Protein AF-0000000074475741 (afdb_homodimer)

Sequence (688 aa):
MTAPIIAFFNNKGGVGKTSLVYHLAWMYFDLGLKVIAADLDPQANLTAAFLNEDRLEEVWEGSNTHSYNTIFQCVRPLLSGIGDIATPNSEKIEDGLSLLIGDLQLSGFEDELSSQWSDCLDRKERAFRVISAFWRVLSQAASSASADVVLVDLGPNLGAINRAALIASDYIVVPLSPDIFSLQGLKNLGPTVRRWREEWQERILKNPVSNLALPTGKMQPVGYVILQHGVRFDRPVKAFQKWIERIPDIYNTQVIQEPNEIILTPSSDPNRLALLKHYQSLMPMAQESHKPIFHLKPADGAIGSHIDAVKLVYWDFKDLAQKIADRTELLLPDSQPTLEPELKMTAPIIAFFNNKGGVGKTSLVYHLAWMYFDLGLKVIAADLDPQANLTAAFLNEDRLEEVWEGSNTHSYNTIFQCVRPLLSGIGDIATPNSEKIEDGLSLLIGDLQLSGFEDELSSQWSDCLDRKERAFRVISAFWRVLSQAASSASADVVLVDLGPNLGAINRAALIASDYIVVPLSPDIFSLQGLKNLGPTVRRWREEWQERILKNPVSNLALPTGKMQPVGYVILQHGVRFDRPVKAFQKWIERIPDIYNTQVIQEPNEIILTPSSDPNRLALLKHYQSLMPMAQESHKPIFHLKPADGAIGSHIDAVKLVYWDFKDLAQKIADRTELLLPDSQPTLEPELK

InterPro domains:
  IPR025669 AAA domain [PF13614] (5-203)
  IPR027417 P-loop containing nucleoside triphosphate hydrolase [G3DSA:3.40.50.300] (5-290)
  IPR027417 P-loop containing nucleoside triphosphate hydrolase [SSF52540] (4-201)
  IPR050678 DNA Partitioning ATPase [PTHR13696] (3-295)

Foldseek 3Di:
DQAAEEEEAWLDPPLCLLVLLLQLLVLLVVLPFQEEEEELALVQVNLLLQDPPVVVCCCAVNPVVLPHQALCNQCVCLVVVNDAGDAGDWDDSDLRYTYRGHHNCSVVLQVVLVVLLVCLVVQDQSSQRSLQSLLVNQRNVCVVSVGNHYYYGYHNNLGRSVLSVLLSHQEYEYRAELDPVRLVRLLVPQVSLVVSLVSVCVSVVSHPDPPDDGRNSNHHYQAYEYEYAPPPPPPDPVSSLVSQQCVLQSCCCRHVVNHDPDRDHLVRRLRYLAYHYHPPVQVVLSSVVSHRSLPDAVVSVQDDPSPVVSVVVSVRSNSSSVSSCVRRVRDRPPPPVPPDPPND/DQAAEEEEAWLDPPLCLLVLLLQLLVLLVVLPFQEEEEELALVQVNLLLQDPPVVVCCCAVNPVVLPHQALCNQCVCLVVVNDAGDAGDWDDSDLRYTYRGHHNCSVVLQVVLVVLLVCLVVQDQSSQRSLQSLLVNQRNVCVVSVGNHYYYGYHNNLGRSVLSVLLSHQEYEYRAELDPVRLVRLLVVAVSLVVSLVSVCVSVVSHPDPPDDGRNSNHHYQAYEYEYAPPPPPPDPVSSLVSQQCVLQSCCCRHVVNHDPDRDHLVRRLRYLAYHYHPPVQVVLSSVVSHRSLPDAVVSVQDDPSPVVSVVVSVRSNSSSVSSCVRRVRDRPPRPVPDDPPND

pLDDT: mean 87.54, std 13.93, range [33.41, 98.81]

Solvent-accessible surface area (backbone atoms only — not comparable to full-atom values): 35905 Å² total; per-residue (Å²): 129,82,46,50,28,38,29,31,49,39,47,39,70,91,30,45,40,48,59,49,48,57,41,47,44,51,48,44,32,74,56,69,37,26,28,33,38,32,24,70,15,36,71,20,62,50,35,57,44,70,44,54,68,71,57,47,43,48,48,73,65,31,94,58,34,85,76,35,46,26,51,35,55,20,45,42,32,49,77,72,66,78,48,61,70,42,84,63,43,63,45,75,76,47,100,41,31,30,32,36,30,28,31,60,68,37,40,71,49,29,63,57,38,45,58,26,57,62,35,23,77,71,39,36,59,69,20,52,55,56,48,34,39,58,29,50,42,53,50,50,40,32,59,76,63,62,23,55,33,34,40,36,29,53,53,35,54,77,45,41,57,49,49,31,48,41,35,40,13,46,28,28,37,30,42,24,33,53,39,70,63,36,52,52,25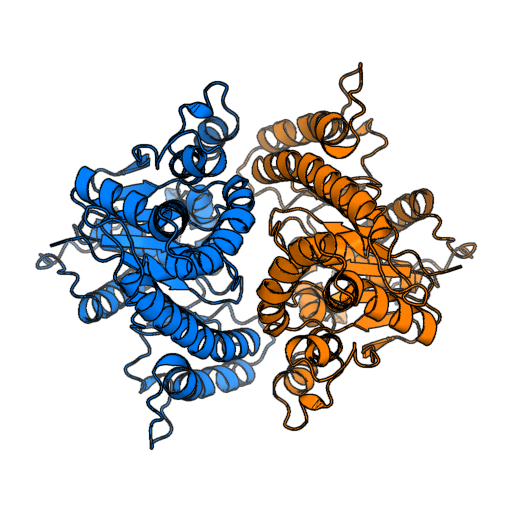,45,60,51,44,20,56,47,52,51,48,51,34,54,53,45,59,60,35,60,76,37,57,70,53,86,88,57,86,69,65,82,28,62,47,38,73,66,31,32,31,38,37,38,65,61,68,54,88,78,62,54,74,62,62,39,46,59,36,39,47,46,45,41,55,48,45,27,41,37,56,69,62,48,68,63,92,60,89,45,43,53,87,68,29,85,46,49,56,42,80,41,74,44,54,65,84,44,49,62,40,16,58,74,66,48,37,48,52,61,68,62,38,58,92,61,66,39,50,72,76,40,46,59,51,27,52,51,47,39,54,54,50,50,51,33,51,49,52,51,26,73,66,59,78,45,80,72,58,79,68,62,84,66,75,69,81,70,88,120,131,82,45,47,28,37,31,31,50,40,47,39,69,90,31,46,42,50,59,48,48,53,41,48,46,51,47,44,33,74,57,69,37,26,28,34,36,33,22,70,16,36,72,20,61,49,35,58,46,71,43,52,67,71,58,48,43,48,48,73,66,32,94,58,34,85,73,34,47,26,54,35,55,21,47,42,32,49,76,71,67,78,47,60,69,43,84,63,44,64,43,78,76,47,99,42,33,28,33,37,30,27,29,61,67,38,41,72,48,29,63,56,40,47,56,26,57,63,36,24,75,71,39,37,58,68,20,51,54,57,48,36,40,57,30,53,42,53,50,50,40,32,60,76,63,63,24,54,32,34,40,36,29,52,53,32,56,76,45,40,55,50,49,31,49,43,34,39,13,47,29,30,38,31,43,24,35,52,37,68,62,35,52,53,24,44,60,51,44,20,56,49,52,51,47,51,36,54,54,46,56,59,36,60,74,37,58,70,53,87,89,57,86,69,66,82,28,62,48,39,74,68,30,32,32,38,35,38,67,62,68,56,86,78,62,55,76,61,61,37,46,58,37,41,48,45,44,40,54,47,46,28,41,38,57,68,62,48,70,62,92,59,89,43,44,53,89,69,30,84,45,48,56,43,79,42,75,44,54,67,83,44,48,60,41,16,57,73,66,47,37,49,53,60,68,63,38,56,92,61,66,40,51,74,76,41,48,60,52,28,53,52,48,39,53,53,49,50,50,34,50,50,53,51,25,72,66,60,79,44,82,73,58,81,68,62,84,66,76,69,80,71,84,120

Nearest PDB structures (foldseek):
  3pg5-assembly6_D  TM=7.521E-01  e=8.143E-16  Corynebacterium diphtheriae
  3pg5-assembly5_C  TM=7.470E-01  e=2.319E-15  Corynebacterium diphtheriae
  3pg5-assembly5_A  TM=7.439E-01  e=4.827E-14  Corynebacterium diphtheriae
  3pg5-assembly6_B  TM=7.272E-01  e=9.046E-14  Corynebacterium diphtheriae
  5k5z-assembly1_D  TM=6.281E-01  e=2.203E-10  Sulfolobus sp. NOB8H2

Organism: NCBI:txid1188229

Structure (mmCIF, N/CA/C/O backbone):
data_AF-0000000074475741-model_v1
#
loop_
_entity.id
_entity.type
_entity.pdbx_description
1 polymer 'Cobyrinic acid a,c-diamide synthase'
#
loop_
_atom_site.group_PDB
_atom_site.id
_atom_site.type_symbol
_atom_site.label_atom_id
_atom_site.label_alt_id
_atom_site.label_comp_id
_atom_site.label_asym_id
_atom_site.label_entity_id
_atom_site.label_seq_id
_atom_site.pdbx_PDB_ins_code
_atom_site.Cartn_x
_atom_site.Cartn_y
_atom_site.Cartn_z
_atom_site.occupancy
_atom_site.B_iso_or_equiv
_atom_site.auth_seq_id
_atom_site.auth_comp_id
_atom_site.auth_asym_id
_atom_site.auth_atom_id
_atom_site.pdbx_PDB_model_num
ATOM 1 N N . MET A 1 1 ? 7.16 -28.453 -19.266 1 52 1 MET A N 1
ATOM 2 C CA . MET A 1 1 ? 7.219 -27 -19.391 1 52 1 MET A CA 1
ATOM 3 C C . MET A 1 1 ? 6.938 -26.328 -18.047 1 52 1 MET A C 1
ATOM 5 O O . MET A 1 1 ? 6.188 -26.859 -17.234 1 52 1 MET A O 1
ATOM 9 N N . THR A 1 2 ? 7.855 -25.391 -17.609 1 81.69 2 THR A N 1
ATOM 10 C CA . THR A 1 2 ? 7.719 -24.719 -16.328 1 81.69 2 THR A CA 1
ATOM 11 C C . THR A 1 2 ? 6.441 -23.891 -16.281 1 81.69 2 THR A C 1
ATOM 13 O O . THR A 1 2 ? 6.039 -23.297 -17.281 1 81.69 2 THR A O 1
ATOM 16 N N . ALA A 1 3 ? 5.531 -24.109 -15.359 1 94.44 3 ALA A N 1
ATOM 17 C CA . ALA A 1 3 ? 4.281 -23.375 -15.195 1 94.44 3 ALA A CA 1
ATOM 18 C C . ALA A 1 3 ? 4.5 -21.875 -15.352 1 94.44 3 ALA A C 1
ATOM 20 O O . ALA A 1 3 ? 5.402 -21.312 -14.734 1 94.44 3 ALA A O 1
ATOM 21 N N . PRO A 1 4 ? 3.758 -21.297 -16.375 1 97.44 4 PRO A N 1
ATOM 22 C CA . PRO A 1 4 ? 3.902 -19.844 -16.484 1 97.44 4 PRO A CA 1
ATOM 23 C C . PRO A 1 4 ? 3.568 -19.141 -15.172 1 97.44 4 PRO A C 1
ATOM 25 O O . PRO A 1 4 ? 2.643 -19.531 -14.461 1 97.44 4 PRO A O 1
ATOM 28 N N . ILE A 1 5 ? 4.336 -18.141 -14.859 1 98.31 5 ILE A N 1
ATOM 29 C CA . ILE A 1 5 ? 4.105 -17.281 -13.711 1 98.31 5 ILE A CA 1
ATOM 30 C C . ILE A 1 5 ? 3.51 -15.953 -14.172 1 98.31 5 ILE A C 1
ATOM 32 O O . ILE A 1 5 ? 4.156 -15.195 -14.898 1 98.31 5 ILE A O 1
ATOM 36 N N . ILE A 1 6 ? 2.258 -15.641 -13.773 1 98.69 6 ILE A N 1
ATOM 37 C CA . ILE A 1 6 ? 1.528 -14.453 -14.203 1 98.69 6 ILE A CA 1
ATOM 38 C C . ILE A 1 6 ? 1.319 -13.516 -13.016 1 98.69 6 ILE A C 1
ATOM 40 O O . ILE A 1 6 ? 0.687 -13.891 -12.023 1 98.69 6 ILE A O 1
ATOM 44 N N . ALA A 1 7 ? 1.849 -12.328 -13.148 1 98.62 7 ALA A N 1
ATOM 45 C CA . ALA A 1 7 ? 1.689 -11.328 -12.094 1 98.62 7 ALA A CA 1
ATOM 46 C C . ALA A 1 7 ? 0.607 -10.312 -12.461 1 98.62 7 ALA A C 1
ATOM 48 O O . ALA A 1 7 ? 0.448 -9.961 -13.633 1 98.62 7 ALA A O 1
ATOM 49 N N . PHE A 1 8 ? -0.152 -9.922 -11.508 1 98.06 8 PHE A N 1
ATOM 50 C CA . PHE A 1 8 ? -1.123 -8.844 -11.625 1 98.06 8 PHE A CA 1
ATOM 51 C C . PHE A 1 8 ? -0.636 -7.594 -10.891 1 98.06 8 PHE A C 1
ATOM 53 O O . PHE A 1 8 ? -0.498 -7.602 -9.664 1 98.06 8 PHE A O 1
ATOM 60 N N . PHE A 1 9 ? -0.389 -6.547 -11.75 1 96.25 9 PHE A N 1
ATOM 61 C CA . PHE A 1 9 ? 0.338 -5.469 -11.086 1 96.25 9 PHE A CA 1
ATOM 62 C C . PHE A 1 9 ? -0.105 -4.109 -11.617 1 96.25 9 PHE A C 1
ATOM 64 O O . PHE A 1 9 ? -0.348 -3.957 -12.82 1 96.25 9 PHE A O 1
ATOM 71 N N . ASN A 1 10 ? -0.232 -3.283 -10.766 1 92.81 10 ASN A N 1
ATOM 72 C CA . ASN A 1 10 ? -0.367 -1.839 -10.914 1 92.81 10 ASN A CA 1
ATOM 73 C C . ASN A 1 10 ? 0.118 -1.099 -9.672 1 92.81 10 ASN A C 1
ATOM 75 O O . ASN A 1 10 ? -0.078 -1.567 -8.547 1 92.81 10 ASN A O 1
ATOM 79 N N . ASN A 1 11 ? 0.745 -0.005 -9.859 1 91 11 ASN A N 1
ATOM 80 C CA . ASN A 1 11 ? 1.303 0.68 -8.695 1 91 11 ASN A CA 1
ATOM 81 C C . ASN A 1 11 ? 0.245 1.512 -7.973 1 91 11 ASN A C 1
ATOM 83 O O . ASN A 1 11 ? 0.57 2.301 -7.086 1 91 11 ASN A O 1
ATOM 87 N N . LYS A 1 12 ? -0.896 1.361 -8.398 1 89.62 12 LYS A N 1
ATOM 88 C CA . LYS A 1 12 ? -2.014 1.929 -7.648 1 89.62 12 LYS A CA 1
ATOM 89 C C . LYS A 1 12 ? -2.734 0.855 -6.84 1 89.62 12 LYS A C 1
ATOM 91 O O . LYS A 1 12 ? -2.951 -0.256 -7.328 1 89.62 12 LYS A O 1
ATOM 96 N N . GLY A 1 13 ? -3.061 1.223 -5.594 1 86.12 13 GLY A N 1
ATOM 97 C CA . GLY A 1 13 ? -3.842 0.331 -4.75 1 86.12 13 GLY A CA 1
ATOM 98 C C . GLY A 1 13 ?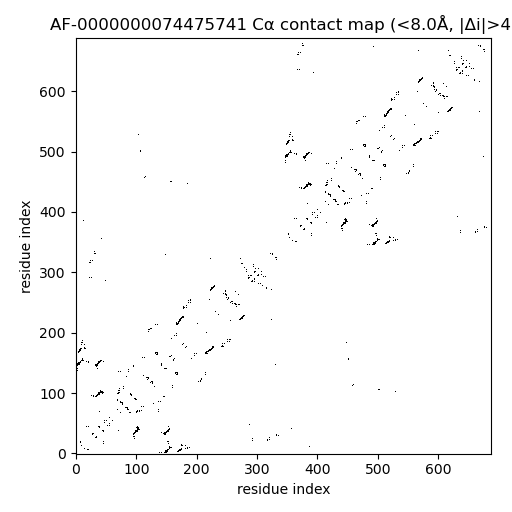 -5.328 0.384 -5.039 1 86.12 13 GLY A C 1
ATOM 99 O O . GLY A 1 13 ? -5.82 1.356 -5.617 1 86.12 13 GLY A O 1
ATOM 100 N N . GLY A 1 14 ? -6.012 -0.668 -4.766 1 84.62 14 GLY A N 1
ATOM 101 C CA . GLY A 1 14 ? -7.465 -0.66 -4.84 1 84.62 14 GLY A CA 1
ATOM 102 C C . GLY A 1 14 ? -7.988 -0.851 -6.254 1 84.62 14 GLY A C 1
ATOM 103 O O . GLY A 1 14 ? -9.164 -0.605 -6.52 1 84.62 14 GLY A O 1
ATOM 104 N N . VAL A 1 15 ? -7.141 -1.332 -7.137 1 87.81 15 VAL A N 1
ATOM 105 C CA . VAL A 1 15 ? -7.555 -1.437 -8.531 1 87.81 15 VAL A CA 1
ATOM 106 C C . VAL A 1 15 ? -8.062 -2.85 -8.82 1 87.81 15 VAL A C 1
ATOM 108 O O . VAL A 1 15 ? -8.383 -3.184 -9.961 1 87.81 15 VAL A O 1
ATOM 111 N N . GLY A 1 16 ? -7.98 -3.754 -7.82 1 90 16 GLY A N 1
ATOM 112 C CA . GLY A 1 16 ? -8.594 -5.066 -7.977 1 90 16 GLY A CA 1
ATOM 113 C C . GLY A 1 16 ? -7.578 -6.172 -8.188 1 90 16 GLY A C 1
ATOM 114 O O . GLY A 1 16 ? -7.93 -7.27 -8.633 1 90 16 GLY A O 1
ATOM 115 N N . LYS A 1 17 ? -6.344 -5.949 -7.938 1 94.75 17 LYS A N 1
ATOM 116 C CA . LYS A 1 17 ? -5.289 -6.941 -8.133 1 94.75 17 LYS A CA 1
ATOM 117 C C . LYS A 1 17 ? -5.602 -8.227 -7.379 1 94.75 17 LYS A C 1
ATOM 119 O O . LYS A 1 17 ? -5.645 -9.305 -7.973 1 94.75 17 LYS A O 1
ATOM 124 N N . THR A 1 18 ? -5.848 -8.078 -6.098 1 95.31 18 THR A N 1
ATOM 125 C CA . THR A 1 18 ? -6.082 -9.227 -5.23 1 95.31 18 THR A CA 1
ATOM 126 C C . THR A 1 18 ? -7.344 -9.969 -5.648 1 95.31 18 THR A C 1
ATOM 128 O O . THR A 1 18 ? -7.336 -11.195 -5.762 1 95.31 18 THR A O 1
ATOM 131 N N . SER A 1 19 ? -8.383 -9.211 -5.934 1 92.94 19 SER A N 1
ATOM 132 C CA . SER A 1 19 ? -9.648 -9.82 -6.336 1 92.94 19 SER A CA 1
ATOM 133 C C . SER A 1 19 ? -9.5 -10.594 -7.641 1 92.94 19 SER A C 1
ATOM 135 O O . SER A 1 19 ? -10.047 -11.688 -7.781 1 92.94 19 SER A O 1
ATOM 137 N N . LEU A 1 20 ? -8.773 -10.016 -8.531 1 95.44 20 LEU A N 1
ATOM 138 C CA . LEU A 1 20 ? -8.555 -10.68 -9.82 1 95.44 20 LEU A CA 1
ATOM 139 C C . LEU A 1 20 ? -7.793 -11.984 -9.633 1 95.44 20 LEU A C 1
ATOM 141 O O . LEU A 1 20 ? -8.188 -13.023 -10.164 1 95.44 20 LEU A O 1
ATOM 145 N N . VAL A 1 21 ? -6.73 -11.953 -8.891 1 98.19 21 VAL A N 1
ATOM 146 C CA . VAL A 1 21 ? -5.918 -13.141 -8.672 1 98.19 21 VAL A CA 1
ATOM 147 C C . VAL A 1 21 ? -6.754 -14.219 -7.984 1 98.19 21 VAL A C 1
ATOM 149 O O . VAL A 1 21 ? -6.734 -15.383 -8.391 1 98.19 21 VAL A O 1
ATOM 152 N N . TYR A 1 22 ? -7.52 -13.828 -6.973 1 97.88 22 TYR A N 1
ATOM 153 C CA . TYR A 1 22 ? -8.352 -14.766 -6.227 1 97.88 22 TYR A CA 1
ATOM 154 C C . TYR A 1 22 ? -9.359 -15.453 -7.145 1 97.88 22 TYR A C 1
ATOM 156 O O . TYR A 1 22 ? -9.453 -16.688 -7.16 1 97.88 22 TYR A O 1
ATOM 164 N N . HIS A 1 23 ? -10.094 -14.695 -7.941 1 96.94 23 HIS A N 1
ATOM 165 C CA . HIS A 1 23 ? -11.164 -15.227 -8.781 1 96.94 23 HIS A CA 1
ATOM 166 C C . HIS A 1 23 ? -10.602 -16.016 -9.961 1 96.94 23 HIS A C 1
ATOM 168 O O . HIS A 1 23 ? -11.148 -17.047 -10.344 1 96.94 23 HIS A O 1
ATOM 174 N N . LEU A 1 24 ? -9.492 -15.539 -10.492 1 98.31 24 LEU A N 1
ATOM 175 C CA . LEU A 1 24 ? -8.891 -16.25 -11.609 1 98.31 24 LEU A CA 1
ATOM 176 C C . LEU A 1 24 ? -8.289 -17.578 -11.156 1 98.31 24 LEU A C 1
ATOM 178 O O . LEU A 1 24 ? -8.297 -18.562 -11.906 1 98.31 24 LEU A O 1
ATOM 182 N N . ALA A 1 25 ? -7.715 -17.594 -9.945 1 98.69 25 ALA A N 1
ATOM 183 C CA . ALA A 1 25 ? -7.219 -18.859 -9.406 1 98.69 25 ALA A CA 1
ATOM 184 C C . ALA A 1 25 ? -8.328 -19.906 -9.359 1 98.69 25 ALA A C 1
ATOM 186 O O . ALA A 1 25 ? -8.156 -21.031 -9.836 1 98.69 25 ALA A O 1
ATOM 187 N N . TRP A 1 26 ? -9.445 -19.516 -8.859 1 98.19 26 TRP A N 1
ATOM 188 C CA . TRP A 1 26 ? -10.594 -20.406 -8.781 1 98.19 26 TRP A CA 1
ATOM 189 C C . TRP A 1 26 ? -11.102 -20.766 -10.172 1 98.19 26 TRP A C 1
ATOM 191 O O . TRP A 1 26 ? -11.484 -21.922 -10.422 1 98.19 26 TRP A O 1
ATOM 201 N N . MET A 1 27 ? -11.141 -19.781 -11.047 1 98.06 27 MET A N 1
ATOM 202 C CA . MET A 1 27 ? -11.648 -20.031 -12.391 1 98.06 27 MET A CA 1
ATOM 203 C C . MET A 1 27 ? -10.766 -21.047 -13.125 1 98.06 27 MET A C 1
ATOM 205 O O . MET A 1 27 ? -11.281 -21.984 -13.719 1 98.06 27 MET A O 1
ATOM 209 N N . TYR A 1 28 ? -9.469 -20.859 -13.102 1 98.31 28 TYR A N 1
ATOM 210 C CA . TYR A 1 28 ? -8.562 -21.797 -13.742 1 98.31 28 TYR A CA 1
ATOM 211 C C . TYR A 1 28 ? -8.68 -23.188 -13.109 1 98.31 28 TYR A C 1
ATOM 213 O O . TYR A 1 28 ? -8.609 -24.203 -13.797 1 98.31 28 TYR A O 1
ATOM 221 N N . PHE A 1 29 ? -8.867 -23.219 -11.789 1 98.06 29 PHE A N 1
ATOM 222 C CA . PHE A 1 29 ? -9.117 -24.484 -11.102 1 98.06 29 PHE A CA 1
ATOM 223 C C . PHE A 1 29 ? -10.375 -25.141 -11.641 1 98.06 29 PHE A C 1
ATOM 225 O O . PHE A 1 29 ? -10.375 -26.344 -11.945 1 98.06 29 PHE A O 1
ATOM 232 N N . ASP A 1 30 ? -11.461 -24.359 -11.789 1 97.06 30 ASP A N 1
ATOM 233 C CA . ASP A 1 30 ? -12.727 -24.859 -12.305 1 97.06 30 ASP A CA 1
ATOM 234 C C . ASP A 1 30 ? -12.578 -25.375 -13.734 1 97.06 30 ASP A C 1
ATOM 236 O O . ASP A 1 30 ? -13.297 -26.297 -14.148 1 97.06 30 ASP A O 1
ATOM 240 N N . LEU A 1 31 ? -11.68 -24.797 -14.422 1 96.75 31 LEU A N 1
ATOM 241 C CA . LEU A 1 31 ? -11.453 -25.188 -15.805 1 96.75 31 LEU A CA 1
ATOM 242 C C . LEU A 1 31 ? -10.555 -26.422 -15.883 1 96.75 31 LEU A C 1
ATOM 244 O O . LEU A 1 31 ? -10.18 -26.844 -16.984 1 96.75 31 LEU A O 1
ATOM 248 N N . GLY A 1 32 ? -10.055 -26.906 -14.734 1 96.44 32 GLY A N 1
ATOM 249 C CA . GLY A 1 32 ? -9.375 -28.188 -14.68 1 96.44 32 GLY A CA 1
ATOM 250 C C . GLY A 1 32 ? -7.871 -28.078 -14.562 1 96.44 32 GLY A C 1
ATOM 251 O O . GLY A 1 32 ? -7.148 -29.047 -14.75 1 96.44 32 GLY A O 1
ATOM 252 N N . LEU A 1 33 ? -7.43 -26.922 -14.25 1 97.81 33 LEU A N 1
ATOM 253 C CA . LEU A 1 33 ? -5.988 -26.719 -14.133 1 97.81 33 LEU A CA 1
ATOM 254 C C . LEU A 1 33 ? -5.535 -26.859 -12.688 1 97.81 33 LEU A C 1
ATOM 256 O O . LEU A 1 33 ? -6.328 -26.672 -11.758 1 97.81 33 LEU A O 1
ATOM 260 N N . LYS A 1 34 ? -4.316 -27.266 -12.523 1 98 34 LYS A N 1
ATOM 261 C CA . LYS A 1 34 ? -3.646 -27.156 -11.234 1 98 34 LYS A CA 1
ATOM 262 C C . LYS A 1 34 ? -3.021 -25.766 -11.055 1 98 34 LYS A C 1
ATOM 264 O O . LYS A 1 34 ? -2.197 -25.344 -11.867 1 98 34 LYS A O 1
ATOM 269 N N . VAL A 1 35 ? -3.473 -25.109 -9.992 1 98.5 35 VAL A N 1
ATOM 270 C CA . VAL A 1 35 ? -3.17 -23.688 -9.867 1 98.5 35 VAL A CA 1
ATOM 271 C C . VAL A 1 35 ? -2.469 -23.422 -8.539 1 98.5 35 VAL A C 1
ATOM 273 O O . VAL A 1 35 ? -2.848 -23.984 -7.504 1 98.5 35 VAL A O 1
ATOM 276 N N . ILE A 1 36 ? -1.441 -22.578 -8.562 1 98.5 36 ILE A N 1
ATOM 277 C CA . ILE A 1 36 ? -0.872 -21.984 -7.355 1 98.5 36 ILE A CA 1
ATOM 278 C C . ILE A 1 36 ? -1.14 -20.484 -7.336 1 98.5 36 ILE A C 1
ATOM 280 O O . ILE A 1 36 ? -0.828 -19.781 -8.305 1 98.5 36 ILE A O 1
ATOM 284 N N . ALA A 1 37 ? -1.83 -20.016 -6.363 1 98.75 37 ALA A N 1
ATOM 285 C CA . ALA A 1 37 ? -1.902 -18.594 -6.062 1 98.75 37 ALA A CA 1
ATOM 286 C C . ALA A 1 37 ? -0.836 -18.188 -5.047 1 98.75 37 ALA A C 1
ATOM 288 O O . ALA A 1 37 ? -0.688 -18.828 -4.008 1 98.75 37 ALA A O 1
ATOM 289 N N . ALA A 1 38 ? -0.077 -17.172 -5.352 1 98.75 38 ALA A N 1
ATOM 290 C CA . ALA A 1 38 ? 1.02 -16.766 -4.48 1 98.75 38 ALA A CA 1
ATOM 291 C C . ALA A 1 38 ? 0.818 -15.336 -3.984 1 98.75 38 ALA A C 1
ATOM 293 O O . ALA A 1 38 ? 0.653 -14.414 -4.785 1 98.75 38 ALA A O 1
ATOM 294 N N . ASP A 1 39 ? 0.815 -15.172 -2.703 1 98.25 39 ASP A N 1
ATOM 295 C CA . ASP A 1 39 ? 0.655 -13.867 -2.064 1 98.25 39 ASP A CA 1
ATOM 296 C C . ASP A 1 39 ? 2.01 -13.242 -1.759 1 98.25 39 ASP A C 1
ATOM 298 O O . ASP A 1 39 ? 2.598 -13.492 -0.706 1 98.25 39 ASP A O 1
ATOM 302 N N . LEU A 1 40 ? 2.461 -12.359 -2.678 1 98 40 LEU A N 1
ATOM 303 C CA . LEU A 1 40 ? 3.756 -11.711 -2.5 1 98 40 LEU A CA 1
ATOM 304 C C . LEU A 1 40 ? 3.582 -10.266 -2.055 1 98 40 LEU A C 1
ATOM 306 O O . LEU A 1 40 ? 4.539 -9.484 -2.078 1 98 40 LEU A O 1
ATOM 310 N N . ASP A 1 41 ? 2.361 -9.898 -1.704 1 96.31 41 ASP A N 1
ATOM 311 C CA . ASP A 1 41 ? 2.092 -8.617 -1.057 1 96.31 41 ASP A CA 1
ATOM 312 C C . ASP A 1 41 ? 2.234 -8.734 0.46 1 96.31 41 ASP A C 1
ATOM 314 O O . ASP A 1 41 ? 1.48 -9.461 1.108 1 96.31 41 ASP A O 1
ATOM 318 N N . PRO A 1 42 ? 3.117 -7.883 1.005 1 93.81 42 PRO A N 1
ATOM 319 C CA . PRO A 1 42 ? 3.283 -7.949 2.459 1 93.81 42 PRO A CA 1
ATOM 320 C C . PRO A 1 42 ? 1.972 -7.738 3.213 1 93.81 42 PRO A C 1
ATOM 322 O O . PRO A 1 42 ? 1.826 -8.203 4.348 1 93.81 42 PRO A O 1
ATOM 325 N N . GLN A 1 43 ? 0.966 -7.125 2.596 1 92.5 43 GLN A N 1
ATOM 326 C CA . GLN A 1 43 ? -0.325 -6.926 3.246 1 92.5 43 GLN A CA 1
ATOM 327 C C . GLN A 1 43 ? -1.107 -8.234 3.332 1 92.5 43 GLN A C 1
ATOM 329 O O . GLN A 1 43 ? -2.041 -8.352 4.129 1 92.5 43 GLN A O 1
ATOM 334 N N . ALA A 1 44 ? -0.799 -9.234 2.533 1 94 44 ALA A N 1
ATOM 335 C CA . ALA A 1 44 ? -1.312 -10.602 2.578 1 94 44 ALA A CA 1
ATOM 336 C C . ALA A 1 44 ? -2.828 -10.625 2.408 1 94 44 ALA A C 1
ATOM 338 O O . ALA A 1 44 ? -3.52 -11.422 3.045 1 94 44 ALA A O 1
ATOM 339 N N . ASN A 1 45 ? -3.354 -9.75 1.549 1 92.81 45 ASN A N 1
ATOM 340 C CA . ASN A 1 45 ? -4.797 -9.711 1.337 1 92.81 45 ASN A CA 1
ATOM 341 C C . ASN A 1 45 ? -5.293 -10.953 0.605 1 92.81 45 ASN A C 1
ATOM 343 O O . ASN A 1 45 ? -6.406 -11.422 0.85 1 92.81 45 ASN A O 1
ATOM 347 N N . LEU A 1 46 ? -4.484 -11.438 -0.291 1 96.69 46 LEU A N 1
ATOM 348 C CA . LEU A 1 46 ? -4.867 -12.664 -0.991 1 96.69 46 LEU A CA 1
ATOM 349 C C . LEU A 1 46 ? -4.996 -13.828 -0.016 1 96.69 46 LEU A C 1
ATOM 351 O O . LEU A 1 46 ? -5.953 -14.602 -0.095 1 96.69 46 LEU A O 1
ATOM 355 N N . THR A 1 47 ? -4.035 -13.945 0.874 1 95.75 47 THR A N 1
ATOM 356 C CA . THR A 1 47 ? -4.055 -14.984 1.897 1 95.75 47 THR A CA 1
ATOM 357 C C . THR A 1 47 ? -5.332 -14.906 2.727 1 95.75 47 THR A C 1
ATOM 359 O O . THR A 1 47 ? -5.996 -15.914 2.953 1 95.75 47 THR A O 1
ATOM 362 N N . ALA A 1 48 ? -5.699 -13.711 3.094 1 91.38 48 ALA A N 1
ATOM 363 C CA . ALA A 1 48 ? -6.895 -13.5 3.908 1 91.38 48 ALA A CA 1
ATOM 364 C C . ALA A 1 48 ? -8.156 -13.836 3.123 1 91.38 48 ALA A C 1
ATOM 366 O O . ALA A 1 48 ? -9.203 -14.133 3.711 1 91.38 48 ALA A O 1
ATOM 367 N N . ALA A 1 49 ? -8.102 -13.703 1.845 1 93.44 49 ALA A N 1
ATOM 368 C CA . ALA A 1 49 ? -9.25 -14.062 1.005 1 93.44 49 ALA A CA 1
ATOM 369 C C . ALA A 1 49 ? -9.453 -15.57 0.972 1 93.44 49 ALA A C 1
ATOM 371 O O . ALA A 1 49 ? -10.594 -16.047 0.929 1 93.44 49 ALA A O 1
ATOM 372 N N . PHE A 1 50 ? -8.375 -16.344 1.057 1 96 50 PHE A N 1
ATOM 373 C CA . PHE A 1 50 ? -8.453 -17.781 0.908 1 96 50 PHE A CA 1
ATOM 374 C C . PHE A 1 50 ? -8.688 -18.453 2.256 1 96 50 PHE A C 1
ATOM 376 O O . PHE A 1 50 ? -9.328 -19.516 2.326 1 96 50 PHE A O 1
ATOM 383 N N . LEU A 1 51 ? -8.086 -17.875 3.303 1 92.5 51 LEU A N 1
ATOM 384 C CA . LEU A 1 51 ? -8.047 -18.578 4.578 1 92.5 51 LEU A CA 1
ATOM 385 C C . LEU A 1 51 ? -9 -17.938 5.578 1 92.5 51 LEU A C 1
ATOM 387 O O . LEU A 1 51 ? -9.125 -16.703 5.633 1 92.5 51 LEU A O 1
ATOM 391 N N . ASN A 1 52 ? -9.57 -18.781 6.383 1 88.12 52 ASN A N 1
ATOM 392 C CA . ASN A 1 52 ? -10.43 -18.25 7.434 1 88.12 52 ASN A CA 1
ATOM 393 C C . ASN A 1 52 ? -9.609 -17.75 8.625 1 88.12 52 ASN A C 1
ATOM 395 O O . ASN A 1 52 ? -8.406 -17.984 8.695 1 88.12 52 ASN A O 1
ATOM 399 N N . GLU A 1 53 ? -10.234 -17.172 9.484 1 83.31 53 GLU A N 1
ATOM 400 C CA . GLU A 1 53 ? -9.586 -16.484 10.602 1 83.31 53 GLU A CA 1
ATOM 401 C C . GLU A 1 53 ? -8.836 -17.484 11.492 1 83.31 53 GLU A C 1
ATOM 403 O O . GLU A 1 53 ? -7.738 -17.188 11.969 1 83.31 53 GLU A O 1
ATOM 408 N N . ASP A 1 54 ? -9.461 -18.562 11.758 1 85 54 ASP A N 1
ATOM 409 C CA . ASP A 1 54 ? -8.836 -19.562 12.617 1 85 54 ASP A CA 1
ATOM 410 C C . ASP A 1 54 ? -7.516 -20.062 12.016 1 85 54 ASP A C 1
ATOM 412 O O . ASP A 1 54 ? -6.52 -20.203 12.727 1 85 54 ASP A O 1
ATOM 416 N N . ARG A 1 55 ? -7.586 -20.297 10.703 1 88.44 55 ARG A N 1
ATOM 417 C CA . ARG A 1 55 ? -6.375 -20.766 10.031 1 88.44 55 ARG A CA 1
ATOM 418 C C . ARG A 1 55 ? -5.312 -19.672 10 1 88.44 55 ARG A C 1
ATOM 420 O O . ARG A 1 55 ? -4.125 -19.953 10.18 1 88.44 55 ARG A O 1
ATOM 427 N N . LEU A 1 56 ? -5.719 -18.5 9.781 1 87.81 56 LEU A N 1
ATOM 428 C CA . LEU A 1 56 ? -4.797 -17.375 9.789 1 87.81 56 LEU A CA 1
ATOM 429 C C . LEU A 1 56 ? -4.117 -17.234 11.148 1 87.81 56 LEU A C 1
ATOM 431 O O . LEU A 1 56 ? -2.914 -16.969 11.219 1 87.81 56 LEU A O 1
ATOM 435 N N . GLU A 1 57 ? -4.883 -17.359 12.164 1 84.31 57 GLU A N 1
ATOM 436 C CA . GLU A 1 57 ? -4.332 -17.281 13.516 1 84.31 57 GLU A CA 1
ATOM 437 C C . GLU A 1 57 ? -3.291 -18.375 13.742 1 84.31 57 GLU A C 1
ATOM 439 O O . GLU A 1 57 ? -2.252 -18.125 14.359 1 84.31 57 GLU A O 1
ATOM 444 N N . GLU A 1 58 ? -3.588 -19.5 13.266 1 86.31 58 GLU A N 1
ATOM 445 C CA . GLU A 1 58 ? -2.666 -20.625 13.391 1 86.31 58 GLU A CA 1
ATOM 446 C C . GLU A 1 58 ? -1.358 -20.359 12.656 1 86.31 58 GLU A C 1
ATOM 448 O O . GLU A 1 58 ? -0.277 -20.656 13.172 1 86.31 58 GLU A O 1
ATOM 453 N N . VAL A 1 59 ? -1.488 -19.812 11.516 1 86.12 59 VAL A N 1
ATOM 454 C CA . VAL A 1 59 ? -0.339 -19.625 10.633 1 86.12 59 VAL A CA 1
ATOM 455 C C . VAL A 1 59 ? 0.516 -18.469 11.141 1 86.12 59 VAL A C 1
ATOM 457 O O . VAL A 1 59 ? 1.747 -18.547 11.133 1 86.12 59 VAL A O 1
ATOM 460 N N . TRP A 1 60 ? -0.114 -17.469 11.625 1 82.44 60 TRP A N 1
ATOM 461 C CA . TRP A 1 60 ? 0.615 -16.234 11.906 1 82.44 60 TRP A CA 1
ATOM 462 C C . TRP A 1 60 ? 0.896 -16.094 13.398 1 82.44 60 TRP A C 1
ATOM 464 O O . TRP A 1 60 ? 1.802 -15.359 13.797 1 82.44 60 TRP A O 1
ATOM 474 N N . GLU A 1 61 ? 0.128 -16.625 14.328 1 74 61 GLU A N 1
ATOM 475 C CA . GLU A 1 61 ? 0.27 -16.422 15.766 1 74 61 GLU A CA 1
ATOM 476 C C . GLU A 1 61 ? 0.591 -17.734 16.469 1 74 61 GLU A C 1
ATOM 478 O O . GLU A 1 61 ? 0.956 -17.734 17.656 1 74 61 GLU A O 1
ATOM 483 N N . GLY A 1 62 ? 0.396 -18.75 15.828 1 66.12 62 GLY A N 1
ATOM 484 C CA . GLY A 1 62 ? 0.537 -20.031 16.5 1 66.12 62 GLY A CA 1
ATOM 485 C C . GLY A 1 62 ? 1.956 -20.312 16.953 1 66.12 62 GLY A C 1
ATOM 486 O O . GLY A 1 62 ? 2.893 -19.625 16.547 1 66.12 62 GLY A O 1
ATOM 487 N N . SER A 1 63 ? 2.068 -21.094 18.109 1 57.59 63 SER A N 1
ATOM 488 C CA . SER A 1 63 ? 3.303 -21.469 18.797 1 57.59 63 SER A CA 1
ATOM 489 C C . SER A 1 63 ? 4.324 -22.047 17.828 1 57.59 63 SER A C 1
ATOM 491 O O . SER A 1 63 ? 5.527 -22 18.078 1 57.59 63 SER A O 1
ATOM 493 N N . ASN A 1 64 ? 3.908 -22.656 16.797 1 56.41 64 ASN A N 1
ATOM 494 C CA . ASN A 1 64 ? 4.801 -23.297 15.836 1 56.41 64 ASN A CA 1
ATOM 495 C C . ASN A 1 64 ? 4.941 -22.453 14.562 1 56.41 64 ASN A C 1
ATOM 497 O O . ASN A 1 64 ? 4.91 -22.984 13.453 1 56.41 64 ASN A O 1
ATOM 501 N N . THR A 1 65 ? 4.988 -21.172 14.758 1 54.25 65 THR A N 1
ATOM 502 C CA . THR A 1 65 ? 4.988 -20.25 13.625 1 54.25 65 THR A CA 1
ATOM 503 C C . THR A 1 65 ? 6.141 -20.547 12.68 1 54.25 65 THR A C 1
ATOM 505 O O . THR A 1 65 ? 6.027 -20.344 11.469 1 54.25 65 THR A O 1
ATOM 508 N N . HIS A 1 66 ? 7.219 -21.062 13.25 1 56.44 66 HIS A N 1
ATOM 509 C CA . HIS A 1 66 ? 8.367 -21.359 12.398 1 56.44 66 HIS A CA 1
ATOM 510 C C . HIS A 1 66 ? 8.094 -22.547 11.492 1 56.44 66 HIS A C 1
ATOM 512 O O . HIS A 1 66 ? 8.805 -22.766 10.508 1 56.44 66 HIS A O 1
ATOM 518 N N . SER A 1 67 ? 7.094 -23.234 11.938 1 55.12 67 SER A N 1
ATOM 519 C CA . SER A 1 67 ? 6.742 -24.391 11.109 1 55.12 67 SER A CA 1
ATOM 520 C C . SER A 1 67 ? 5.844 -23.984 9.953 1 55.12 67 SER A C 1
ATOM 522 O O . SER A 1 67 ? 5.527 -24.797 9.086 1 55.12 67 SER A O 1
ATOM 524 N N . TYR A 1 68 ? 5.543 -22.641 9.977 1 61.81 68 TYR A N 1
ATOM 525 C CA . TYR A 1 68 ? 4.543 -22.359 8.953 1 61.81 68 TYR A CA 1
ATOM 526 C C . TYR A 1 68 ? 5.207 -21.891 7.66 1 61.81 68 TYR A C 1
ATOM 528 O O . TYR A 1 68 ? 6.34 -21.406 7.68 1 61.81 68 TYR A O 1
ATOM 536 N N . ASN A 1 69 ? 4.59 -22.219 6.488 1 79.81 69 ASN A N 1
ATOM 537 C CA . ASN A 1 69 ? 4.883 -22.312 5.062 1 79.81 69 ASN A CA 1
ATOM 538 C C . ASN A 1 69 ? 4.562 -21 4.352 1 79.81 69 ASN A C 1
ATOM 540 O O . ASN A 1 69 ? 4.02 -21 3.244 1 79.81 69 ASN A O 1
ATOM 544 N N . THR A 1 70 ? 4.91 -19.766 5.125 1 92.44 70 THR A N 1
ATOM 545 C CA . THR A 1 70 ? 4.648 -18.531 4.402 1 92.44 70 THR A CA 1
ATOM 546 C C . THR A 1 70 ? 5.793 -18.203 3.441 1 92.44 70 THR A C 1
ATOM 548 O O . THR A 1 70 ? 6.863 -18.812 3.52 1 92.44 70 THR A O 1
ATOM 551 N N . ILE A 1 71 ? 5.543 -17.297 2.582 1 95.38 71 ILE A N 1
ATOM 552 C CA . ILE A 1 71 ? 6.562 -16.859 1.643 1 95.38 71 ILE A CA 1
ATOM 553 C C . ILE A 1 71 ? 7.758 -16.281 2.408 1 95.38 71 ILE A C 1
ATOM 555 O O . ILE A 1 71 ? 8.906 -16.484 2.01 1 95.38 71 ILE A O 1
ATOM 559 N N . PHE A 1 72 ? 7.5 -15.633 3.51 1 93.44 72 PHE A N 1
ATOM 560 C CA . PHE A 1 72 ? 8.586 -15.047 4.293 1 93.44 72 PHE A CA 1
ATOM 561 C C . PHE A 1 72 ? 9.461 -16.141 4.898 1 93.44 72 PHE A C 1
ATOM 563 O O . PHE A 1 72 ? 10.688 -16.031 4.895 1 93.44 72 PHE A O 1
ATOM 570 N N . GLN A 1 73 ? 8.836 -17.141 5.406 1 92.06 73 GLN A N 1
ATOM 571 C CA . GLN A 1 73 ? 9.602 -18.234 6.004 1 92.06 73 GLN A CA 1
ATOM 572 C C . GLN A 1 73 ? 10.492 -18.906 4.965 1 92.06 73 GLN A C 1
ATOM 574 O O . GLN A 1 73 ? 11.57 -19.406 5.293 1 92.06 73 GLN A O 1
ATOM 579 N N . CYS A 1 74 ? 10.062 -18.891 3.717 1 95.19 74 CYS A N 1
ATOM 580 C CA . CYS A 1 74 ? 10.859 -19.469 2.641 1 95.19 74 CYS A CA 1
ATOM 581 C C . CYS A 1 74 ? 12.117 -18.656 2.385 1 95.19 74 CYS A C 1
ATOM 583 O O . CYS A 1 74 ? 13.172 -19.219 2.062 1 95.19 74 CYS A O 1
ATOM 585 N N . VAL A 1 75 ? 11.992 -17.328 2.594 1 95.69 75 VAL A N 1
ATOM 586 C CA . VAL A 1 75 ? 13.133 -16.484 2.229 1 95.69 75 VAL A CA 1
ATOM 587 C C . VAL A 1 75 ? 13.898 -16.078 3.484 1 95.69 75 VAL A C 1
ATOM 589 O O . VAL A 1 75 ? 14.977 -15.484 3.396 1 95.69 75 VAL A O 1
ATOM 592 N N . ARG A 1 76 ? 13.445 -16.375 4.633 1 93.12 76 ARG A N 1
ATOM 593 C CA . ARG A 1 76 ? 14.008 -15.953 5.914 1 93.12 76 ARG A CA 1
ATOM 594 C C . ARG A 1 76 ? 15.453 -16.406 6.055 1 93.12 76 ARG A C 1
ATOM 596 O O . ARG A 1 76 ? 16.297 -15.641 6.543 1 93.12 76 ARG A O 1
ATOM 603 N N . PRO A 1 77 ? 15.828 -17.594 5.617 1 93.75 77 PRO A N 1
ATOM 604 C CA . PRO A 1 77 ? 17.219 -18.016 5.758 1 93.75 77 PRO A CA 1
ATOM 605 C C . PRO A 1 77 ? 18.188 -17.109 5.016 1 93.75 77 PRO A C 1
ATOM 607 O O . PRO A 1 77 ? 19.328 -16.922 5.457 1 93.75 77 PRO A O 1
ATOM 610 N N . LEU A 1 78 ? 17.766 -16.547 3.928 1 93.88 78 LEU A N 1
ATOM 611 C CA . LEU A 1 78 ? 18.609 -15.602 3.186 1 93.88 78 LEU A CA 1
ATOM 612 C C . LEU A 1 78 ? 18.828 -14.328 3.99 1 93.88 78 LEU A C 1
ATOM 614 O O . LEU A 1 78 ? 19.938 -13.766 3.973 1 93.88 78 LEU A O 1
ATOM 618 N N . LEU A 1 79 ? 17.812 -13.883 4.66 1 89.19 79 LEU A N 1
ATOM 619 C CA . LEU A 1 79 ? 17.875 -12.656 5.453 1 89.19 79 LEU A CA 1
ATOM 620 C C . LEU A 1 79 ? 18.828 -12.828 6.633 1 89.19 79 LEU A C 1
ATOM 622 O O . LEU A 1 79 ? 19.578 -11.914 6.969 1 89.19 79 LEU A O 1
ATOM 626 N N . SER A 1 80 ? 18.844 -14.055 7.211 1 87.56 80 SER A N 1
ATOM 627 C CA . SER A 1 80 ? 19.672 -14.328 8.383 1 87.56 80 SER A CA 1
ATOM 628 C C . SER A 1 80 ? 21.078 -14.719 7.984 1 87.56 80 SER A C 1
ATOM 630 O O . SER A 1 80 ? 21.969 -14.812 8.836 1 87.56 80 SER A O 1
ATOM 632 N N . GLY A 1 81 ? 21.281 -14.953 6.723 1 85.88 81 GLY A N 1
ATOM 633 C CA . GLY A 1 81 ? 22.594 -15.359 6.238 1 85.88 81 GLY A CA 1
ATOM 634 C C . GLY A 1 81 ? 22.953 -16.781 6.629 1 85.88 81 GLY A C 1
ATOM 635 O O . GLY A 1 81 ? 24.141 -17.141 6.676 1 85.88 81 GLY A O 1
ATOM 636 N N . ILE A 1 82 ? 22 -17.625 6.961 1 86 82 ILE A N 1
ATOM 637 C CA . ILE A 1 82 ? 22.281 -18.953 7.504 1 86 82 ILE A CA 1
ATOM 638 C C . ILE A 1 82 ? 22.031 -20.016 6.434 1 86 82 ILE A C 1
ATOM 640 O O . ILE A 1 82 ? 22.203 -21.203 6.688 1 86 82 ILE A O 1
ATOM 644 N N . GLY A 1 83 ? 21.594 -19.547 5.262 1 89.88 83 GLY A N 1
ATOM 645 C CA . GLY A 1 83 ? 21.312 -20.531 4.219 1 89.88 83 GLY A CA 1
ATOM 646 C C . GLY A 1 83 ? 20.625 -19.922 3.01 1 89.88 83 GLY A C 1
ATOM 647 O O . GLY A 1 83 ? 20.688 -18.719 2.783 1 89.88 83 GLY A O 1
ATOM 648 N N . ASP A 1 84 ? 20.156 -20.859 2.223 1 93.88 84 ASP A N 1
ATOM 649 C CA . ASP A 1 84 ? 19.406 -20.484 1.032 1 93.88 84 ASP A CA 1
ATOM 650 C C . ASP A 1 84 ? 17.891 -20.562 1.299 1 93.88 84 ASP A C 1
ATOM 652 O O . ASP A 1 84 ? 17.469 -20.547 2.453 1 93.88 84 ASP A O 1
ATOM 656 N N . ILE A 1 85 ? 17.078 -20.531 0.251 1 94.69 85 ILE A N 1
ATOM 657 C CA . ILE A 1 85 ? 15.633 -20.531 0.457 1 94.69 85 ILE A CA 1
ATOM 658 C C . ILE A 1 85 ? 15.195 -21.844 1.093 1 94.69 85 ILE A C 1
ATOM 660 O O . ILE A 1 85 ? 15.781 -22.906 0.819 1 94.69 85 ILE A O 1
ATOM 664 N N . ALA A 1 86 ? 14.219 -21.812 1.972 1 93.75 86 ALA A N 1
ATOM 665 C CA . ALA A 1 86 ? 13.586 -23.016 2.518 1 93.75 86 ALA A CA 1
ATOM 666 C C . ALA A 1 86 ? 12.609 -23.609 1.52 1 93.75 86 ALA A C 1
ATOM 668 O O . ALA A 1 86 ? 12.062 -22.906 0.668 1 93.75 86 ALA A O 1
ATOM 669 N N . THR A 1 87 ? 12.422 -24.891 1.608 1 92.19 87 THR A N 1
ATOM 670 C CA . THR A 1 87 ? 11.477 -25.562 0.73 1 92.19 87 THR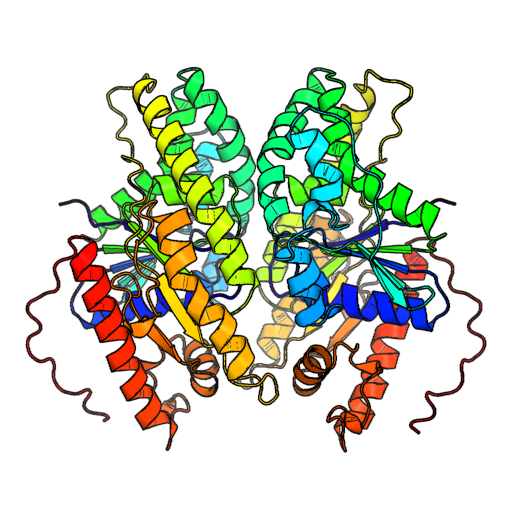 A CA 1
ATOM 671 C C . THR A 1 87 ? 10.062 -25.031 0.944 1 92.19 87 THR A C 1
ATOM 673 O O . THR A 1 87 ? 9.562 -25.016 2.07 1 92.19 87 THR A O 1
ATOM 676 N N . PRO A 1 88 ? 9.492 -24.594 -0.149 1 92.88 88 PRO A N 1
ATOM 677 C CA . PRO A 1 88 ? 8.133 -24.062 0.012 1 92.88 88 PRO A CA 1
ATOM 678 C C . PRO A 1 88 ? 7.102 -25.156 0.261 1 92.88 88 PRO A C 1
ATOM 680 O O . PRO A 1 88 ? 7.207 -26.25 -0.299 1 92.88 88 PRO A O 1
ATOM 683 N N . ASN A 1 89 ? 6.227 -24.891 1.176 1 87.56 89 ASN A N 1
ATOM 684 C CA . ASN A 1 89 ? 5.055 -25.734 1.423 1 87.56 89 ASN A CA 1
ATOM 685 C C . ASN A 1 89 ? 3.76 -24.953 1.208 1 87.56 89 ASN A C 1
ATOM 687 O O . ASN A 1 89 ? 3.377 -24.141 2.047 1 87.56 89 ASN A O 1
ATOM 691 N N . SER A 1 90 ? 3.064 -25.297 0.127 1 91.81 90 SER A N 1
ATOM 692 C CA . SER A 1 90 ? 1.856 -24.562 -0.228 1 91.81 90 SER A CA 1
ATOM 693 C C . SER A 1 90 ? 0.658 -25.047 0.584 1 91.81 90 SER A C 1
ATOM 695 O O . SER A 1 90 ? 0.557 -26.219 0.913 1 91.81 90 SER A O 1
ATOM 697 N N . GLU A 1 91 ? -0.175 -24.125 0.948 1 94.56 91 GLU A N 1
ATOM 698 C CA . GLU A 1 91 ? -1.449 -24.438 1.592 1 94.56 91 GLU A CA 1
ATOM 699 C C . GLU A 1 91 ? -2.449 -25.016 0.591 1 94.56 91 GLU A C 1
ATOM 701 O O . GLU A 1 91 ? -2.764 -24.375 -0.415 1 94.56 91 GLU A O 1
ATOM 706 N N . LYS A 1 92 ? -2.877 -26.203 0.893 1 95.12 92 LYS A N 1
ATOM 707 C CA . LYS A 1 92 ? -3.863 -26.828 0.009 1 95.12 92 LYS A CA 1
ATOM 708 C C . LYS A 1 92 ? -5.254 -26.234 0.251 1 95.12 92 LYS A C 1
ATOM 710 O O . LYS A 1 92 ? -5.793 -26.344 1.355 1 95.12 92 LYS A O 1
ATOM 715 N N . ILE A 1 93 ? -5.812 -25.578 -0.739 1 96.31 93 ILE A N 1
ATOM 716 C CA . ILE A 1 93 ? -7.168 -25.047 -0.673 1 96.31 93 ILE A CA 1
ATOM 717 C C . ILE A 1 93 ? -8.156 -26.094 -1.19 1 96.31 93 ILE A C 1
ATOM 719 O O . ILE A 1 93 ? -9.156 -26.391 -0.53 1 96.31 93 ILE A O 1
ATOM 723 N N . GLU A 1 94 ? -7.902 -26.609 -2.326 1 96.69 94 GLU A N 1
ATOM 724 C CA . GLU A 1 94 ? -8.539 -27.75 -2.98 1 96.69 94 GLU A CA 1
ATOM 725 C C . GLU A 1 94 ? -7.508 -28.641 -3.662 1 96.69 94 GLU A C 1
ATOM 727 O O . GLU A 1 94 ? -6.34 -28.266 -3.795 1 96.69 94 GLU A O 1
ATOM 732 N N . ASP A 1 95 ? -7.961 -29.859 -3.986 1 96.38 95 ASP A N 1
ATOM 733 C CA . ASP A 1 95 ? -7.09 -30.719 -4.785 1 96.38 95 ASP A CA 1
ATOM 734 C C . ASP A 1 95 ? -6.848 -30.109 -6.168 1 96.38 95 ASP A C 1
ATOM 736 O O . ASP A 1 95 ? -7.652 -30.297 -7.082 1 96.38 95 ASP A O 1
ATOM 740 N N . GLY A 1 96 ? -5.824 -29.438 -6.32 1 97 96 GLY A N 1
ATOM 741 C CA . GLY A 1 96 ? -5.504 -28.781 -7.574 1 97 96 GLY A CA 1
ATOM 742 C C . GLY A 1 96 ? -5.375 -27.266 -7.438 1 97 96 GLY A C 1
ATOM 743 O O . GLY A 1 96 ? -4.988 -26.578 -8.383 1 97 96 GLY A O 1
ATOM 744 N N . LEU A 1 97 ? -5.703 -26.75 -6.281 1 98.06 97 LEU A N 1
ATOM 745 C CA . LEU A 1 97 ? -5.566 -25.328 -5.973 1 98.06 97 LEU A CA 1
ATOM 746 C C . LEU A 1 97 ? -4.793 -25.125 -4.672 1 98.06 97 LEU A C 1
ATOM 748 O O . LEU A 1 97 ? -5.223 -25.594 -3.613 1 98.06 97 LEU A O 1
ATOM 752 N N . SER A 1 98 ? -3.666 -24.453 -4.809 1 97.75 98 SER A N 1
ATOM 753 C CA . SER A 1 98 ? -2.814 -24.234 -3.645 1 97.75 98 SER A CA 1
ATOM 754 C C . SER A 1 98 ? -2.482 -22.75 -3.477 1 97.75 98 SER A C 1
ATOM 756 O O . SER A 1 98 ? -2.549 -21.984 -4.438 1 97.75 98 SER A O 1
ATOM 758 N N . LEU A 1 99 ? -2.211 -22.391 -2.234 1 97.88 99 LEU A N 1
ATOM 759 C CA . LEU A 1 99 ? -1.87 -21.016 -1.884 1 97.88 99 LEU A CA 1
ATOM 760 C C . LEU A 1 99 ? -0.493 -20.953 -1.233 1 97.88 99 LEU A C 1
ATOM 762 O O . LEU A 1 99 ? -0.2 -21.719 -0.308 1 97.88 99 LEU A O 1
ATOM 766 N N . LEU A 1 100 ? 0.385 -20.188 -1.812 1 97.75 100 LEU A N 1
ATOM 767 C CA . LEU A 1 100 ? 1.559 -19.766 -1.059 1 97.75 100 LEU A CA 1
ATOM 768 C C . LEU A 1 100 ? 1.226 -18.578 -0.153 1 97.75 100 LEU A C 1
ATOM 770 O O . LEU A 1 100 ? 0.978 -17.469 -0.635 1 97.75 100 LEU A O 1
ATOM 774 N N . ILE A 1 101 ? 1.283 -18.812 1.063 1 96.75 101 ILE A N 1
ATOM 775 C CA . ILE A 1 101 ? 0.736 -17.922 2.078 1 96.75 101 ILE A CA 1
ATOM 776 C C . ILE A 1 101 ? 1.617 -16.688 2.205 1 96.75 101 ILE A C 1
ATOM 778 O O . ILE A 1 101 ? 2.846 -16.797 2.258 1 96.75 101 ILE A O 1
ATOM 782 N N . GLY A 1 102 ? 0.935 -15.523 2.184 1 95.25 102 GLY A N 1
ATOM 783 C CA . GLY A 1 102 ? 1.626 -14.266 2.406 1 95.25 102 GLY A CA 1
ATOM 784 C C . GLY A 1 102 ? 1.982 -14.023 3.861 1 95.25 102 GLY A C 1
ATOM 785 O O . GLY A 1 102 ? 1.606 -14.812 4.734 1 95.25 102 GLY A O 1
ATOM 786 N N . ASP A 1 103 ? 2.734 -12.961 4.02 1 92.31 103 ASP A N 1
ATOM 787 C CA . ASP A 1 103 ? 3.248 -12.648 5.352 1 92.31 103 ASP A CA 1
ATOM 788 C C . ASP A 1 103 ? 3.617 -11.172 5.465 1 92.31 103 ASP A C 1
ATOM 790 O O . ASP A 1 103 ? 4.398 -10.656 4.66 1 92.31 103 ASP A O 1
ATOM 794 N N . LEU A 1 104 ? 3.08 -10.57 6.5 1 88.81 104 LEU A N 1
ATOM 795 C CA . LEU A 1 104 ? 3.393 -9.164 6.73 1 88.81 104 LEU A CA 1
ATOM 796 C C . LEU A 1 104 ? 4.891 -8.969 6.941 1 88.81 104 LEU A C 1
ATOM 798 O O . LEU A 1 104 ? 5.434 -7.91 6.613 1 88.81 104 LEU A O 1
ATOM 802 N N . GLN A 1 105 ? 5.559 -9.945 7.441 1 89.12 105 GLN A N 1
ATOM 803 C CA . GLN A 1 105 ? 6.988 -9.867 7.73 1 89.12 105 GLN A CA 1
ATOM 804 C C . GLN A 1 105 ? 7.805 -9.789 6.445 1 89.12 105 GLN A C 1
ATOM 806 O O . GLN A 1 105 ? 8.992 -9.461 6.477 1 89.12 105 GLN A O 1
ATOM 811 N N . LEU A 1 106 ? 7.156 -10.047 5.352 1 92.81 106 LEU A N 1
ATOM 812 C CA . LEU A 1 106 ? 7.844 -9.961 4.066 1 92.81 106 LEU A CA 1
ATOM 813 C C . LEU A 1 106 ? 8.375 -8.555 3.828 1 92.81 106 LEU A C 1
ATOM 815 O O . LEU A 1 106 ? 9.352 -8.375 3.092 1 92.81 106 LEU A O 1
ATOM 819 N N . SER A 1 107 ? 7.797 -7.566 4.465 1 89 107 SER A N 1
ATOM 820 C CA . SER A 1 107 ? 8.25 -6.184 4.344 1 89 107 SER A CA 1
ATOM 821 C C . SER A 1 107 ? 9.695 -6.031 4.809 1 89 107 SER A C 1
ATOM 823 O O . SER A 1 107 ? 10.43 -5.176 4.309 1 89 107 SER A O 1
ATOM 825 N N . GLY A 1 108 ? 10.117 -6.84 5.758 1 85.5 108 GLY A N 1
ATOM 826 C CA . GLY A 1 108 ? 11.477 -6.809 6.277 1 85.5 108 GLY A CA 1
ATOM 827 C C . GLY A 1 108 ? 12.508 -7.289 5.277 1 85.5 108 GLY A C 1
ATOM 828 O O . GLY A 1 108 ? 13.711 -7.059 5.457 1 85.5 108 GLY A O 1
ATOM 829 N N . PHE A 1 109 ? 12.023 -7.934 4.207 1 91.06 109 PHE A N 1
ATOM 830 C CA . PHE A 1 109 ? 12.914 -8.469 3.184 1 91.06 109 PHE A CA 1
ATOM 831 C C . PHE A 1 109 ? 13.258 -7.398 2.148 1 91.06 109 PHE A C 1
ATOM 833 O O . PHE A 1 109 ? 14.172 -7.574 1.343 1 91.06 109 PHE A O 1
ATOM 840 N N . GLU A 1 110 ? 12.562 -6.27 2.188 1 89.69 110 GLU A N 1
ATOM 841 C CA . GLU A 1 110 ? 12.664 -5.234 1.165 1 89.69 110 GLU A CA 1
ATOM 842 C C . GLU A 1 110 ? 14.062 -4.617 1.144 1 89.69 110 GLU A C 1
ATOM 844 O O . GLU A 1 110 ? 14.641 -4.418 0.074 1 89.69 110 GLU A O 1
ATOM 849 N N . ASP A 1 111 ? 14.578 -4.34 2.316 1 84.5 111 ASP A N 1
ATOM 850 C CA . ASP A 1 111 ? 15.891 -3.711 2.396 1 84.5 111 ASP A CA 1
ATOM 851 C C . ASP A 1 111 ? 16.969 -4.621 1.813 1 84.5 111 ASP A C 1
ATOM 853 O O . ASP A 1 111 ? 17.875 -4.148 1.129 1 84.5 111 ASP A O 1
ATOM 857 N N . GLU A 1 112 ? 16.844 -5.871 2.129 1 89.88 112 GLU A N 1
ATOM 858 C CA . GLU A 1 112 ? 17.797 -6.836 1.606 1 89.88 112 GLU A CA 1
ATOM 859 C C . GLU A 1 112 ? 17.734 -6.922 0.085 1 89.88 112 GLU A C 1
ATOM 861 O O . GLU A 1 112 ? 18.75 -6.898 -0.593 1 89.88 112 GLU A O 1
ATOM 866 N N . LEU A 1 113 ? 16.578 -6.98 -0.454 1 93.88 113 LEU A N 1
ATOM 867 C CA . LEU A 1 113 ? 16.375 -7.023 -1.898 1 93.88 113 LEU A CA 1
ATOM 868 C C . LEU A 1 113 ? 16.953 -5.777 -2.562 1 93.88 113 LEU A C 1
ATOM 870 O O . LEU A 1 113 ? 17.578 -5.867 -3.623 1 93.88 113 LEU A O 1
ATOM 874 N N . SER A 1 114 ? 16.766 -4.695 -1.954 1 89.56 114 SER A N 1
ATOM 875 C CA . SER A 1 114 ? 17.25 -3.434 -2.506 1 89.56 114 SER A CA 1
ATOM 876 C C . SER A 1 114 ? 18.781 -3.395 -2.547 1 89.56 114 SER A C 1
ATOM 878 O O . SER A 1 114 ? 19.359 -3.07 -3.58 1 89.56 114 SER A O 1
ATOM 880 N N . SER A 1 115 ? 19.422 -3.76 -1.447 1 87.75 115 SER A N 1
ATOM 881 C CA . SER A 1 115 ? 20.875 -3.705 -1.352 1 87.75 115 SER A CA 1
ATOM 882 C C . SER A 1 115 ? 21.531 -4.711 -2.291 1 87.75 115 SER A C 1
ATOM 884 O O . SER A 1 115 ? 22.531 -4.41 -2.928 1 87.75 115 SER A O 1
ATOM 886 N N . GLN A 1 116 ? 20.938 -5.879 -2.436 1 93.31 116 GLN A N 1
ATOM 887 C CA . GLN A 1 116 ? 21.531 -6.945 -3.23 1 93.31 116 GLN A CA 1
ATOM 888 C C . GLN A 1 116 ? 21.375 -6.672 -4.723 1 93.31 116 GLN A C 1
ATOM 890 O O . GLN A 1 116 ? 22.094 -7.25 -5.543 1 93.31 116 GLN A O 1
ATOM 895 N N . TRP A 1 117 ? 20.438 -5.809 -5.035 1 93.06 117 TRP A N 1
ATOM 896 C CA . TRP A 1 117 ? 20.266 -5.43 -6.434 1 93.06 117 TRP A CA 1
ATOM 897 C C . TRP A 1 117 ? 21.531 -4.77 -6.977 1 93.06 117 TRP A C 1
ATOM 899 O O . TRP A 1 117 ? 22.016 -5.121 -8.055 1 93.06 117 TRP A O 1
ATOM 909 N N . SER A 1 118 ? 22.078 -3.865 -6.227 1 88.88 118 SER A N 1
ATOM 910 C CA . SER A 1 118 ? 23.312 -3.193 -6.617 1 88.88 118 SER A CA 1
ATOM 911 C C . SER A 1 118 ? 24.5 -4.152 -6.578 1 88.88 118 SER A C 1
ATOM 913 O O . SER A 1 118 ? 25.391 -4.066 -7.414 1 88.88 118 SER A O 1
ATOM 915 N N . ASP A 1 119 ? 24.453 -5.07 -5.688 1 92.75 119 ASP A N 1
ATOM 916 C CA . ASP A 1 119 ? 25.562 -5.992 -5.477 1 92.75 119 ASP A CA 1
ATOM 917 C C . ASP A 1 119 ? 25.672 -6.992 -6.629 1 92.75 119 ASP A C 1
ATOM 919 O O . ASP A 1 119 ? 26.719 -7.629 -6.812 1 92.75 119 ASP A O 1
ATOM 923 N N . CYS A 1 120 ? 24.609 -7.156 -7.34 1 94.38 120 CYS A N 1
ATOM 924 C CA . CYS A 1 120 ? 24.672 -7.996 -8.531 1 94.38 120 CYS A CA 1
ATOM 925 C C . CYS A 1 120 ? 25.703 -7.465 -9.516 1 94.38 120 CYS A C 1
ATOM 927 O O . CYS A 1 120 ? 26.391 -8.242 -10.195 1 94.38 120 CYS A O 1
ATOM 929 N N . LEU A 1 121 ? 25.875 -6.207 -9.594 1 93.12 121 LEU A N 1
ATOM 930 C CA . LEU A 1 121 ? 26.844 -5.598 -10.508 1 93.12 121 LEU A CA 1
ATOM 931 C C . LEU A 1 121 ? 28.266 -5.934 -10.094 1 93.12 121 LEU A C 1
ATOM 933 O O . LEU A 1 121 ? 29.188 -5.938 -10.922 1 93.12 121 LEU A O 1
ATOM 937 N N . ASP A 1 122 ? 28.422 -6.266 -8.828 1 93.5 122 ASP A N 1
ATOM 938 C CA . ASP A 1 122 ? 29.734 -6.625 -8.297 1 93.5 122 ASP A CA 1
ATOM 939 C C . ASP A 1 122 ? 29.953 -8.133 -8.359 1 93.5 122 ASP A C 1
ATOM 941 O O . ASP A 1 122 ? 30.875 -8.664 -7.738 1 93.5 122 ASP A O 1
ATOM 945 N N . ARG A 1 123 ? 29.047 -8.844 -8.922 1 94.25 123 ARG A N 1
ATOM 946 C CA . ARG A 1 123 ? 29.156 -10.281 -9.188 1 94.25 123 ARG A CA 1
ATOM 947 C C . ARG A 1 123 ? 29.172 -11.078 -7.891 1 94.25 123 ARG A C 1
ATOM 949 O O . ARG A 1 123 ? 29.938 -12.039 -7.758 1 94.25 123 ARG A O 1
ATOM 956 N N . LYS A 1 124 ? 28.438 -10.617 -6.965 1 94 124 LYS A N 1
ATOM 957 C CA . LYS A 1 124 ? 28.328 -11.352 -5.707 1 94 124 LYS A CA 1
ATOM 958 C C . LYS A 1 124 ? 27.281 -12.461 -5.805 1 94 124 LYS A C 1
ATOM 960 O O . LYS A 1 124 ? 26.125 -12.195 -6.098 1 94 124 LYS A O 1
ATOM 965 N N . GLU A 1 125 ? 27.672 -13.617 -5.516 1 94.44 125 GLU A N 1
ATOM 966 C CA . GLU A 1 125 ? 26.766 -14.773 -5.609 1 94.44 125 GLU A CA 1
ATOM 967 C C . GLU A 1 125 ? 25.531 -14.578 -4.75 1 94.44 125 GLU A C 1
ATOM 969 O O . GLU A 1 125 ? 24.406 -14.844 -5.195 1 94.44 125 GLU A O 1
ATOM 974 N N . ARG A 1 126 ? 25.688 -14.133 -3.535 1 94.31 126 ARG A N 1
ATOM 975 C CA . ARG A 1 126 ? 24.594 -13.938 -2.598 1 94.31 126 ARG A CA 1
ATOM 976 C C . ARG A 1 126 ? 23.531 -13.008 -3.178 1 94.31 126 ARG A C 1
ATOM 978 O O . ARG A 1 126 ? 22.344 -13.203 -2.959 1 94.31 126 ARG A O 1
ATOM 985 N N . ALA A 1 127 ? 23.969 -12.047 -3.908 1 95.81 127 ALA A N 1
ATOM 986 C CA . ALA A 1 127 ? 23.062 -11.062 -4.492 1 95.81 127 ALA A CA 1
ATOM 987 C C . ALA A 1 127 ? 22.078 -11.727 -5.461 1 95.81 127 ALA A C 1
ATOM 989 O O . ALA A 1 127 ? 20.875 -11.484 -5.395 1 95.81 127 ALA A O 1
ATOM 990 N N . PHE A 1 128 ? 22.594 -12.633 -6.242 1 96.88 128 PHE A N 1
ATOM 991 C CA . PHE A 1 128 ? 21.75 -13.32 -7.223 1 96.88 128 PHE A CA 1
ATOM 992 C C . PHE A 1 128 ? 20.797 -14.289 -6.535 1 96.88 128 PHE A C 1
ATOM 994 O O . PHE A 1 128 ? 19.672 -14.477 -6.98 1 96.88 128 PHE A O 1
ATOM 1001 N N . ARG A 1 129 ? 21.266 -14.891 -5.445 1 96.5 129 ARG A N 1
ATOM 1002 C CA . ARG A 1 129 ? 20.406 -15.797 -4.684 1 96.5 129 ARG A CA 1
ATOM 1003 C C . ARG A 1 129 ? 19.25 -15.055 -4.039 1 96.5 129 ARG A C 1
ATOM 1005 O O . ARG A 1 129 ? 18.125 -15.555 -4.012 1 96.5 129 ARG A O 1
ATOM 1012 N N . VAL A 1 130 ? 19.484 -13.852 -3.619 1 97.12 130 VAL A N 1
ATOM 1013 C CA . VAL A 1 130 ? 18.453 -13.047 -2.971 1 97.12 130 VAL A CA 1
ATOM 1014 C C . VAL A 1 130 ? 17.469 -12.531 -4.016 1 97.12 130 VAL A C 1
ATOM 1016 O O . VAL A 1 130 ? 16.25 -12.68 -3.857 1 97.12 130 VAL A O 1
ATOM 1019 N N . ILE A 1 131 ? 17.953 -12.062 -5.102 1 97.31 131 ILE A N 1
ATOM 1020 C CA . ILE A 1 131 ? 17.094 -11.43 -6.105 1 97.31 131 ILE A CA 1
ATOM 1021 C C . ILE A 1 131 ? 16.219 -12.484 -6.777 1 97.31 131 ILE A C 1
ATOM 1023 O O . ILE A 1 131 ? 15.078 -12.219 -7.133 1 97.31 131 ILE A O 1
ATOM 1027 N N . SER A 1 132 ? 16.75 -13.75 -6.91 1 97.69 132 SER A N 1
ATOM 1028 C CA . SER A 1 132 ? 16.016 -14.805 -7.602 1 97.69 132 SER A CA 1
ATOM 1029 C C . SER A 1 132 ? 15.195 -15.633 -6.621 1 97.69 132 SER A C 1
ATOM 1031 O O . SER A 1 132 ? 14.57 -16.625 -7.008 1 97.69 132 SER A O 1
ATOM 1033 N N . ALA A 1 133 ? 15.148 -15.273 -5.379 1 97.56 133 ALA A N 1
ATOM 1034 C CA . ALA A 1 133 ? 14.547 -16.094 -4.328 1 97.56 133 ALA A CA 1
ATOM 1035 C C . ALA A 1 133 ? 13.07 -16.359 -4.609 1 97.56 133 ALA A C 1
ATOM 1037 O O . ALA A 1 133 ? 12.609 -17.5 -4.523 1 97.56 133 ALA A O 1
ATOM 1038 N N . PHE A 1 134 ? 12.305 -15.297 -4.961 1 98.31 134 PHE A N 1
ATOM 1039 C CA . PHE A 1 134 ? 10.883 -15.477 -5.23 1 98.31 134 PHE A CA 1
ATOM 1040 C C . PHE A 1 134 ? 10.672 -16.453 -6.387 1 98.31 134 PHE A C 1
ATOM 1042 O O . PHE A 1 134 ? 9.805 -17.328 -6.312 1 98.31 134 PHE A O 1
ATOM 1049 N N . TRP A 1 135 ? 11.469 -16.312 -7.418 1 98.38 135 TRP A N 1
ATOM 1050 C CA . TRP A 1 135 ? 11.344 -17.188 -8.57 1 98.38 135 TRP A CA 1
ATOM 1051 C C . TRP A 1 135 ? 11.609 -18.641 -8.18 1 98.38 135 TRP A C 1
ATOM 1053 O O . TRP A 1 135 ? 10.883 -19.547 -8.594 1 98.38 135 TRP A O 1
ATOM 1063 N N . ARG A 1 136 ? 12.625 -18.812 -7.441 1 97.44 136 ARG A N 1
ATOM 1064 C CA . ARG A 1 136 ? 12.984 -20.172 -7.027 1 97.44 136 ARG A CA 1
ATOM 1065 C C . ARG A 1 136 ? 11.914 -20.766 -6.133 1 97.44 136 ARG A C 1
ATOM 1067 O O . ARG A 1 136 ? 11.578 -21.953 -6.266 1 97.44 136 ARG A O 1
ATOM 1074 N N . VAL A 1 137 ? 11.344 -20 -5.234 1 97.19 137 VAL A N 1
ATOM 1075 C CA . VAL A 1 137 ? 10.266 -20.469 -4.375 1 97.19 137 VAL A CA 1
ATOM 1076 C C . VAL A 1 137 ? 9.055 -20.828 -5.227 1 97.19 137 VAL A C 1
ATOM 1078 O O . VAL A 1 137 ? 8.484 -21.922 -5.066 1 97.19 137 VAL A O 1
ATOM 1081 N N . LEU A 1 138 ? 8.672 -19.953 -6.145 1 98.06 138 LEU A N 1
ATOM 1082 C CA . LEU A 1 138 ? 7.516 -20.188 -7.004 1 98.06 138 LEU A CA 1
ATOM 1083 C C . LEU A 1 138 ? 7.727 -21.406 -7.898 1 98.06 138 LEU A C 1
ATOM 1085 O O . LEU A 1 138 ? 6.816 -22.219 -8.07 1 98.06 138 LEU A O 1
ATOM 1089 N N . SER A 1 139 ? 8.898 -21.531 -8.422 1 97.38 139 SER A N 1
ATOM 1090 C CA . SER A 1 139 ? 9.219 -22.625 -9.32 1 97.38 139 SER A CA 1
ATOM 1091 C C . SER A 1 139 ? 9.203 -23.969 -8.578 1 97.38 139 SER A C 1
ATOM 1093 O O . SER A 1 139 ? 8.656 -24.953 -9.086 1 97.38 139 SER A O 1
ATOM 1095 N N . GLN A 1 140 ? 9.812 -23.969 -7.426 1 96.44 140 GLN A N 1
ATOM 1096 C CA . GLN A 1 140 ? 9.82 -25.203 -6.625 1 96.44 140 GLN A CA 1
ATOM 1097 C C . GLN A 1 140 ? 8.406 -25.609 -6.223 1 96.44 140 GLN A C 1
ATOM 1099 O O . GLN A 1 140 ? 8.047 -26.781 -6.285 1 96.44 140 GLN A O 1
ATOM 1104 N N . ALA A 1 141 ? 7.645 -24.625 -5.812 1 96.38 141 ALA A N 1
ATOM 1105 C CA . ALA A 1 141 ? 6.258 -24.906 -5.449 1 96.38 141 ALA A CA 1
ATOM 1106 C C . ALA A 1 141 ? 5.48 -25.453 -6.645 1 96.38 141 ALA A C 1
ATOM 1108 O O . ALA A 1 141 ? 4.711 -26.406 -6.512 1 96.38 141 ALA A O 1
ATOM 1109 N N . ALA A 1 142 ? 5.672 -24.812 -7.758 1 97.12 142 ALA A N 1
ATOM 1110 C CA . ALA A 1 142 ? 4.984 -25.234 -8.977 1 97.12 142 ALA A CA 1
ATOM 1111 C C . ALA A 1 142 ? 5.359 -26.656 -9.359 1 97.12 142 ALA A C 1
ATOM 1113 O O . ALA A 1 142 ? 4.492 -27.469 -9.719 1 97.12 142 ALA A O 1
ATOM 1114 N N . SER A 1 143 ? 6.617 -26.938 -9.281 1 96.25 143 SER A N 1
ATOM 1115 C CA . SER A 1 143 ? 7.094 -28.281 -9.602 1 96.25 143 SER A CA 1
ATOM 1116 C C . SER A 1 143 ? 6.527 -29.312 -8.641 1 96.25 143 SER A C 1
ATOM 1118 O O . SER A 1 143 ? 6.031 -30.359 -9.062 1 96.25 143 SER A O 1
ATOM 1120 N N . SER A 1 144 ? 6.574 -29 -7.383 1 94.62 144 SER A N 1
ATOM 1121 C CA . SER A 1 144 ? 6.098 -29.922 -6.352 1 94.62 144 SER A CA 1
ATOM 1122 C C . SER A 1 144 ? 4.609 -30.219 -6.52 1 94.62 144 SER A C 1
ATOM 1124 O O . SER A 1 144 ? 4.164 -31.344 -6.277 1 94.62 144 SER A O 1
ATOM 1126 N N . ALA A 1 145 ? 3.855 -29.266 -6.988 1 94.94 145 ALA A N 1
ATOM 1127 C CA . ALA A 1 145 ? 2.41 -29.406 -7.125 1 94.94 145 ALA A CA 1
ATOM 1128 C C . ALA A 1 145 ? 2.031 -29.797 -8.555 1 94.94 145 ALA A C 1
ATOM 1130 O O . ALA A 1 145 ? 0.849 -29.953 -8.867 1 94.94 145 ALA A O 1
ATOM 1131 N N . SER A 1 146 ? 3.02 -29.906 -9.43 1 95.88 146 SER A N 1
ATOM 1132 C CA . SER A 1 146 ? 2.752 -30.094 -10.852 1 95.88 146 SER A CA 1
ATOM 1133 C C . SER A 1 146 ? 1.742 -29.062 -11.359 1 95.88 146 SER A C 1
ATOM 1135 O O . SER A 1 146 ? 0.764 -29.438 -12.016 1 95.88 146 SER A O 1
ATOM 1137 N N . ALA A 1 147 ? 1.99 -27.844 -10.961 1 97.31 147 ALA A N 1
ATOM 1138 C CA . ALA A 1 147 ? 1.052 -26.781 -11.297 1 97.31 147 ALA A CA 1
ATOM 1139 C C . ALA A 1 147 ? 1.111 -26.453 -12.789 1 97.31 147 ALA A C 1
ATOM 1141 O O . ALA A 1 147 ? 2.178 -26.516 -13.406 1 97.31 147 ALA A O 1
ATOM 1142 N N . ASP A 1 148 ? -0.051 -26.078 -13.32 1 97.62 148 ASP A N 1
ATOM 1143 C CA . ASP A 1 148 ? -0.14 -25.625 -14.711 1 97.62 148 ASP A CA 1
ATOM 1144 C C . ASP A 1 148 ? 0.131 -24.125 -14.812 1 97.62 148 ASP A C 1
ATOM 1146 O O . ASP A 1 148 ? 0.571 -23.641 -15.852 1 97.62 148 ASP A O 1
ATOM 1150 N N . VAL A 1 149 ? -0.138 -23.422 -13.727 1 98.38 149 VAL A N 1
ATOM 1151 C CA . VAL A 1 149 ? 0.007 -21.969 -13.742 1 98.38 149 VAL A CA 1
ATOM 1152 C C . VAL A 1 149 ? 0.208 -21.453 -12.32 1 98.38 149 VAL A C 1
ATOM 1154 O O . VAL A 1 149 ? -0.304 -22.047 -11.367 1 98.38 149 VAL A O 1
ATOM 1157 N N . VAL A 1 150 ? 0.995 -20.422 -12.164 1 98.56 150 VAL A N 1
ATOM 1158 C CA . VAL A 1 150 ? 1.175 -19.688 -10.914 1 98.56 150 VAL A CA 1
ATOM 1159 C C . VAL A 1 150 ? 0.671 -18.25 -11.078 1 98.56 150 VAL A C 1
ATOM 1161 O O . VAL A 1 150 ? 1.091 -17.531 -11.992 1 98.56 150 VAL A O 1
ATOM 1164 N N . LEU A 1 151 ? -0.3 -17.844 -10.273 1 98.81 151 LEU A N 1
ATOM 1165 C CA . LEU A 1 151 ? -0.796 -16.469 -10.242 1 98.81 151 LEU A CA 1
ATOM 1166 C C . LEU A 1 151 ? -0.236 -15.719 -9.039 1 98.81 151 LEU A C 1
ATOM 1168 O O . LEU A 1 151 ? -0.326 -16.203 -7.906 1 98.81 151 LEU A O 1
ATOM 1172 N N . VAL A 1 152 ? 0.303 -14.547 -9.281 1 98.81 152 VAL A N 1
ATOM 1173 C CA . VAL A 1 152 ? 1.025 -13.836 -8.234 1 98.81 152 VAL A CA 1
ATOM 1174 C C . VAL A 1 152 ? 0.317 -12.516 -7.918 1 98.81 152 VAL A C 1
ATOM 1176 O O . VAL A 1 152 ? 0.051 -11.719 -8.82 1 98.81 152 VAL A O 1
ATOM 1179 N N . ASP A 1 153 ? 0 -12.297 -6.641 1 98.44 153 ASP A N 1
ATOM 1180 C CA . ASP A 1 153 ? -0.569 -11.047 -6.141 1 98.44 153 ASP A CA 1
ATOM 1181 C C . ASP A 1 153 ? 0.519 -10.133 -5.582 1 98.44 153 ASP A C 1
ATOM 1183 O O . ASP A 1 153 ? 1.299 -10.547 -4.723 1 98.44 153 ASP A O 1
ATOM 1187 N N . LEU A 1 154 ? 0.542 -8.922 -6.047 1 97.62 154 LEU A N 1
ATOM 1188 C CA . LEU A 1 154 ? 1.58 -7.973 -5.664 1 97.62 154 LEU A CA 1
ATOM 1189 C C . LEU A 1 154 ? 0.971 -6.73 -5.023 1 97.62 154 LEU A C 1
ATOM 1191 O O . LEU A 1 154 ? -0.203 -6.426 -5.242 1 97.62 154 LEU A O 1
ATOM 1195 N N . GLY A 1 155 ? 1.779 -6.031 -4.242 1 94.06 155 GLY A N 1
ATOM 1196 C CA . GLY A 1 155 ? 1.358 -4.762 -3.674 1 94.06 155 GLY A CA 1
ATOM 1197 C C . GLY A 1 155 ? 1.47 -3.604 -4.648 1 94.06 155 GLY A C 1
ATOM 1198 O O . GLY A 1 155 ? 1.987 -3.768 -5.758 1 94.06 155 GLY A O 1
ATOM 1199 N N . PRO A 1 156 ? 1.024 -2.457 -4.273 1 90.62 156 PRO A N 1
ATOM 1200 C CA . PRO A 1 156 ? 0.939 -1.314 -5.188 1 90.62 156 PRO A CA 1
ATOM 1201 C C . PRO A 1 156 ? 2.227 -0.493 -5.227 1 90.62 156 PRO A C 1
ATOM 1203 O O . PRO A 1 156 ? 2.23 0.628 -5.742 1 90.62 156 PRO A O 1
ATOM 1206 N N . ASN A 1 157 ? 3.287 -0.946 -4.801 1 86.81 157 ASN A N 1
ATOM 1207 C CA . ASN A 1 157 ? 4.496 -0.13 -4.766 1 86.81 157 ASN A CA 1
ATOM 1208 C C . ASN A 1 157 ? 5.473 -0.525 -5.871 1 86.81 157 ASN A C 1
ATOM 1210 O O . ASN A 1 157 ? 5.285 -1.549 -6.531 1 86.81 157 ASN A O 1
ATOM 1214 N N . LEU A 1 158 ? 6.406 0.387 -6.152 1 89.19 158 LEU A N 1
ATOM 1215 C CA . LEU A 1 158 ? 7.465 0.132 -7.125 1 89.19 158 LEU A CA 1
ATOM 1216 C C . LEU A 1 158 ? 8.797 -0.119 -6.426 1 89.19 158 LEU A C 1
ATOM 1218 O O . LEU A 1 158 ? 9.836 0.395 -6.855 1 89.19 158 LEU A O 1
ATOM 1222 N N . GLY A 1 159 ? 8.695 -0.845 -5.34 1 89 159 GLY A N 1
ATOM 1223 C CA . GLY A 1 159 ? 9.875 -1.103 -4.531 1 89 159 GLY A CA 1
ATOM 1224 C C . GLY A 1 159 ? 10.562 -2.414 -4.871 1 89 159 GLY A C 1
ATOM 1225 O O . GLY A 1 159 ? 10.219 -3.055 -5.867 1 89 159 GLY A O 1
ATOM 1226 N N . ALA A 1 160 ? 11.469 -2.789 -4.016 1 93 160 ALA A N 1
ATOM 1227 C CA . ALA A 1 160 ? 12.375 -3.902 -4.293 1 93 160 ALA A CA 1
ATOM 1228 C C . ALA A 1 160 ? 11.625 -5.23 -4.281 1 93 160 ALA A C 1
ATOM 1230 O O . ALA A 1 160 ? 11.969 -6.148 -5.031 1 93 160 ALA A O 1
ATOM 1231 N N . ILE A 1 161 ? 10.602 -5.34 -3.467 1 95.06 161 ILE A N 1
ATOM 1232 C CA . ILE A 1 161 ? 9.844 -6.582 -3.404 1 95.06 161 ILE A CA 1
ATOM 1233 C C . ILE A 1 161 ? 9.125 -6.812 -4.734 1 95.06 161 ILE A C 1
ATOM 1235 O O . ILE A 1 161 ? 9.227 -7.891 -5.324 1 95.06 161 ILE A O 1
ATOM 1239 N N . ASN A 1 162 ? 8.477 -5.77 -5.176 1 95.94 162 ASN A N 1
ATOM 1240 C CA . ASN A 1 162 ? 7.754 -5.906 -6.434 1 95.94 162 ASN A CA 1
ATOM 1241 C C . ASN A 1 162 ? 8.711 -6.07 -7.617 1 95.94 162 ASN A C 1
ATOM 1243 O O . ASN A 1 162 ? 8.398 -6.777 -8.578 1 95.94 162 ASN A O 1
ATOM 1247 N N . ARG A 1 163 ? 9.852 -5.445 -7.535 1 95.88 163 ARG A N 1
ATOM 1248 C CA . ARG A 1 163 ? 10.844 -5.66 -8.578 1 95.88 163 ARG A CA 1
ATOM 1249 C C . ARG A 1 163 ? 11.242 -7.129 -8.656 1 95.88 163 ARG A C 1
ATOM 1251 O O . ARG A 1 163 ? 11.219 -7.73 -9.734 1 95.88 163 ARG A O 1
ATOM 1258 N N . ALA A 1 164 ? 11.578 -7.707 -7.535 1 97.81 164 ALA A N 1
ATOM 1259 C CA . ALA A 1 164 ? 11.984 -9.109 -7.496 1 97.81 164 ALA A CA 1
ATOM 1260 C C . ALA A 1 164 ? 10.852 -10.023 -7.941 1 97.81 164 ALA A C 1
ATOM 1262 O O . ALA A 1 164 ? 11.078 -11.016 -8.641 1 97.81 164 ALA A O 1
ATOM 1263 N N . ALA A 1 165 ? 9.656 -9.695 -7.547 1 98.31 165 ALA A N 1
ATOM 1264 C CA . ALA A 1 165 ? 8.492 -10.492 -7.914 1 98.31 165 ALA A CA 1
ATOM 1265 C C . ALA A 1 165 ? 8.227 -10.422 -9.414 1 98.31 165 ALA A C 1
ATOM 1267 O O . ALA A 1 165 ? 7.887 -11.43 -10.039 1 98.31 165 ALA A O 1
ATOM 1268 N N . LEU A 1 166 ? 8.367 -9.242 -9.953 1 98.12 166 LEU A N 1
ATOM 1269 C CA . LEU A 1 166 ? 8.148 -9.07 -11.383 1 98.12 166 LEU A CA 1
ATOM 1270 C C . LEU A 1 166 ? 9.258 -9.758 -12.188 1 98.12 166 LEU A C 1
ATOM 1272 O O . LEU A 1 166 ? 8.992 -10.359 -13.227 1 98.12 166 LEU A O 1
ATOM 1276 N N . ILE A 1 167 ? 10.445 -9.68 -11.688 1 98.06 167 ILE A N 1
ATOM 1277 C CA . ILE A 1 167 ? 11.547 -10.406 -12.305 1 98.06 167 ILE A CA 1
ATOM 1278 C C . ILE A 1 167 ? 11.234 -11.898 -12.336 1 98.06 167 ILE A C 1
ATOM 1280 O O . ILE A 1 167 ? 11.578 -12.594 -13.297 1 98.06 167 ILE A O 1
ATOM 1284 N N . ALA A 1 168 ? 10.562 -12.367 -11.344 1 98.25 168 ALA A N 1
ATOM 1285 C CA . ALA A 1 168 ? 10.203 -13.773 -11.211 1 98.25 168 ALA A CA 1
ATOM 1286 C C . ALA A 1 168 ? 9.047 -14.141 -12.141 1 98.25 168 ALA A C 1
ATOM 1288 O O . ALA A 1 168 ? 8.75 -15.32 -12.328 1 98.25 168 ALA A O 1
ATOM 1289 N N . SER A 1 169 ? 8.391 -13.156 -12.734 1 98.06 169 SER A N 1
ATOM 1290 C CA . SER A 1 169 ? 7.172 -13.398 -13.492 1 98.06 169 SER A CA 1
ATOM 1291 C C . SER A 1 169 ? 7.445 -13.438 -14.992 1 98.06 169 SER A C 1
ATOM 1293 O O . SER A 1 169 ? 8.336 -12.734 -15.484 1 98.06 169 SER A O 1
ATOM 1295 N N . ASP A 1 170 ? 6.719 -14.234 -15.68 1 97.75 170 ASP A N 1
ATOM 1296 C CA . ASP A 1 170 ? 6.789 -14.305 -17.141 1 97.75 170 ASP A CA 1
ATOM 1297 C C . ASP A 1 170 ? 5.895 -13.258 -17.781 1 97.75 170 ASP A C 1
ATOM 1299 O O . ASP A 1 170 ? 6.281 -12.625 -18.766 1 97.75 170 ASP A O 1
ATOM 1303 N N . TYR A 1 171 ? 4.766 -13.117 -17.203 1 97.94 171 TYR A N 1
ATOM 1304 C CA . TYR A 1 171 ? 3.742 -12.258 -17.797 1 97.94 171 TYR A CA 1
ATOM 1305 C C . TYR A 1 171 ? 3.178 -11.297 -16.75 1 97.94 171 TYR A C 1
ATOM 1307 O O . TYR A 1 171 ? 3.199 -11.578 -15.555 1 97.94 171 TYR A O 1
ATOM 1315 N N . ILE A 1 172 ? 2.678 -10.172 -17.266 1 98 172 ILE A N 1
ATOM 1316 C CA . ILE A 1 172 ? 2.059 -9.164 -16.406 1 98 172 ILE A CA 1
ATOM 1317 C C . ILE A 1 172 ? 0.679 -8.797 -16.953 1 98 172 ILE A C 1
ATOM 1319 O O . ILE A 1 172 ? 0.535 -8.484 -18.141 1 98 172 ILE A O 1
ATOM 1323 N N . VAL A 1 173 ? -0.332 -8.945 -16.141 1 98.19 173 VAL A N 1
ATOM 1324 C CA . VAL A 1 173 ? -1.658 -8.391 -16.391 1 98.19 173 VAL A CA 1
ATOM 1325 C C . VAL A 1 173 ? -1.844 -7.113 -15.586 1 98.19 173 VAL A C 1
ATOM 1327 O O . VAL A 1 173 ? -1.514 -7.066 -14.398 1 98.19 173 VAL A O 1
ATOM 1330 N N . VAL A 1 174 ? -2.42 -6.09 -16.203 1 97.19 174 VAL A N 1
ATOM 1331 C CA . VAL A 1 174 ? -2.492 -4.793 -15.547 1 97.19 174 VAL A CA 1
ATOM 1332 C C . VAL A 1 174 ? -3.947 -4.457 -15.227 1 97.19 174 VAL A C 1
ATOM 1334 O O . VAL A 1 174 ? -4.703 -4.039 -16.109 1 97.19 174 VAL A O 1
ATOM 1337 N N . PRO A 1 175 ? -4.309 -4.605 -13.984 1 95.75 175 PRO A N 1
ATOM 1338 C CA . PRO A 1 175 ? -5.633 -4.137 -13.562 1 95.75 175 PRO A CA 1
ATOM 1339 C C . PRO A 1 175 ? -5.715 -2.613 -13.461 1 95.75 175 PRO A C 1
ATOM 1341 O O . PRO A 1 175 ? -4.777 -1.975 -12.977 1 95.75 175 PRO A O 1
ATOM 1344 N N . LEU A 1 176 ? -6.84 -2.07 -13.922 1 92.69 176 LEU A N 1
ATOM 1345 C CA . LEU A 1 176 ? -7.035 -0.624 -13.914 1 92.69 176 LEU A CA 1
ATOM 1346 C C . LEU A 1 176 ? -8.438 -0.267 -13.438 1 92.69 176 LEU A C 1
ATOM 1348 O O . LEU A 1 176 ? -9.398 -0.996 -13.711 1 92.69 176 LEU A O 1
ATOM 1352 N N . SER A 1 177 ? -8.461 0.783 -12.695 1 87.94 177 SER A N 1
ATOM 1353 C CA . SER A 1 177 ? -9.727 1.471 -12.461 1 87.94 177 SER A CA 1
ATOM 1354 C C . SER A 1 177 ? -9.883 2.666 -13.398 1 87.94 177 SER A C 1
ATOM 1356 O O . SER A 1 177 ? -8.898 3.246 -13.844 1 87.94 177 SER A O 1
ATOM 1358 N N . PRO A 1 178 ? -11.086 3 -13.797 1 83.94 178 PRO A N 1
ATOM 1359 C CA . PRO A 1 178 ? -11.289 4.125 -14.711 1 83.94 178 PRO A CA 1
ATOM 1360 C C . PRO A 1 178 ? -11.156 5.48 -14.023 1 83.94 178 PRO A C 1
ATOM 1362 O O . PRO A 1 178 ? -12.117 6.258 -13.984 1 83.94 178 PRO A O 1
ATOM 1365 N N . ASP A 1 179 ? -10.055 5.73 -13.586 1 83.75 179 ASP A N 1
ATOM 1366 C CA . ASP A 1 179 ? -9.805 6.992 -12.898 1 83.75 179 ASP A CA 1
ATOM 1367 C C . ASP A 1 179 ? -8.398 7.508 -13.203 1 83.75 179 ASP A C 1
ATOM 1369 O O . ASP A 1 179 ? -7.602 6.82 -13.836 1 83.75 179 ASP A O 1
ATOM 1373 N N . ILE A 1 180 ? -8.188 8.664 -12.789 1 83.38 180 ILE A N 1
ATOM 1374 C CA . ILE A 1 180 ? -6.957 9.367 -13.102 1 83.38 180 ILE A CA 1
ATOM 1375 C C . ILE A 1 180 ? -5.773 8.672 -12.43 1 83.38 180 ILE A C 1
ATOM 1377 O O . ILE A 1 180 ? -4.668 8.656 -12.969 1 83.38 180 ILE A O 1
ATOM 1381 N N . PHE A 1 181 ? -5.922 8.094 -11.281 1 82.88 181 PHE A N 1
ATOM 1382 C CA . PHE A 1 181 ? -4.852 7.434 -10.547 1 82.88 181 PHE A CA 1
ATOM 1383 C C . PHE A 1 181 ? -4.348 6.215 -11.312 1 82.88 181 PHE A C 1
ATOM 1385 O O . PHE A 1 181 ? -3.141 5.965 -11.359 1 82.88 181 PHE A O 1
ATOM 1392 N N . SER A 1 182 ? -5.266 5.531 -11.859 1 85.69 182 SER A N 1
ATOM 1393 C CA . SER A 1 182 ? -4.895 4.367 -12.656 1 85.69 182 SER A CA 1
ATOM 1394 C C . SER A 1 182 ? -4.086 4.77 -13.883 1 85.69 182 SER A C 1
ATOM 1396 O O . SER A 1 182 ? -3.152 4.07 -14.281 1 85.69 182 SER A O 1
ATOM 1398 N N . LEU A 1 183 ? -4.516 5.844 -14.453 1 85.81 183 LEU A N 1
ATOM 1399 C CA . LEU A 1 183 ? -3.779 6.328 -15.617 1 85.81 183 LEU A CA 1
ATOM 1400 C C . LEU A 1 183 ? -2.357 6.723 -15.234 1 85.81 183 LEU A C 1
ATOM 1402 O O . LEU A 1 183 ? -1.404 6.387 -15.945 1 85.81 183 LEU A O 1
ATOM 1406 N N . GLN A 1 184 ? -2.244 7.402 -14.148 1 84.94 184 GLN A N 1
ATOM 1407 C CA . GLN A 1 184 ? -0.92 7.77 -13.656 1 84.94 184 GLN A CA 1
ATOM 1408 C C . GLN A 1 184 ? -0.089 6.531 -13.328 1 84.94 184 GLN A C 1
ATOM 1410 O O . GLN A 1 184 ? 1.11 6.492 -13.609 1 84.94 184 GLN A O 1
ATOM 1415 N N . GLY A 1 185 ? -0.78 5.609 -12.742 1 87.19 185 GLY A N 1
ATOM 1416 C CA . GLY A 1 185 ? -0.11 4.352 -12.461 1 87.19 185 GLY A CA 1
ATOM 1417 C C . GLY A 1 185 ? 0.461 3.684 -13.695 1 87.19 185 GLY A C 1
ATOM 1418 O O . GLY A 1 185 ? 1.583 3.172 -13.672 1 87.19 185 GLY A O 1
ATOM 1419 N N . LEU A 1 186 ? -0.288 3.754 -14.75 1 88.62 186 LEU A N 1
ATOM 1420 C CA . LEU A 1 186 ? 0.14 3.158 -16.016 1 88.62 186 LEU A CA 1
ATOM 1421 C C . LEU A 1 186 ? 1.361 3.883 -16.562 1 88.62 186 LEU A C 1
ATOM 1423 O O . LEU A 1 186 ? 2.281 3.246 -17.094 1 88.62 186 LEU A O 1
ATOM 1427 N N . LYS A 1 187 ? 1.352 5.148 -16.453 1 87.12 187 LYS A N 1
ATOM 1428 C CA . LYS A 1 187 ? 2.441 5.973 -16.969 1 87.12 187 LYS A CA 1
ATOM 1429 C C . LYS A 1 187 ? 3.746 5.68 -16.234 1 87.12 187 LYS A C 1
ATOM 1431 O O . LYS A 1 187 ? 4.828 5.781 -16.812 1 87.12 187 LYS A O 1
ATOM 1436 N N . ASN A 1 188 ? 3.607 5.309 -15.008 1 87.31 188 ASN A N 1
ATOM 1437 C CA . ASN A 1 188 ? 4.781 4.988 -14.195 1 87.31 188 ASN A CA 1
ATOM 1438 C C . ASN A 1 188 ? 5.215 3.539 -14.398 1 87.31 188 ASN A C 1
ATOM 1440 O O . ASN A 1 188 ? 6.41 3.242 -14.398 1 87.31 188 ASN A O 1
ATOM 1444 N N . LEU A 1 189 ? 4.285 2.709 -14.562 1 91.94 189 LEU A N 1
ATOM 1445 C CA . LEU A 1 189 ? 4.52 1.271 -14.633 1 91.94 189 LEU A CA 1
ATOM 1446 C C . LEU A 1 189 ? 5.344 0.916 -15.859 1 91.94 189 LEU A C 1
ATOM 1448 O O . LEU A 1 189 ? 6.352 0.209 -15.758 1 91.94 189 LEU A O 1
ATOM 1452 N N . GLY A 1 190 ? 4.977 1.367 -17 1 93.12 190 GLY A N 1
ATOM 1453 C CA . GLY A 1 190 ? 5.625 1.014 -18.266 1 93.12 190 GLY A CA 1
ATOM 1454 C C . GLY A 1 190 ? 7.125 1.249 -18.25 1 93.12 190 GLY A C 1
ATOM 1455 O O . GLY A 1 190 ? 7.906 0.301 -18.344 1 93.12 190 GLY A O 1
ATOM 1456 N N . PRO A 1 191 ? 7.508 2.471 -18.031 1 91.5 191 PRO A N 1
ATOM 1457 C CA . PRO A 1 191 ? 8.938 2.783 -18 1 91.5 191 PRO A CA 1
ATOM 1458 C C . PRO A 1 191 ? 9.695 2.037 -16.906 1 91.5 191 PRO A C 1
ATOM 1460 O O . PRO A 1 191 ? 10.836 1.624 -17.109 1 91.5 191 PRO A O 1
ATOM 1463 N N . THR A 1 192 ? 9.07 1.883 -15.812 1 91.75 192 THR A N 1
ATOM 1464 C CA . THR A 1 192 ? 9.727 1.213 -14.695 1 91.75 192 THR A CA 1
ATOM 1465 C C . THR A 1 192 ? 9.992 -0.255 -15.023 1 91.75 192 THR A C 1
ATOM 1467 O O . THR A 1 192 ? 11.102 -0.755 -14.812 1 91.75 192 THR A O 1
ATOM 1470 N N . VAL A 1 193 ? 9.039 -0.932 -15.539 1 95.06 193 VAL A N 1
ATOM 1471 C CA . VAL A 1 193 ? 9.164 -2.348 -15.867 1 95.06 193 VAL A CA 1
ATOM 1472 C C . VAL A 1 193 ? 10.219 -2.527 -16.969 1 95.06 193 VAL A C 1
ATOM 1474 O O . VAL A 1 193 ? 11.031 -3.453 -16.906 1 95.06 193 VAL A O 1
ATOM 1477 N N . ARG A 1 194 ? 10.203 -1.64 -17.891 1 94.75 194 ARG A N 1
ATOM 1478 C CA . ARG A 1 194 ? 11.203 -1.701 -18.953 1 94.75 194 ARG A CA 1
ATOM 1479 C C . ARG A 1 194 ? 12.609 -1.545 -18.391 1 94.75 194 ARG A C 1
ATOM 1481 O O . ARG A 1 194 ? 13.516 -2.295 -18.75 1 94.75 194 ARG A O 1
ATOM 1488 N N . ARG A 1 195 ? 12.695 -0.606 -17.531 1 93.81 195 ARG A N 1
ATOM 1489 C CA . ARG A 1 195 ? 13.992 -0.373 -16.906 1 93.81 195 ARG A CA 1
ATOM 1490 C C . ARG A 1 195 ? 14.438 -1.591 -16.094 1 93.81 195 ARG A C 1
ATOM 1492 O O . ARG A 1 195 ? 15.586 -2.02 -16.203 1 93.81 195 ARG A O 1
ATOM 1499 N N . TRP A 1 196 ? 13.547 -2.113 -15.305 1 95.31 196 TRP A N 1
ATOM 1500 C CA . TRP A 1 196 ? 13.875 -3.285 -14.5 1 95.31 196 TRP A CA 1
ATOM 1501 C C . TRP A 1 196 ? 14.281 -4.461 -15.383 1 95.31 196 TRP A C 1
ATOM 1503 O O . TRP A 1 196 ? 15.211 -5.195 -15.062 1 95.31 196 TRP A O 1
ATOM 1513 N N . ARG A 1 197 ? 13.594 -4.656 -16.469 1 96.75 197 ARG A N 1
ATOM 1514 C CA . ARG A 1 197 ? 13.906 -5.73 -17.406 1 96.75 197 ARG A CA 1
ATOM 1515 C C . ARG A 1 197 ? 15.305 -5.566 -17.984 1 96.75 197 ARG A C 1
ATOM 1517 O O . ARG A 1 197 ? 16.094 -6.508 -17.984 1 96.75 197 ARG A O 1
ATOM 1524 N N . GLU A 1 198 ? 15.602 -4.352 -18.422 1 96.31 198 GLU A N 1
ATOM 1525 C CA . GLU A 1 198 ? 16.906 -4.062 -19.016 1 96.31 198 GLU A CA 1
ATOM 1526 C C . GLU A 1 198 ? 18.031 -4.242 -18 1 96.31 198 GLU A C 1
ATOM 1528 O O . GLU A 1 198 ? 19.047 -4.867 -18.297 1 96.31 198 GLU A O 1
ATOM 1533 N N . GLU A 1 199 ? 17.766 -3.709 -16.875 1 96.12 199 GLU A N 1
ATOM 1534 C CA . GLU A 1 199 ? 18.781 -3.805 -15.828 1 96.12 199 GLU A CA 1
ATOM 1535 C C . GLU A 1 199 ? 19.031 -5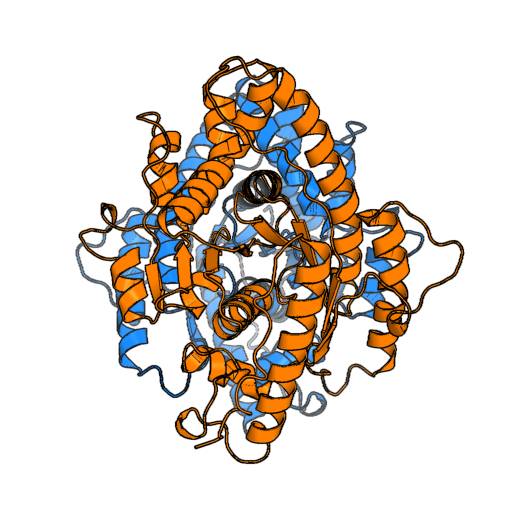.258 -15.422 1 96.12 199 GLU A C 1
ATOM 1537 O O . GLU A 1 199 ? 20.172 -5.652 -15.164 1 96.12 199 GLU A O 1
ATOM 1542 N N . TRP A 1 200 ? 17.984 -6.043 -15.383 1 97.56 200 TRP A N 1
ATOM 1543 C CA . TRP A 1 200 ? 18.125 -7.449 -15.016 1 97.56 200 TRP A CA 1
ATOM 1544 C C . TRP A 1 200 ? 18.891 -8.211 -16.094 1 97.56 200 TRP A C 1
ATOM 1546 O O . TRP A 1 200 ? 19.766 -9.039 -15.789 1 97.56 200 TRP A O 1
ATOM 1556 N N . GLN A 1 201 ? 18.625 -7.934 -17.344 1 96.69 201 GLN A N 1
ATOM 1557 C CA . GLN A 1 201 ? 19.328 -8.594 -18.438 1 96.69 201 GLN A CA 1
ATOM 1558 C C . GLN A 1 201 ? 20.828 -8.32 -18.375 1 96.69 201 GLN A C 1
ATOM 1560 O O . GLN A 1 201 ? 21.641 -9.203 -18.672 1 96.69 201 GLN A O 1
ATOM 1565 N N . GLU A 1 202 ? 21.156 -7.137 -17.906 1 96.69 202 GLU A N 1
ATOM 1566 C CA . GLU A 1 202 ? 22.562 -6.797 -17.719 1 96.69 202 GLU A CA 1
ATOM 1567 C C . GLU A 1 202 ? 23.172 -7.566 -16.562 1 96.69 202 GLU A C 1
ATOM 1569 O O . GLU A 1 202 ? 24.328 -8.023 -16.625 1 96.69 202 GLU A O 1
ATOM 1574 N N . ARG A 1 203 ? 22.422 -7.754 -15.531 1 96.25 203 ARG A N 1
ATOM 1575 C CA . ARG A 1 203 ? 22.906 -8.367 -14.305 1 96.25 203 ARG A CA 1
ATOM 1576 C C . ARG A 1 203 ? 23.047 -9.883 -14.469 1 96.25 203 ARG A C 1
ATOM 1578 O O . ARG A 1 203 ? 23.953 -10.492 -13.891 1 96.25 203 ARG A O 1
ATOM 1585 N N . ILE A 1 204 ? 22.141 -10.469 -15.266 1 95.75 204 ILE A N 1
ATOM 1586 C CA . ILE A 1 204 ? 22.188 -11.914 -15.469 1 95.75 204 ILE A CA 1
ATOM 1587 C C . ILE A 1 204 ? 23.562 -12.32 -15.984 1 95.75 204 ILE A C 1
ATOM 1589 O O . ILE A 1 204 ? 24.094 -13.359 -15.578 1 95.75 204 ILE A O 1
ATOM 1593 N N . LEU A 1 205 ? 24.141 -11.508 -16.781 1 94.5 205 LEU A N 1
ATOM 1594 C CA . LEU A 1 205 ? 25.406 -11.812 -17.422 1 94.5 205 LEU A CA 1
ATOM 1595 C C . LEU A 1 205 ? 26.547 -11.766 -16.406 1 94.5 205 LEU A C 1
ATOM 1597 O O . LEU A 1 205 ? 27.641 -12.281 -16.672 1 94.5 205 LEU A O 1
ATOM 1601 N N . LYS A 1 206 ? 26.297 -11.227 -15.289 1 94.81 206 LYS A N 1
ATOM 1602 C CA . LYS A 1 206 ? 27.344 -11.047 -14.273 1 94.81 206 LYS A CA 1
ATOM 1603 C C . LYS A 1 206 ? 27.25 -12.125 -13.195 1 94.81 206 LYS A C 1
ATOM 1605 O O . LYS A 1 206 ? 27.984 -12.094 -12.211 1 94.81 206 LYS A O 1
ATOM 1610 N N . ASN A 1 207 ? 26.312 -13.07 -13.391 1 94.19 207 ASN A N 1
ATOM 1611 C CA . ASN A 1 207 ? 26.156 -14.164 -12.445 1 94.19 207 ASN A CA 1
ATOM 1612 C C . ASN A 1 207 ? 27.438 -15 -12.352 1 94.19 207 ASN A C 1
ATOM 1614 O O . ASN A 1 207 ? 27.859 -15.609 -13.336 1 94.19 207 ASN A O 1
ATOM 1618 N N . PRO A 1 208 ? 28.062 -15.109 -11.18 1 93.12 208 PRO A N 1
ATOM 1619 C CA . PRO A 1 208 ? 29.328 -15.836 -11.07 1 93.12 208 PRO A CA 1
ATOM 1620 C C . PRO A 1 208 ? 29.125 -17.344 -10.906 1 93.12 208 PRO A C 1
ATOM 1622 O O . PRO A 1 208 ? 30.094 -18.109 -11.008 1 93.12 208 PRO A O 1
ATOM 1625 N N . VAL A 1 209 ? 27.938 -17.719 -10.578 1 90.38 209 VAL A N 1
ATOM 1626 C CA . VAL A 1 209 ? 27.688 -19.125 -10.281 1 90.38 209 VAL A CA 1
ATOM 1627 C C . VAL A 1 209 ? 26.969 -19.781 -11.453 1 90.38 209 VAL A C 1
ATOM 1629 O O . VAL A 1 209 ? 25.828 -19.406 -11.789 1 90.38 209 VAL A O 1
ATOM 1632 N N . SER A 1 210 ? 27.516 -20.781 -11.984 1 85.69 210 SER A N 1
ATOM 1633 C CA . SER A 1 210 ? 26.969 -21.422 -13.172 1 85.69 210 SER A CA 1
ATOM 1634 C C . SER A 1 210 ? 25.797 -22.328 -12.812 1 85.69 210 SER A C 1
ATOM 1636 O O . SER A 1 210 ? 24.906 -22.562 -13.633 1 85.69 210 SER A O 1
ATOM 1638 N N . ASN A 1 211 ? 25.75 -22.812 -11.57 1 88.62 211 ASN A N 1
ATOM 1639 C CA . ASN A 1 211 ? 24.734 -23.797 -11.203 1 88.62 211 ASN A CA 1
ATOM 1640 C C . ASN A 1 211 ? 23.516 -23.125 -10.562 1 88.62 211 ASN A C 1
ATOM 1642 O O . ASN A 1 211 ? 22.641 -23.812 -10.039 1 88.62 211 ASN A O 1
ATOM 1646 N N . LEU A 1 212 ? 23.406 -21.875 -10.648 1 91.44 212 LEU A N 1
ATOM 1647 C CA . LEU A 1 212 ? 22.25 -21.172 -10.109 1 91.44 212 LEU A CA 1
ATOM 1648 C C . LEU A 1 212 ? 21.281 -20.781 -11.227 1 91.44 212 LEU A C 1
ATOM 1650 O O . LEU A 1 212 ? 21.609 -19.938 -12.062 1 91.44 212 LEU A O 1
ATOM 1654 N N . ALA A 1 213 ? 20.219 -21.469 -11.25 1 92 213 ALA A N 1
ATOM 1655 C CA . ALA A 1 213 ? 19.188 -21.094 -12.227 1 92 213 ALA A CA 1
ATOM 1656 C C . ALA A 1 213 ? 18.594 -19.719 -11.898 1 92 213 ALA A C 1
ATOM 1658 O O . ALA A 1 213 ? 18.344 -19.422 -10.727 1 92 213 ALA A O 1
ATOM 1659 N N . LEU A 1 214 ? 18.453 -18.875 -12.883 1 96.44 214 LEU A N 1
ATOM 1660 C CA . LEU A 1 214 ? 17.922 -17.516 -12.711 1 96.44 214 LEU A CA 1
ATOM 1661 C C . LEU A 1 214 ? 16.703 -17.297 -13.586 1 96.44 214 LEU A C 1
ATOM 1663 O O . LEU A 1 214 ? 16.578 -17.906 -14.656 1 96.44 214 LEU A O 1
ATOM 1667 N N . PRO A 1 215 ? 15.773 -16.484 -13.133 1 96.94 215 PRO A N 1
ATOM 1668 C CA . PRO A 1 215 ? 14.648 -16.109 -13.992 1 96.94 215 PRO A CA 1
ATOM 1669 C C . PRO A 1 215 ? 15.078 -15.258 -15.188 1 96.94 215 PRO A C 1
ATOM 1671 O O . PRO A 1 215 ? 16.047 -14.508 -15.102 1 96.94 215 PRO A O 1
ATOM 1674 N N . THR A 1 216 ? 14.359 -15.352 -16.219 1 95.62 216 THR A N 1
ATOM 1675 C CA . THR A 1 216 ? 14.672 -14.594 -17.438 1 95.62 216 THR A CA 1
ATOM 1676 C C . THR A 1 216 ? 14.312 -13.125 -17.25 1 95.62 216 THR A C 1
ATOM 1678 O O . THR A 1 216 ? 14.898 -12.25 -17.906 1 95.62 216 THR A O 1
ATOM 1681 N N . GLY A 1 217 ? 13.359 -12.883 -16.406 1 96.38 217 GLY A N 1
ATOM 1682 C CA . GLY A 1 217 ? 12.898 -11.508 -16.234 1 96.38 217 GLY A CA 1
ATOM 1683 C C . GLY A 1 217 ? 12.109 -11.008 -17.438 1 96.38 217 GLY A C 1
ATOM 1684 O O . GLY A 1 217 ? 12.227 -9.836 -17.812 1 96.38 217 GLY A O 1
ATOM 1685 N N . LYS A 1 218 ? 11.344 -11.867 -18.062 1 94.75 218 LYS A N 1
ATOM 1686 C CA . LYS A 1 218 ? 10.609 -11.523 -19.281 1 94.75 218 LYS A CA 1
ATOM 1687 C C . LYS A 1 218 ? 9.586 -10.422 -19.016 1 94.75 218 LYS A C 1
ATOM 1689 O O . LYS A 1 218 ? 9.508 -9.453 -19.766 1 94.75 218 LYS A O 1
ATOM 1694 N N . MET A 1 219 ? 8.852 -10.5 -18 1 96.44 219 MET A N 1
ATOM 1695 C CA . MET A 1 219 ? 7.859 -9.516 -17.562 1 96.44 219 MET A CA 1
ATOM 1696 C C . MET A 1 219 ? 7.027 -9.023 -18.734 1 96.44 219 MET A C 1
ATOM 1698 O O . MET A 1 219 ? 6.836 -7.812 -18.906 1 96.44 219 MET A O 1
ATOM 1702 N N . GLN A 1 220 ? 6.562 -9.922 -19.531 1 96.31 220 GLN A N 1
ATOM 1703 C CA . GLN A 1 220 ? 5.844 -9.531 -20.75 1 96.31 220 GLN A CA 1
ATOM 1704 C C . GLN A 1 220 ? 4.426 -9.07 -20.422 1 96.31 220 GLN A C 1
ATOM 1706 O O . GLN A 1 220 ? 3.623 -9.844 -19.891 1 96.31 220 GLN A O 1
ATOM 1711 N N . PRO A 1 221 ? 4.094 -7.82 -20.719 1 96.25 221 PRO A N 1
ATOM 1712 C CA . PRO A 1 221 ? 2.703 -7.395 -20.547 1 96.25 221 PRO A CA 1
ATOM 1713 C C . PRO A 1 221 ? 1.753 -8.102 -21.516 1 96.25 221 PRO A C 1
ATOM 1715 O O . PRO A 1 221 ? 2.039 -8.195 -22.703 1 96.25 221 PRO A O 1
ATOM 1718 N N . VAL A 1 222 ? 0.675 -8.578 -21 1 96.38 222 VAL A N 1
ATOM 1719 C CA . VAL A 1 222 ? -0.202 -9.359 -21.875 1 96.38 222 VAL A CA 1
ATOM 1720 C C . VAL A 1 222 ? -1.532 -8.625 -22.047 1 96.38 222 VAL A C 1
ATOM 1722 O O . VAL A 1 222 ? -2.359 -9.023 -22.875 1 96.38 222 VAL A O 1
ATOM 1725 N N . GLY A 1 223 ? -1.816 -7.578 -21.281 1 96.62 223 GLY A N 1
ATOM 1726 C CA . GLY A 1 223 ? -3.035 -6.797 -21.406 1 96.62 223 GLY A CA 1
ATOM 1727 C C . GLY A 1 223 ? -3.479 -6.16 -20.109 1 96.62 223 GLY A C 1
ATOM 1728 O O . GLY A 1 223 ? -2.812 -6.309 -19.078 1 96.62 223 GLY A O 1
ATOM 1729 N N . TYR A 1 224 ? -4.578 -5.371 -20.25 1 96.5 224 TYR A N 1
ATOM 1730 C CA . TYR A 1 224 ? -5.102 -4.699 -19.062 1 96.5 224 TYR A CA 1
ATOM 1731 C C . TYR A 1 224 ? -6.566 -5.051 -18.844 1 96.5 224 TYR A C 1
ATOM 1733 O O . TYR A 1 224 ? -7.258 -5.469 -19.766 1 96.5 224 TYR A O 1
ATOM 1741 N N . VAL A 1 225 ? -6.949 -5.055 -17.609 1 95.62 225 VAL A N 1
ATOM 1742 C CA . VAL A 1 225 ? -8.328 -5.281 -17.188 1 95.62 225 VAL A CA 1
ATOM 1743 C C . VAL A 1 225 ? -8.883 -4.016 -16.547 1 95.62 225 VAL A C 1
ATOM 1745 O O . VAL A 1 225 ? -8.258 -3.432 -15.656 1 95.62 225 VAL A O 1
ATOM 1748 N N . ILE A 1 226 ? -10.031 -3.574 -17.016 1 91.81 226 ILE A N 1
ATOM 1749 C CA . ILE A 1 226 ? -10.672 -2.412 -16.406 1 91.81 226 ILE A CA 1
ATOM 1750 C C . ILE A 1 226 ? -11.766 -2.871 -15.445 1 91.81 226 ILE A C 1
ATOM 1752 O O . ILE A 1 226 ? -12.695 -3.576 -15.844 1 91.81 226 ILE A O 1
ATOM 1756 N N . LEU A 1 227 ? -11.539 -2.572 -14.203 1 86.62 227 LEU A N 1
ATOM 1757 C CA . LEU A 1 227 ? -12.547 -2.871 -13.203 1 86.62 227 LEU A CA 1
ATOM 1758 C C . LEU A 1 227 ? -13.359 -1.624 -12.852 1 86.62 227 LEU A C 1
ATOM 1760 O O . LEU A 1 227 ? -12.789 -0.609 -12.445 1 86.62 227 LEU A O 1
ATOM 1764 N N . GLN A 1 228 ? -14.57 -1.664 -13.164 1 73.69 228 GLN A N 1
ATOM 1765 C CA . GLN A 1 228 ? -15.445 -0.518 -12.922 1 73.69 228 GLN A CA 1
ATOM 1766 C C . GLN A 1 228 ? -16 -0.54 -11.5 1 73.69 228 GLN A C 1
ATOM 1768 O O . GLN A 1 228 ? -16.625 -1.515 -11.094 1 73.69 228 GLN A O 1
ATOM 1773 N N . HIS A 1 229 ? -15.438 0.229 -10.656 1 59.44 229 HIS A N 1
ATOM 1774 C CA . HIS A 1 229 ? -15.992 0.317 -9.312 1 59.44 229 HIS A CA 1
ATOM 1775 C C . HIS A 1 229 ? -17.406 0.896 -9.344 1 59.44 229 HIS A C 1
ATOM 1777 O O . HIS A 1 229 ? -17.75 1.644 -10.258 1 59.44 229 HIS A O 1
ATOM 1783 N N . GLY A 1 230 ? -18.422 0.235 -8.727 1 50.81 230 GLY A N 1
ATOM 1784 C CA . GLY A 1 230 ? -19.781 0.767 -8.68 1 50.81 230 GLY A CA 1
ATOM 1785 C C . GLY A 1 230 ? -19.828 2.279 -8.789 1 50.81 230 GLY A C 1
ATOM 1786 O O . GLY A 1 230 ? -18.906 2.971 -8.352 1 50.81 230 GLY A O 1
ATOM 1787 N N . VAL A 1 231 ? -20.422 2.756 -9.898 1 42.47 231 VAL A N 1
ATOM 1788 C CA . VAL A 1 231 ? -20.734 4.168 -10.102 1 42.47 231 VAL A CA 1
ATOM 1789 C C . VAL A 1 231 ? -20.953 4.852 -8.758 1 42.47 231 VAL A C 1
ATOM 1791 O O . VAL A 1 231 ? -21.859 4.484 -8.016 1 42.47 231 VAL A O 1
ATOM 1794 N N . ARG A 1 232 ? -20.047 5.215 -8.016 1 43 232 ARG A N 1
ATOM 1795 C CA . ARG A 1 232 ? -20.594 6.254 -7.152 1 43 232 ARG A CA 1
ATOM 1796 C C . ARG A 1 232 ? -21.766 6.957 -7.824 1 43 232 ARG A C 1
ATOM 1798 O O . ARG A 1 232 ? -21.781 7.125 -9.047 1 43 232 ARG A O 1
ATOM 1805 N N . PHE A 1 233 ? -22.953 6.879 -7.23 1 37.19 233 PHE A N 1
ATOM 1806 C CA . PHE A 1 233 ? -24.172 7.48 -7.762 1 37.19 233 PHE A CA 1
ATOM 1807 C C . PHE A 1 233 ? -23.859 8.719 -8.586 1 37.19 233 PHE A C 1
ATOM 1809 O O . PHE A 1 233 ? -24.5 8.977 -9.602 1 37.19 233 PHE A O 1
ATOM 1816 N N . ASP A 1 234 ? -23.141 9.758 -7.938 1 39.28 234 ASP A N 1
ATOM 1817 C CA . ASP A 1 234 ? -23.109 11.086 -8.531 1 39.28 234 ASP A CA 1
ATOM 1818 C C . ASP A 1 234 ? -21.969 11.211 -9.539 1 39.28 234 ASP A C 1
ATOM 1820 O O . ASP A 1 234 ? -21.672 12.312 -10.031 1 39.28 234 ASP A O 1
ATOM 1824 N N . ARG A 1 235 ? -20.953 10.477 -9.43 1 46.75 235 ARG A N 1
ATOM 1825 C CA . ARG A 1 235 ? -19.953 10.797 -10.438 1 46.75 235 ARG A CA 1
ATOM 1826 C C . ARG A 1 235 ? -20.453 10.445 -11.836 1 46.75 235 ARG A C 1
ATOM 1828 O O . ARG A 1 235 ? -20.562 9.273 -12.195 1 46.75 235 ARG A O 1
ATOM 1835 N N . PRO A 1 236 ? -20.938 11.258 -12.438 1 47.53 236 PRO A N 1
ATOM 1836 C CA . PRO A 1 236 ? -21.547 11.141 -13.758 1 47.53 236 PRO A CA 1
ATOM 1837 C C . PRO A 1 236 ? -20.734 10.266 -14.711 1 47.53 236 PRO A C 1
ATOM 1839 O O . PRO A 1 236 ? -19.5 10.211 -14.609 1 47.53 236 PRO A O 1
ATOM 1842 N N . VAL A 1 237 ? -21.25 9.227 -15.477 1 56.12 237 VAL A N 1
ATOM 1843 C CA . VAL A 1 237 ? -20.969 8.391 -16.641 1 56.12 237 VAL A CA 1
ATOM 1844 C C . VAL A 1 237 ? -19.922 9.062 -17.531 1 56.12 237 VAL A C 1
ATOM 1846 O O . VAL A 1 237 ? -19 8.406 -18.016 1 56.12 237 VAL A O 1
ATOM 1849 N N . LYS A 1 238 ? -19.859 10.383 -17.406 1 60.19 238 LYS A N 1
ATOM 1850 C CA . LYS A 1 238 ? -19 11.062 -18.391 1 60.19 238 LYS A CA 1
ATOM 1851 C C . LYS A 1 238 ? -17.547 11.102 -17.922 1 60.19 238 LYS A C 1
ATOM 1853 O O . LYS A 1 238 ? -16.641 10.906 -18.719 1 60.19 238 LYS A O 1
ATOM 1858 N N . ALA A 1 239 ? -17.391 11.211 -16.594 1 63.47 239 ALA A N 1
ATOM 1859 C CA . ALA A 1 239 ? -16.016 11.328 -16.094 1 63.47 239 ALA A CA 1
ATOM 1860 C C . ALA A 1 239 ? -15.273 10.008 -16.219 1 63.47 239 ALA A C 1
ATOM 1862 O O . ALA A 1 239 ? -14.094 9.977 -16.578 1 63.47 239 ALA A O 1
ATOM 1863 N N . PHE A 1 240 ? -15.969 8.992 -16 1 71.88 240 PHE A N 1
ATOM 1864 C CA . PHE A 1 240 ? -15.375 7.668 -16.156 1 71.88 240 PHE A CA 1
ATOM 1865 C C . PHE A 1 240 ? -14.992 7.402 -17.609 1 71.88 240 PHE A C 1
ATOM 1867 O O . PHE A 1 240 ? -13.922 6.859 -17.891 1 71.88 240 PHE A O 1
ATOM 1874 N N . GLN A 1 241 ? -15.828 7.91 -18.375 1 77.19 241 GLN A N 1
ATOM 1875 C CA . GLN A 1 241 ? -15.633 7.645 -19.797 1 77.19 241 GLN A CA 1
ATOM 1876 C C . GLN A 1 241 ? -14.391 8.367 -20.328 1 77.19 241 GLN A C 1
ATOM 1878 O O . GLN A 1 241 ? -13.664 7.828 -21.156 1 77.19 241 GLN A O 1
ATOM 1883 N N . LYS A 1 242 ? -14.211 9.508 -19.719 1 81.25 242 LYS A N 1
ATOM 1884 C CA . LYS A 1 242 ? -13.047 10.289 -20.141 1 81.25 242 LYS A CA 1
ATOM 1885 C C . LYS A 1 242 ? -11.75 9.539 -19.859 1 81.25 242 LYS A C 1
ATOM 1887 O O . LYS A 1 242 ? -10.836 9.523 -20.688 1 81.25 242 LYS A O 1
ATOM 1892 N N . TRP A 1 243 ? -11.703 8.883 -18.766 1 83.38 243 TRP A N 1
ATOM 1893 C CA . TRP A 1 243 ? -10.484 8.18 -18.375 1 83.38 243 TRP A CA 1
ATOM 1894 C C . TRP A 1 243 ? -10.344 6.863 -19.125 1 83.38 243 TRP A C 1
ATOM 1896 O O . TRP A 1 243 ? -9.258 6.52 -19.594 1 83.38 243 TRP A O 1
ATOM 1906 N N . ILE A 1 244 ? -11.461 6.227 -19.297 1 84.5 244 ILE A N 1
ATOM 1907 C CA . ILE A 1 244 ? -11.453 4.941 -19.984 1 84.5 244 ILE A CA 1
ATOM 1908 C C . ILE A 1 244 ? -10.93 5.121 -21.406 1 84.5 244 ILE A C 1
ATOM 1910 O O . ILE A 1 244 ? -10.164 4.289 -21.906 1 84.5 244 ILE A O 1
ATOM 1914 N N . GLU A 1 245 ? -11.234 6.156 -22 1 87.75 245 GLU A N 1
ATOM 1915 C CA . GLU A 1 245 ? -10.898 6.402 -23.391 1 87.75 245 GLU A CA 1
ATOM 1916 C C . GLU A 1 245 ? -9.398 6.664 -23.562 1 87.75 245 GLU A C 1
ATOM 1918 O O . GLU A 1 245 ? -8.859 6.523 -24.656 1 87.75 245 GLU A O 1
ATOM 1923 N N . ARG A 1 246 ? -8.789 7.004 -22.5 1 88.5 246 ARG A N 1
ATOM 1924 C CA . ARG A 1 246 ? -7.375 7.344 -22.562 1 88.5 246 ARG A CA 1
ATOM 1925 C C . ARG A 1 246 ? -6.504 6.121 -22.297 1 88.5 246 ARG A C 1
ATOM 1927 O O . ARG A 1 246 ? -5.305 6.133 -22.578 1 88.5 246 ARG A O 1
ATOM 1934 N N . ILE A 1 247 ? -7.066 5.094 -21.797 1 90.19 247 ILE A N 1
ATOM 1935 C CA . ILE A 1 247 ? -6.316 3.939 -21.312 1 90.19 247 ILE A CA 1
ATOM 1936 C C . ILE A 1 247 ? -5.586 3.273 -22.469 1 90.19 247 ILE A C 1
ATOM 1938 O O . ILE A 1 247 ? -4.387 2.998 -22.391 1 90.19 247 ILE A O 1
ATOM 1942 N N . PRO A 1 248 ? -6.289 3.045 -23.625 1 90.75 248 PRO A N 1
ATOM 1943 C CA . PRO A 1 248 ? -5.605 2.344 -24.719 1 90.75 248 PRO A CA 1
ATOM 1944 C C . PRO A 1 248 ? -4.352 3.072 -25.188 1 90.75 248 PRO A C 1
ATOM 1946 O O . PRO A 1 248 ? -3.301 2.451 -25.359 1 90.75 248 PRO A O 1
ATOM 1949 N N . ASP A 1 249 ? -4.461 4.324 -25.312 1 90.69 249 ASP A N 1
ATOM 1950 C CA . ASP A 1 249 ? -3.324 5.102 -25.797 1 90.69 249 ASP A CA 1
ATOM 1951 C C . ASP A 1 249 ? -2.16 5.039 -24.812 1 90.69 249 ASP A C 1
ATOM 1953 O O . ASP A 1 249 ? -1.017 4.809 -25.203 1 90.69 249 ASP A O 1
ATOM 1957 N N . ILE A 1 250 ? -2.477 5.23 -23.609 1 89.88 250 ILE A N 1
ATOM 1958 C CA . ILE A 1 250 ? -1.436 5.258 -22.578 1 89.88 250 ILE A CA 1
ATOM 1959 C C . ILE A 1 250 ? -0.817 3.867 -22.438 1 89.88 250 ILE A C 1
ATOM 1961 O O . ILE A 1 250 ? 0.406 3.73 -22.359 1 89.88 250 ILE A O 1
ATOM 1965 N N . TYR A 1 251 ? -1.599 2.855 -22.422 1 92.94 251 TYR A N 1
ATOM 1966 C CA . TYR A 1 251 ? -1.085 1.494 -22.328 1 92.94 251 TYR A CA 1
ATOM 1967 C C . TYR A 1 251 ? -0.176 1.166 -23.5 1 92.94 251 TYR A C 1
ATOM 1969 O O . TYR A 1 251 ? 0.93 0.653 -23.328 1 92.94 251 TYR A O 1
ATOM 1977 N N . ASN A 1 252 ? -0.609 1.468 -24.688 1 91.94 252 ASN A N 1
ATOM 1978 C CA . ASN A 1 252 ? 0.125 1.112 -25.891 1 91.94 252 ASN A CA 1
ATOM 1979 C C . ASN A 1 252 ? 1.424 1.903 -26.016 1 91.94 252 ASN A C 1
ATOM 1981 O O . ASN A 1 252 ? 2.438 1.373 -26.469 1 91.94 252 ASN A O 1
ATOM 1985 N N . THR A 1 253 ? 1.416 3.105 -25.531 1 91 253 THR A N 1
ATOM 1986 C CA . THR A 1 253 ? 2.598 3.953 -25.641 1 91 253 THR A CA 1
ATOM 1987 C C . THR A 1 253 ? 3.566 3.697 -24.5 1 91 253 THR A C 1
ATOM 1989 O O . THR A 1 253 ? 4.773 3.553 -24.719 1 91 253 THR A O 1
ATOM 1992 N N . GLN A 1 254 ? 3.004 3.602 -23.266 1 90.06 254 GLN A N 1
ATOM 1993 C CA . GLN A 1 254 ? 3.869 3.572 -22.078 1 90.06 254 GLN A CA 1
ATOM 1994 C C . GLN A 1 254 ? 4.25 2.141 -21.719 1 90.06 254 GLN A C 1
ATOM 1996 O O . GLN A 1 254 ? 5.332 1.9 -21.172 1 90.06 254 GLN A O 1
ATOM 2001 N N . VAL A 1 255 ? 3.436 1.183 -22.047 1 90.62 255 VAL A N 1
ATOM 2002 C CA . VAL A 1 255 ? 3.668 -0.178 -21.562 1 90.62 255 VAL A CA 1
ATOM 2003 C C . VAL A 1 255 ? 4.207 -1.038 -22.703 1 90.62 255 VAL A C 1
ATOM 2005 O O . VAL A 1 255 ? 5.258 -1.672 -22.578 1 90.62 255 VAL A O 1
ATOM 2008 N N . ILE A 1 256 ? 3.527 -0.993 -23.828 1 89.62 256 ILE A N 1
ATOM 2009 C CA . ILE A 1 256 ? 3.893 -1.866 -24.938 1 89.62 256 ILE A CA 1
ATOM 2010 C C . ILE A 1 256 ? 4.852 -1.135 -25.875 1 89.62 256 ILE A C 1
ATOM 2012 O O . ILE A 1 256 ? 5.52 -1.76 -26.703 1 89.62 256 ILE A O 1
ATOM 2016 N N . GLN A 1 257 ? 4.977 0.194 -25.781 1 85.5 257 GLN A N 1
ATOM 2017 C CA . GLN A 1 257 ? 5.82 1.033 -26.625 1 85.5 257 GLN A CA 1
ATOM 2018 C C . GLN A 1 257 ? 5.449 0.879 -28.094 1 85.5 257 GLN A C 1
ATOM 2020 O O . GLN A 1 257 ? 6.328 0.759 -28.953 1 85.5 257 GLN A O 1
ATOM 2025 N N . GLU A 1 258 ? 4.305 0.582 -28.375 1 78.88 258 GLU A N 1
ATOM 2026 C CA . GLU A 1 258 ? 3.77 0.558 -29.734 1 78.88 258 GLU A CA 1
ATOM 2027 C C . GLU A 1 258 ? 2.637 1.565 -29.906 1 78.88 258 GLU A C 1
ATOM 2029 O O . GLU A 1 258 ? 1.46 1.203 -29.812 1 78.88 258 GLU A O 1
ATOM 2034 N N . PRO A 1 259 ? 3.189 2.816 -30.094 1 72.06 259 PRO A N 1
ATOM 2035 C CA . PRO A 1 259 ? 2.135 3.814 -30.281 1 72.06 259 PRO A CA 1
ATOM 2036 C C . PRO A 1 259 ? 1.282 3.541 -31.516 1 72.06 259 PRO A C 1
ATOM 2038 O O . PRO A 1 259 ? 1.793 3.053 -32.531 1 72.06 259 PRO A O 1
ATOM 2041 N N . ASN A 1 260 ? -0.039 3.404 -31.297 1 66.44 260 ASN A N 1
ATOM 2042 C CA . ASN A 1 260 ? -0.933 3.176 -32.438 1 66.44 260 ASN A CA 1
ATOM 2043 C C . ASN A 1 260 ? -1.201 4.465 -33.188 1 66.44 260 ASN A C 1
ATOM 2045 O O . ASN A 1 260 ? -1.279 5.543 -32.625 1 66.44 260 ASN A O 1
ATOM 2049 N N . GLU A 1 261 ? -1.027 4.34 -34.406 1 61.28 261 GLU A N 1
ATOM 2050 C CA . GLU A 1 261 ? -1.347 5.477 -35.281 1 61.28 261 GLU A CA 1
ATOM 2051 C C . GLU A 1 261 ? -2.809 5.887 -35.125 1 61.28 261 GLU A C 1
ATOM 2053 O O . GLU A 1 261 ? -3.146 7.062 -35.25 1 61.28 261 GLU A O 1
ATOM 2058 N N . ILE A 1 262 ? -3.666 4.93 -34.844 1 60.78 262 ILE A N 1
ATOM 2059 C CA . ILE A 1 262 ? -5.09 5.207 -34.719 1 60.78 262 ILE A CA 1
ATOM 2060 C C . ILE A 1 262 ? -5.488 5.219 -33.25 1 60.78 262 ILE A C 1
ATOM 2062 O O . ILE A 1 262 ? -4.996 4.406 -32.469 1 60.78 262 ILE A O 1
ATOM 2066 N N . ILE A 1 263 ? -6.277 6.277 -33 1 61.72 263 ILE A N 1
ATOM 2067 C CA . ILE A 1 263 ? -6.836 6.375 -31.656 1 61.72 263 ILE A CA 1
ATOM 2068 C C . ILE A 1 263 ? -7.727 5.168 -31.375 1 61.72 263 ILE A C 1
ATOM 2070 O O . ILE A 1 263 ? -8.75 4.977 -32.031 1 61.72 263 ILE A O 1
ATOM 2074 N N . LEU A 1 264 ? -7.281 4.297 -30.562 1 70.06 264 LEU A N 1
ATOM 2075 C CA . LEU A 1 264 ? -8.07 3.121 -30.203 1 70.06 264 LEU A CA 1
ATOM 2076 C C . LEU A 1 264 ? -9.016 3.432 -29.047 1 70.06 264 LEU A C 1
ATOM 2078 O O . LEU A 1 264 ? -8.68 4.215 -28.156 1 70.06 264 LEU A O 1
ATOM 2082 N N . THR A 1 265 ? -10.297 2.998 -29.219 1 77.31 265 THR A N 1
ATOM 2083 C CA . THR A 1 265 ? -11.227 2.977 -28.094 1 77.31 265 THR A CA 1
ATOM 2084 C C . THR A 1 265 ? -11.031 1.719 -27.266 1 77.31 265 THR A C 1
ATOM 2086 O O . THR A 1 265 ? -10.445 0.74 -27.719 1 77.31 265 THR A O 1
ATOM 2089 N N . PRO A 1 266 ? -11.414 1.797 -26.031 1 76.31 266 PRO A N 1
ATOM 2090 C CA . PRO A 1 266 ? -11.281 0.611 -25.188 1 76.31 266 PRO A CA 1
ATOM 2091 C C . PRO A 1 266 ? -11.922 -0.631 -25.797 1 76.31 266 PRO A C 1
ATOM 2093 O O . PRO A 1 266 ? -11.383 -1.733 -25.672 1 76.31 266 PRO A O 1
ATOM 2096 N N . SER A 1 267 ? -12.945 -0.396 -26.484 1 80.69 267 SER A N 1
ATOM 2097 C CA . SER A 1 267 ? -13.648 -1.543 -27.062 1 80.69 267 SER A CA 1
ATOM 2098 C C . SER A 1 267 ? -12.883 -2.125 -28.234 1 80.69 267 SER A C 1
ATOM 2100 O O . SER A 1 267 ? -13 -3.316 -28.531 1 80.69 267 SER A O 1
ATOM 2102 N N . SER A 1 268 ? -12.047 -1.355 -28.812 1 83.06 268 SER A N 1
ATOM 2103 C CA . SER A 1 268 ? -11.359 -1.804 -30.016 1 83.06 268 SER A CA 1
ATOM 2104 C C . SER A 1 268 ? -9.906 -2.164 -29.719 1 83.06 268 SER A C 1
ATOM 2106 O O . SER A 1 268 ? -9.188 -2.645 -30.594 1 83.06 268 SER A O 1
ATOM 2108 N N . ASP A 1 269 ? -9.531 -1.922 -28.531 1 89.12 269 ASP A N 1
ATOM 2109 C CA . ASP A 1 269 ? -8.141 -2.205 -28.188 1 89.12 269 ASP A CA 1
ATOM 2110 C C . ASP A 1 269 ? -7.938 -3.693 -27.922 1 89.12 269 ASP A C 1
ATOM 2112 O O . ASP A 1 269 ? -8.508 -4.246 -26.969 1 89.12 269 ASP A O 1
ATOM 2116 N N . PRO A 1 270 ? -7.125 -4.363 -28.75 1 89.56 270 PRO A N 1
ATOM 2117 C CA . PRO A 1 270 ? -6.887 -5.793 -28.547 1 89.56 270 PRO A CA 1
ATOM 2118 C C . PRO A 1 270 ? -6.215 -6.086 -27.203 1 89.56 270 PRO A C 1
ATOM 2120 O O . PRO A 1 270 ? -6.262 -7.223 -26.719 1 89.56 270 PRO A O 1
ATOM 2123 N N . ASN A 1 271 ? -5.633 -5.094 -26.594 1 93.56 271 ASN A N 1
ATOM 2124 C CA . ASN A 1 271 ? -4.926 -5.301 -25.328 1 93.56 271 ASN A CA 1
ATOM 2125 C C . ASN A 1 271 ? -5.867 -5.223 -24.141 1 93.56 271 ASN A C 1
ATOM 2127 O O . ASN A 1 271 ? -5.473 -5.512 -23 1 93.56 271 ASN A O 1
ATOM 2131 N N . ARG A 1 272 ? -7.051 -4.805 -24.391 1 93.94 272 ARG A N 1
ATOM 2132 C CA . ARG A 1 272 ? -8.039 -4.887 -23.328 1 93.94 272 ARG A CA 1
ATOM 2133 C C . ARG A 1 272 ? -8.516 -6.32 -23.125 1 93.94 272 ARG A C 1
ATOM 2135 O O . ARG A 1 272 ? -9.156 -6.898 -24 1 93.94 272 ARG A O 1
ATOM 2142 N N . LEU A 1 273 ? -8.273 -6.828 -22.031 1 95.88 273 LEU A N 1
ATOM 2143 C CA . LEU A 1 273 ? -8.633 -8.219 -21.75 1 95.88 273 LEU A CA 1
ATOM 2144 C C . LEU A 1 273 ? -10.086 -8.32 -21.297 1 95.88 273 LEU A C 1
ATOM 2146 O O . LEU A 1 273 ? -10.773 -9.289 -21.609 1 95.88 273 LEU A O 1
ATOM 2150 N N . ALA A 1 274 ? -10.5 -7.336 -20.516 1 92.88 274 ALA A N 1
ATOM 2151 C CA . ALA A 1 274 ? -11.867 -7.379 -20.016 1 92.88 274 ALA A CA 1
ATOM 2152 C C . ALA A 1 274 ? -12.281 -6.027 -19.438 1 92.88 274 ALA A C 1
ATOM 2154 O O . ALA A 1 274 ? -11.43 -5.227 -19.047 1 92.88 274 ALA A O 1
ATOM 2155 N N . LEU A 1 275 ? -13.484 -5.789 -19.547 1 88.69 275 LEU A N 1
ATOM 2156 C CA . LEU A 1 275 ? -14.172 -4.762 -18.781 1 88.69 275 LEU A CA 1
ATOM 2157 C C . LEU A 1 275 ? -15.125 -5.391 -17.766 1 88.69 275 LEU A C 1
ATOM 2159 O O . LEU A 1 275 ? -16.156 -5.945 -18.141 1 88.69 275 LEU A O 1
ATOM 2163 N N . LEU A 1 276 ? -14.719 -5.344 -16.516 1 87.38 276 LEU A N 1
ATOM 2164 C CA . LEU A 1 276 ? -15.484 -6.027 -15.477 1 87.38 276 LEU A CA 1
ATOM 2165 C C . LEU A 1 276 ? -16.281 -5.035 -14.641 1 87.38 276 LEU A C 1
ATOM 2167 O O . LEU A 1 276 ? -15.789 -3.951 -14.32 1 87.38 276 LEU A O 1
ATOM 2171 N N . LYS A 1 277 ? -17.484 -5.375 -14.352 1 77.5 277 LYS A N 1
ATOM 2172 C CA . LYS A 1 277 ? -18.328 -4.551 -13.5 1 77.5 277 LYS A CA 1
ATOM 2173 C C . LYS A 1 277 ? -18 -4.773 -12.023 1 77.5 277 LYS A C 1
ATOM 2175 O O . LYS A 1 277 ? -17.453 -5.809 -11.656 1 77.5 277 LYS A O 1
ATOM 2180 N N . HIS A 1 278 ? -18.266 -3.662 -11.305 1 67.38 278 HIS A N 1
ATOM 2181 C CA . HIS A 1 278 ? -18.094 -3.836 -9.859 1 67.38 278 HIS A CA 1
ATOM 2182 C C . HIS A 1 278 ? -19.203 -4.699 -9.281 1 67.38 278 HIS A C 1
ATOM 2184 O O . HIS A 1 278 ? -20.391 -4.473 -9.562 1 67.38 278 HIS A O 1
ATOM 2190 N N . TYR A 1 279 ? -18.859 -5.797 -8.734 1 69.44 279 TYR A N 1
ATOM 2191 C CA . TYR A 1 279 ? -19.859 -6.707 -8.188 1 69.44 279 TYR A CA 1
ATOM 2192 C C . TYR A 1 279 ? -20.203 -6.34 -6.75 1 69.44 279 TYR A C 1
ATOM 2194 O O . TYR A 1 279 ? -20.031 -7.156 -5.836 1 69.44 279 TYR A O 1
ATOM 2202 N N . GLN A 1 280 ? -20.578 -5.07 -6.551 1 62.72 280 GLN A N 1
ATOM 2203 C CA . GLN A 1 280 ? -20.703 -4.395 -5.266 1 62.72 280 GLN A CA 1
ATOM 2204 C C . GLN A 1 280 ? -21.375 -5.293 -4.23 1 62.72 280 GLN A C 1
ATOM 2206 O O . GLN A 1 280 ? -20.797 -5.574 -3.178 1 62.72 280 GLN A O 1
ATOM 2211 N N . SER A 1 281 ? -22.562 -5.812 -4.41 1 70.19 281 SER A N 1
ATOM 2212 C CA . SER A 1 281 ? -23.281 -6.531 -3.361 1 70.19 281 SER A CA 1
ATOM 2213 C C . SER A 1 281 ? -22.75 -7.953 -3.207 1 70.19 281 SER A C 1
ATOM 2215 O O . SER A 1 281 ? -22.906 -8.562 -2.146 1 70.19 281 SER A O 1
ATOM 2217 N N . LEU A 1 282 ? -21.969 -8.375 -4.199 1 81 282 LEU A N 1
ATOM 2218 C CA . LEU A 1 282 ? -21.547 -9.773 -4.191 1 81 282 LEU A CA 1
ATOM 2219 C C . LEU A 1 282 ? -20.172 -9.922 -3.547 1 81 282 LEU A C 1
ATOM 2221 O O . LEU A 1 282 ? -19.859 -10.969 -2.977 1 81 282 LEU A O 1
ATOM 2225 N N . MET A 1 283 ? -19.438 -8.859 -3.523 1 80.44 283 MET A N 1
ATOM 2226 C CA . MET A 1 283 ? -18.047 -8.938 -3.051 1 80.44 283 MET A CA 1
ATOM 2227 C C . MET A 1 283 ? -18 -9.203 -1.551 1 80.44 283 MET A C 1
ATOM 2229 O O . MET A 1 283 ? -17.281 -10.102 -1.099 1 80.44 283 MET A O 1
ATOM 2233 N N . PRO A 1 284 ? -18.844 -8.461 -0.794 1 75.62 284 PRO A N 1
ATOM 2234 C CA . PRO A 1 284 ? -18.844 -8.766 0.638 1 75.62 284 PRO A CA 1
ATOM 2235 C C . PRO A 1 284 ? -19.266 -10.211 0.931 1 75.62 284 PRO A C 1
ATOM 2237 O O . PRO A 1 284 ? -18.703 -10.844 1.83 1 75.62 284 PRO A O 1
ATOM 2240 N N . MET A 1 285 ? -20.188 -10.719 0.17 1 82.19 285 MET A N 1
ATOM 2241 C CA . MET A 1 285 ? -20.641 -12.094 0.343 1 82.19 285 MET A CA 1
ATOM 2242 C C . MET A 1 285 ? -19.531 -13.078 0.022 1 82.19 285 MET A C 1
ATOM 2244 O O . MET A 1 285 ? -19.328 -14.062 0.737 1 82.19 285 MET A O 1
ATOM 2248 N N . ALA A 1 286 ? -18.844 -12.773 -1.018 1 86.75 286 ALA A N 1
ATOM 2249 C CA . ALA A 1 286 ? -17.719 -13.609 -1.428 1 86.75 286 ALA A CA 1
ATOM 2250 C C . ALA A 1 286 ? -16.625 -13.633 -0.355 1 86.75 286 ALA A C 1
ATOM 2252 O O . ALA A 1 286 ? -16.109 -14.703 -0.021 1 86.75 286 ALA A O 1
ATOM 2253 N N . GLN A 1 287 ? -16.359 -12.539 0.156 1 80.69 287 GLN A N 1
ATOM 2254 C CA . GLN A 1 287 ? -15.312 -12.406 1.168 1 80.69 287 GLN A CA 1
ATOM 2255 C C . GLN A 1 287 ? -15.695 -13.133 2.453 1 80.69 287 GLN A C 1
ATOM 2257 O O . GLN A 1 287 ? -14.883 -13.844 3.041 1 80.69 287 GLN A O 1
ATOM 2262 N N . GLU A 1 288 ? -16.969 -13.016 2.775 1 79.38 288 GLU A N 1
ATOM 2263 C CA . GLU A 1 288 ? -17.453 -13.633 4.004 1 79.38 288 GLU A CA 1
ATOM 2264 C C . GLU A 1 288 ? -17.453 -15.156 3.896 1 79.38 288 GLU A C 1
ATOM 2266 O O . GLU A 1 288 ? -17.172 -15.859 4.871 1 79.38 288 GLU A O 1
ATOM 2271 N N . SER A 1 289 ? -17.734 -15.602 2.775 1 85.56 289 SER A N 1
ATOM 2272 C CA . SER A 1 289 ? -17.859 -17.047 2.588 1 85.56 289 SER A CA 1
ATOM 2273 C C . SER A 1 289 ? -16.547 -17.656 2.115 1 85.56 289 SER A C 1
ATOM 2275 O O . SER A 1 289 ? -16.422 -18.875 1.982 1 85.56 289 SER A O 1
ATOM 2277 N N . HIS A 1 290 ? -15.531 -16.812 1.852 1 88 290 HIS A N 1
ATOM 2278 C CA . HIS A 1 290 ? -14.258 -17.25 1.288 1 88 290 HIS A CA 1
ATOM 2279 C C . HIS A 1 290 ? -14.469 -18.078 0.022 1 88 290 HIS A C 1
ATOM 2281 O O . HIS A 1 290 ? -13.906 -19.172 -0.115 1 88 290 HIS A O 1
ATOM 2287 N N . LYS A 1 291 ? -15.367 -17.562 -0.781 1 92.56 291 LYS A N 1
ATOM 2288 C CA . LYS A 1 291 ? -15.664 -18.125 -2.096 1 92.56 291 LYS A CA 1
ATOM 2289 C C . LYS A 1 291 ? -15.602 -17.047 -3.18 1 92.56 291 LYS A C 1
ATOM 2291 O O . LYS A 1 291 ? -15.883 -15.875 -2.92 1 92.56 291 LYS A O 1
ATOM 2296 N N . PRO A 1 292 ? -15.07 -17.5 -4.336 1 94.88 292 PRO A N 1
ATOM 2297 C CA . PRO A 1 292 ? -15.266 -16.531 -5.414 1 94.88 292 PRO A CA 1
ATOM 2298 C C . PRO A 1 292 ? -16.75 -16.234 -5.676 1 94.88 292 PRO A C 1
ATOM 2300 O O . PRO A 1 292 ? -17.609 -17.031 -5.324 1 94.88 292 PRO A O 1
ATOM 2303 N N . ILE A 1 293 ? -16.984 -15.156 -6.289 1 92.06 293 ILE A N 1
ATOM 2304 C CA . ILE A 1 293 ? -18.344 -14.688 -6.504 1 92.06 293 ILE A CA 1
ATOM 2305 C C . ILE A 1 293 ? -19.141 -15.734 -7.285 1 92.06 293 ILE A C 1
ATOM 2307 O O . ILE A 1 293 ? -20.297 -16.016 -6.957 1 92.06 293 ILE A O 1
ATOM 2311 N N . PHE A 1 294 ? -18.547 -16.359 -8.234 1 93.88 294 PHE A N 1
ATOM 2312 C CA . PHE A 1 294 ? -19.266 -17.281 -9.117 1 93.88 294 PHE A CA 1
ATOM 2313 C C . PHE A 1 294 ? -19.469 -18.625 -8.445 1 93.88 294 PHE A C 1
ATOM 2315 O O . PHE A 1 294 ? -20.047 -19.547 -9.039 1 93.88 294 PHE A O 1
ATOM 2322 N N . HIS A 1 295 ? -19.047 -18.812 -7.246 1 94.5 295 HIS A N 1
ATOM 2323 C CA . HIS A 1 295 ? -19.344 -20.016 -6.461 1 94.5 295 HIS A CA 1
ATOM 2324 C C . HIS A 1 295 ? -20.375 -19.734 -5.379 1 94.5 295 HIS A C 1
ATOM 2326 O O . HI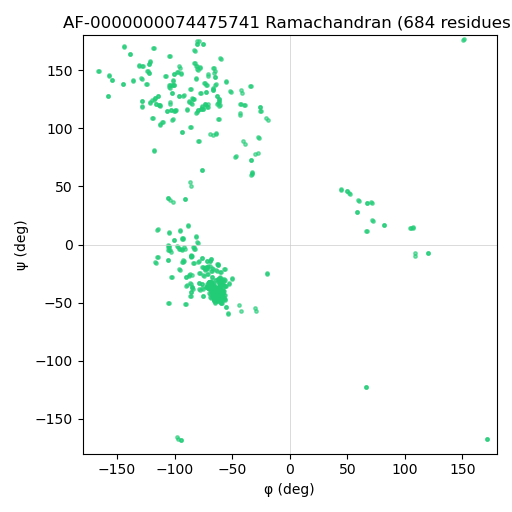S A 1 295 ? -20.719 -20.625 -4.598 1 94.5 295 HIS A O 1
ATOM 2332 N N . LEU A 1 296 ? -20.828 -18.453 -5.312 1 92.62 296 LEU A N 1
ATOM 2333 C CA . LEU A 1 296 ? -21.797 -18.094 -4.281 1 92.62 296 LEU A CA 1
ATOM 2334 C C . LEU A 1 296 ? -23.125 -18.828 -4.492 1 92.62 296 LEU A C 1
ATOM 2336 O O . LEU A 1 296 ? -23.578 -18.984 -5.625 1 92.62 296 LEU A O 1
ATOM 2340 N N . LYS A 1 297 ? -23.688 -19.312 -3.434 1 91.06 297 LYS A N 1
ATOM 2341 C CA . LYS A 1 297 ? -24.969 -20.031 -3.398 1 91.06 297 LYS A CA 1
ATOM 2342 C C . LYS A 1 297 ? -25.984 -19.281 -2.545 1 91.06 297 LYS A C 1
ATOM 2344 O O . LYS A 1 297 ? -25.625 -18.344 -1.813 1 91.06 297 LYS A O 1
ATOM 2349 N N . PRO A 1 298 ? -27.219 -19.703 -2.619 1 87.44 298 PRO A N 1
ATOM 2350 C CA . PRO A 1 298 ? -28.234 -19.062 -1.776 1 87.44 298 PRO A CA 1
ATOM 2351 C C . PRO A 1 298 ? -27.906 -19.156 -0.288 1 87.44 298 PRO A C 1
ATOM 2353 O O . PRO A 1 298 ? -28.188 -18.219 0.464 1 87.44 298 PRO A O 1
ATOM 2356 N N . ALA A 1 299 ? -27.25 -20.141 0.094 1 87.38 299 ALA A N 1
ATOM 2357 C CA . ALA A 1 299 ? -26.875 -20.328 1.491 1 87.38 299 ALA A CA 1
ATOM 2358 C C . ALA A 1 299 ? -25.875 -19.266 1.927 1 87.38 299 ALA A C 1
ATOM 2360 O O . ALA A 1 299 ? -25.75 -18.969 3.117 1 87.38 299 ALA A O 1
ATOM 2361 N N . ASP A 1 300 ? -25.234 -18.688 0.933 1 86.69 300 ASP A N 1
ATOM 2362 C CA . ASP A 1 300 ? -24.25 -17.656 1.21 1 86.69 300 ASP A CA 1
ATOM 2363 C C . ASP A 1 300 ? -24.891 -16.266 1.191 1 86.69 300 ASP A C 1
ATOM 2365 O O . ASP A 1 300 ? -24.203 -15.266 1.379 1 86.69 300 ASP A O 1
ATOM 2369 N N . GLY A 1 301 ? -26.156 -16.188 0.894 1 83.56 301 GLY A N 1
ATOM 2370 C CA . GLY A 1 301 ? -26.859 -14.914 0.857 1 83.56 301 GLY A CA 1
ATOM 2371 C C . GLY A 1 301 ? -27.219 -14.469 -0.55 1 83.56 301 GLY A C 1
ATOM 2372 O O . GLY A 1 301 ? -27.891 -13.445 -0.734 1 83.56 301 GLY A O 1
ATOM 2373 N N . ALA A 1 302 ? -26.703 -15.156 -1.506 1 84.94 302 ALA A N 1
ATOM 2374 C CA . ALA A 1 302 ? -26.969 -14.805 -2.896 1 84.94 302 ALA A CA 1
ATOM 2375 C C . ALA A 1 302 ? -28.344 -15.305 -3.34 1 84.94 302 ALA A C 1
ATOM 2377 O O . ALA A 1 302 ? -28.453 -16.422 -3.848 1 84.94 302 ALA A O 1
ATOM 2378 N N . ILE A 1 303 ? -29.281 -14.43 -3.102 1 82.56 303 ILE A N 1
ATOM 2379 C CA . ILE A 1 303 ? -30.656 -14.82 -3.416 1 82.56 303 ILE A CA 1
ATOM 2380 C C . ILE A 1 303 ? -31.266 -13.828 -4.41 1 82.56 303 ILE A C 1
ATOM 2382 O O . ILE A 1 303 ? -30.75 -12.719 -4.574 1 82.56 303 ILE A O 1
ATOM 2386 N N . GLY A 1 304 ? -32.219 -14.266 -5.141 1 81.81 304 GLY A N 1
ATOM 2387 C CA . GLY A 1 304 ? -32.938 -13.383 -6.051 1 81.81 304 GLY A CA 1
ATOM 2388 C C . GLY A 1 304 ? -32.062 -12.859 -7.184 1 81.81 304 GLY A C 1
ATOM 2389 O O . GLY A 1 304 ? -31.453 -13.648 -7.91 1 81.81 304 GLY A O 1
ATOM 2390 N N . SER A 1 305 ? -32 -11.523 -7.234 1 79.62 305 SER A N 1
ATOM 2391 C CA . SER A 1 305 ? -31.281 -10.852 -8.297 1 79.62 305 SER A CA 1
ATOM 2392 C C . SER A 1 305 ? -29.781 -11.188 -8.242 1 79.62 305 SER A C 1
ATOM 2394 O O . SER A 1 305 ? -29.078 -11.062 -9.242 1 79.62 305 SER A O 1
ATOM 2396 N N . HIS A 1 306 ? -29.391 -11.672 -7.156 1 84.69 306 HIS A N 1
ATOM 2397 C CA . HIS A 1 306 ? -27.984 -12.008 -6.996 1 84.69 306 HIS A CA 1
ATOM 2398 C C . HIS A 1 306 ? -27.609 -13.234 -7.82 1 84.69 306 HIS A C 1
ATOM 2400 O O . HIS A 1 306 ? -26.469 -13.383 -8.25 1 84.69 306 HIS A O 1
ATOM 2406 N N . ILE A 1 307 ? -28.578 -14.055 -8.094 1 83.81 307 ILE A N 1
ATOM 2407 C CA . ILE A 1 307 ? -28.297 -15.312 -8.789 1 83.81 307 ILE A CA 1
ATOM 2408 C C . ILE A 1 307 ? -27.891 -15.023 -10.227 1 83.81 307 ILE A C 1
ATOM 2410 O O . ILE A 1 307 ? -26.906 -15.586 -10.727 1 83.81 307 ILE A O 1
ATOM 2414 N N . ASP A 1 308 ? -28.547 -14.156 -10.844 1 85.88 308 ASP A N 1
ATOM 2415 C CA . ASP A 1 308 ? -28.219 -13.789 -12.211 1 85.88 308 ASP A CA 1
ATOM 2416 C C . ASP A 1 308 ? -26.859 -13.086 -12.281 1 85.88 308 ASP A C 1
ATOM 2418 O O . ASP A 1 308 ? -26.094 -13.297 -13.219 1 85.88 308 ASP A O 1
ATOM 2422 N N . ALA A 1 309 ? -26.641 -12.336 -11.312 1 85.88 309 ALA A N 1
ATOM 2423 C CA . ALA A 1 309 ? -25.359 -11.617 -11.258 1 85.88 309 ALA A CA 1
ATOM 2424 C C . ALA A 1 309 ? -24.203 -12.586 -11.094 1 85.88 309 ALA A C 1
ATOM 2426 O O . ALA A 1 309 ? -23.141 -12.391 -11.711 1 85.88 309 ALA A O 1
ATOM 2427 N N . VAL A 1 310 ? -24.469 -13.57 -10.367 1 90.25 310 VAL A N 1
ATOM 2428 C CA . VAL A 1 310 ? -23.438 -14.578 -10.125 1 90.25 310 VAL A CA 1
ATOM 2429 C C . VAL A 1 310 ? -23.094 -15.281 -11.438 1 90.25 310 VAL A C 1
ATOM 2431 O O . VAL A 1 310 ? -21.906 -15.5 -11.734 1 90.25 310 VAL A O 1
ATOM 2434 N N . LYS A 1 311 ? -24.047 -15.578 -12.211 1 89.62 311 LYS A N 1
ATOM 2435 C CA . LYS A 1 311 ? -23.844 -16.234 -13.492 1 89.62 311 LYS A CA 1
ATOM 2436 C C . LYS A 1 311 ? -23.078 -15.336 -14.453 1 89.62 311 LYS A C 1
ATOM 2438 O O . LYS A 1 311 ? -22.188 -15.805 -15.18 1 89.62 311 LYS A O 1
ATOM 2443 N N . LEU A 1 312 ? -23.438 -14.156 -14.422 1 88.94 312 LEU A N 1
ATOM 2444 C CA . LEU A 1 312 ? -22.766 -13.203 -15.297 1 88.94 312 LEU A CA 1
ATOM 2445 C C . LEU A 1 312 ? -21.281 -13.086 -14.93 1 88.94 312 LEU A C 1
ATOM 2447 O O . LEU A 1 312 ? -20.438 -13 -15.812 1 88.94 312 LEU A O 1
ATOM 2451 N N . VAL A 1 313 ? -21.031 -13.125 -13.656 1 91.25 313 VAL A N 1
ATOM 2452 C CA . VAL A 1 313 ? -19.656 -13.031 -13.18 1 91.25 313 VAL A CA 1
ATOM 2453 C C . VAL A 1 313 ? -18.859 -14.258 -13.633 1 91.25 313 VAL A C 1
ATOM 2455 O O . VAL A 1 313 ? -17.688 -14.148 -13.992 1 91.25 313 VAL A O 1
ATOM 2458 N N . TYR A 1 314 ? -19.531 -15.383 -13.625 1 93.69 314 TYR A N 1
ATOM 2459 C CA . TYR A 1 314 ? -18.875 -16.594 -14.086 1 93.69 314 TYR A CA 1
ATOM 2460 C C . TYR A 1 314 ? -18.406 -16.453 -15.523 1 93.69 314 TYR A C 1
ATOM 2462 O O . TYR A 1 314 ? -17.234 -16.719 -15.828 1 93.69 314 TYR A O 1
ATOM 2470 N N . TRP A 1 315 ? -19.25 -15.961 -16.328 1 94.06 315 TRP A N 1
ATOM 2471 C CA . TRP A 1 315 ? -18.922 -15.852 -17.75 1 94.06 315 TRP A CA 1
ATOM 2472 C C . TRP A 1 315 ? -17.859 -14.773 -17.984 1 94.06 315 TRP A C 1
ATOM 2474 O O . TRP A 1 315 ? -16.984 -14.922 -18.828 1 94.06 315 TRP A O 1
ATOM 2484 N N . ASP A 1 316 ? -17.938 -13.711 -17.25 1 93.62 316 ASP A N 1
ATOM 2485 C CA . ASP A 1 316 ? -16.938 -12.648 -17.359 1 93.62 316 ASP A CA 1
ATOM 2486 C C . ASP A 1 316 ? -15.539 -13.18 -17.031 1 93.62 316 ASP A C 1
ATOM 2488 O O . ASP A 1 316 ? -14.586 -12.93 -17.781 1 93.62 316 ASP A O 1
ATOM 2492 N N . PHE A 1 317 ? -15.469 -13.953 -16 1 95.56 317 PHE A N 1
ATOM 2493 C CA . PHE A 1 317 ? -14.164 -14.43 -15.562 1 95.56 317 PHE A CA 1
ATOM 2494 C C . PHE A 1 317 ? -13.688 -15.578 -16.438 1 95.56 317 PHE A C 1
ATOM 2496 O O . PHE A 1 317 ? -12.484 -15.742 -16.656 1 95.56 317 PHE A O 1
ATOM 2503 N N . LYS A 1 318 ? -14.609 -16.375 -16.906 1 96.44 318 LYS A N 1
ATOM 2504 C CA . LYS A 1 318 ? -14.219 -17.422 -17.844 1 96.44 318 LYS A CA 1
ATOM 2505 C C . LYS A 1 318 ? -13.625 -16.828 -19.125 1 96.44 318 LYS A C 1
ATOM 2507 O O . LYS A 1 318 ? -12.57 -17.266 -19.594 1 96.44 318 LYS A O 1
ATOM 2512 N N . ASP A 1 319 ? -14.297 -15.812 -19.578 1 95.88 319 ASP A N 1
ATOM 2513 C CA . ASP A 1 319 ? -13.805 -15.125 -20.781 1 95.88 319 ASP A CA 1
ATOM 2514 C C . ASP A 1 319 ? -12.438 -14.508 -20.531 1 95.88 319 ASP A C 1
ATOM 2516 O O . ASP A 1 319 ? -11.539 -14.617 -21.359 1 95.88 319 ASP A O 1
ATOM 2520 N N . LEU A 1 320 ? -12.289 -13.891 -19.438 1 96.75 320 LEU A N 1
ATOM 2521 C CA . LEU A 1 320 ? -11.016 -13.281 -19.078 1 96.75 320 LEU A CA 1
ATOM 2522 C C . LEU A 1 320 ? -9.914 -14.328 -18.969 1 96.75 320 LEU A C 1
ATOM 2524 O O . LEU A 1 320 ? -8.812 -14.133 -19.484 1 96.75 320 LEU A O 1
ATOM 2528 N N . ALA A 1 321 ? -10.227 -15.414 -18.312 1 97.88 321 ALA A N 1
ATOM 2529 C CA . ALA A 1 321 ? -9.266 -16.5 -18.156 1 97.88 321 ALA A CA 1
ATOM 2530 C C . ALA A 1 321 ? -8.805 -17.016 -19.516 1 97.88 321 ALA A C 1
ATOM 2532 O O . ALA A 1 321 ? -7.613 -17.266 -19.719 1 97.88 321 ALA A O 1
ATOM 2533 N N . GLN A 1 322 ? -9.75 -17.141 -20.406 1 96.5 322 GLN A N 1
ATOM 2534 C CA . GLN A 1 322 ? -9.43 -17.625 -21.75 1 96.5 322 GLN A CA 1
ATOM 2535 C C . GLN A 1 322 ? -8.523 -16.641 -22.484 1 96.5 322 GLN A C 1
ATOM 2537 O O . GLN A 1 322 ? -7.551 -17.047 -23.125 1 96.5 322 GLN A O 1
ATOM 2542 N N . LYS A 1 323 ? -8.82 -15.414 -22.406 1 96.44 323 LYS A N 1
ATOM 2543 C CA . LYS A 1 323 ? -8.031 -14.398 -23.094 1 96.44 323 LYS A CA 1
ATOM 2544 C C . LYS A 1 323 ? -6.602 -14.367 -22.562 1 96.44 323 LYS A C 1
ATOM 2546 O O . LYS A 1 323 ? -5.652 -14.25 -23.344 1 96.44 323 LYS A O 1
ATOM 2551 N N . ILE A 1 324 ? -6.465 -14.453 -21.234 1 97.94 324 ILE A N 1
ATOM 2552 C CA . ILE A 1 324 ? -5.137 -14.461 -20.641 1 97.94 324 ILE A CA 1
ATOM 2553 C C . ILE A 1 324 ? -4.387 -15.719 -21.078 1 97.94 324 ILE A C 1
ATOM 2555 O O . ILE A 1 324 ? -3.209 -15.656 -21.438 1 97.94 324 ILE A O 1
ATOM 2559 N N . ALA A 1 325 ? -5.062 -16.859 -21.062 1 97.06 325 ALA A N 1
ATOM 2560 C CA . ALA A 1 325 ? -4.441 -18.125 -21.469 1 97.06 325 ALA A CA 1
ATOM 2561 C C . ALA A 1 325 ? -3.936 -18.047 -22.906 1 97.06 325 ALA A C 1
ATOM 2563 O O . ALA A 1 325 ? -2.834 -18.516 -23.203 1 97.06 325 ALA A O 1
ATOM 2564 N N . ASP A 1 326 ? -4.691 -17.438 -23.719 1 94.75 326 ASP A N 1
ATOM 2565 C CA . ASP A 1 326 ? -4.344 -17.328 -25.141 1 94.75 326 ASP A CA 1
ATOM 2566 C C . ASP A 1 326 ? -3.057 -16.516 -25.328 1 94.75 326 ASP A C 1
ATOM 2568 O O . ASP A 1 326 ? -2.326 -16.734 -26.297 1 94.75 326 ASP A O 1
ATOM 2572 N N . ARG A 1 327 ? -2.746 -15.719 -24.359 1 95.31 327 ARG A N 1
ATOM 2573 C CA . ARG A 1 327 ? -1.61 -14.82 -24.516 1 95.31 327 ARG A CA 1
ATOM 2574 C C . ARG A 1 327 ? -0.416 -15.289 -23.703 1 95.31 327 ARG A C 1
ATOM 2576 O O . ARG A 1 327 ? 0.664 -14.695 -23.766 1 95.31 327 ARG A O 1
ATOM 2583 N N . THR A 1 328 ? -0.483 -16.25 -22.734 1 94.12 328 THR A N 1
ATOM 2584 C CA . THR A 1 328 ? 0.584 -16.672 -21.828 1 94.12 328 THR A CA 1
ATOM 2585 C C . THR A 1 328 ? 0.977 -18.125 -22.109 1 94.12 328 THR A C 1
ATOM 2587 O O . THR A 1 328 ? 1.757 -18.719 -21.359 1 94.12 328 THR A O 1
ATOM 2590 N N . GLU A 1 329 ? 0.623 -18.781 -23.125 1 81.94 329 GLU A N 1
ATOM 2591 C CA . GLU A 1 329 ? 0.951 -20.156 -23.484 1 81.94 329 GLU A CA 1
ATOM 2592 C C . GLU A 1 329 ? 0.312 -21.141 -22.5 1 81.94 329 GLU A C 1
ATOM 2594 O O . GLU A 1 329 ? 0.831 -22.234 -22.297 1 81.94 329 GLU A O 1
ATOM 2599 N N . LEU A 1 330 ? -0.562 -20.656 -21.688 1 91 330 LEU A N 1
ATOM 2600 C CA . LEU A 1 330 ? -1.308 -21.547 -20.812 1 91 330 LEU A CA 1
ATOM 2601 C C . LEU A 1 330 ? -2.32 -22.375 -21.594 1 91 330 LEU A C 1
ATOM 2603 O O . LEU A 1 330 ? -3.172 -21.812 -22.297 1 91 330 LEU A O 1
ATOM 2607 N N . LEU A 1 331 ? -2.203 -23.656 -21.531 1 88.06 331 LEU A N 1
ATOM 2608 C CA . LEU A 1 331 ? -3.109 -24.547 -22.266 1 88.06 331 LEU A CA 1
ATOM 2609 C C . LEU A 1 331 ? -4.324 -24.891 -21.422 1 88.06 331 LEU A C 1
ATOM 2611 O O . LEU A 1 331 ? -4.184 -25.422 -20.312 1 88.06 331 LEU A O 1
ATOM 2615 N N . LEU A 1 332 ? -5.43 -24.469 -21.891 1 91.44 332 LEU A N 1
ATOM 2616 C CA . LEU A 1 332 ? -6.664 -24.844 -21.203 1 91.44 332 LEU A CA 1
ATOM 2617 C C . LEU A 1 332 ? -7.156 -26.203 -21.672 1 91.44 332 LEU A C 1
ATOM 2619 O O . LEU A 1 332 ? -7.078 -26.531 -22.859 1 91.44 332 LEU A O 1
ATOM 2623 N N . PRO A 1 333 ? -7.375 -27.094 -20.719 1 84 333 PRO A N 1
ATOM 2624 C CA . PRO A 1 333 ? -7.922 -28.391 -21.125 1 84 333 PRO A CA 1
ATOM 2625 C C . PRO A 1 333 ? -9.172 -28.25 -21.984 1 84 333 PRO A C 1
ATOM 2627 O O . PRO A 1 333 ? -9.906 -27.266 -21.875 1 84 333 PRO A O 1
ATOM 2630 N N . ASP A 1 334 ? -9.164 -28.984 -23.078 1 64.75 334 ASP A N 1
ATOM 2631 C CA . ASP A 1 334 ? -10.32 -28.984 -23.969 1 64.75 334 ASP A CA 1
ATOM 2632 C C . ASP A 1 334 ? -11.625 -29 -23.188 1 64.75 334 ASP A C 1
ATOM 2634 O O . ASP A 1 334 ? -11.797 -29.781 -22.25 1 64.75 334 ASP A O 1
ATOM 2638 N N . SER A 1 335 ? -12.094 -27.906 -22.875 1 51.59 335 SER A N 1
ATOM 2639 C CA . SER A 1 335 ? -13.336 -27.703 -22.141 1 51.59 335 SER A CA 1
ATOM 2640 C C . SER A 1 335 ? -14.367 -28.766 -22.484 1 51.59 335 SER A C 1
ATOM 2642 O O . SER A 1 335 ? -14.812 -28.875 -23.625 1 51.59 335 SER A O 1
ATOM 2644 N N . GLN A 1 336 ? -14.289 -30.016 -22.078 1 44.72 336 GLN A N 1
ATOM 2645 C CA . GLN A 1 336 ? -15.625 -30.609 -22.156 1 44.72 336 GLN A CA 1
ATOM 2646 C C . GLN A 1 336 ? -16.688 -29.609 -21.703 1 44.72 336 GLN A C 1
ATOM 2648 O O . GLN A 1 336 ? -16.453 -28.797 -20.812 1 44.72 336 GLN A O 1
ATOM 2653 N N . PRO A 1 337 ? -17.656 -29.266 -22.625 1 41.75 337 PRO A N 1
ATOM 2654 C CA . PRO A 1 337 ? -18.734 -28.375 -22.188 1 41.75 337 PRO A CA 1
ATOM 2655 C C . PRO A 1 337 ? -19.109 -28.562 -20.719 1 41.75 337 PRO A C 1
ATOM 2657 O O . PRO A 1 337 ? -19.562 -29.656 -20.328 1 41.75 337 PRO A O 1
ATOM 2660 N N . THR A 1 338 ? -18.281 -28.344 -19.828 1 41 338 THR A N 1
ATOM 2661 C CA . THR A 1 338 ? -18.703 -28.562 -18.453 1 41 338 THR A CA 1
ATOM 2662 C C . THR A 1 338 ? -20.172 -28.188 -18.297 1 41 338 THR A C 1
ATOM 2664 O O . THR A 1 338 ? -20.656 -27.25 -18.922 1 41 338 THR A O 1
ATOM 2667 N N . LEU A 1 339 ? -20.953 -29.047 -17.562 1 38.06 339 LEU A N 1
ATOM 2668 C CA . LEU A 1 339 ? -22.359 -28.938 -17.172 1 38.06 339 LEU A CA 1
ATOM 2669 C C . LEU A 1 339 ? -22.672 -27.531 -16.703 1 38.06 339 LEU A C 1
ATOM 2671 O O . LEU A 1 339 ? -21.875 -26.906 -16 1 38.06 339 LEU A O 1
ATOM 2675 N N . GLU A 1 340 ? -23.453 -26.703 -17.375 1 41.78 340 GLU A N 1
ATOM 2676 C CA . GLU A 1 340 ? -24.125 -25.531 -16.828 1 41.78 340 GLU A CA 1
ATOM 2677 C C . GLU A 1 340 ? -24.219 -25.594 -15.305 1 41.78 340 GLU A C 1
ATOM 2679 O O . GLU A 1 340 ? -24.5 -26.656 -14.742 1 41.78 340 GLU A O 1
ATOM 2684 N N . PRO A 1 341 ? -23.453 -24.797 -14.523 1 42.81 341 PRO A N 1
ATOM 2685 C CA . PRO A 1 341 ? -23.656 -24.906 -13.078 1 42.81 341 PRO A CA 1
ATOM 2686 C C . PRO A 1 341 ? -25.078 -25.375 -12.711 1 42.81 341 PRO A C 1
ATOM 2688 O O . PRO A 1 341 ? -26.047 -24.812 -13.211 1 42.81 341 PRO A O 1
ATOM 2691 N N . GLU A 1 342 ? -25.391 -26.547 -12.547 1 38.25 342 GLU A N 1
ATOM 2692 C CA . GLU A 1 342 ? -26.672 -26.906 -11.969 1 38.25 342 GLU A CA 1
ATOM 2693 C C . GLU A 1 342 ? -26.969 -26.094 -10.711 1 38.25 342 GLU A C 1
ATOM 2695 O O . GLU A 1 342 ? -26.188 -26.109 -9.758 1 38.25 342 GLU A O 1
ATOM 2700 N N . LEU A 1 343 ? -27.344 -24.828 -10.773 1 39.56 343 LEU A N 1
ATOM 2701 C CA . LEU A 1 343 ? -27.859 -24.156 -9.586 1 39.56 343 LEU A CA 1
ATOM 2702 C C . LEU A 1 343 ? -28.625 -25.125 -8.695 1 39.56 343 LEU A C 1
ATOM 2704 O O . LEU A 1 343 ? -29.766 -25.484 -9 1 39.56 343 LEU A O 1
ATOM 2708 N N . LYS A 1 344 ? -28.031 -26.266 -8.125 1 33.44 344 LYS A N 1
ATOM 2709 C CA . LYS A 1 344 ? -28.812 -26.953 -7.102 1 33.44 344 LYS A CA 1
ATOM 2710 C C . LYS A 1 344 ? -28.922 -26.109 -5.836 1 33.44 344 LYS A C 1
ATOM 2712 O O . LYS A 1 344 ? -27.938 -25.5 -5.402 1 33.44 344 LYS A O 1
ATOM 2717 N N . MET B 1 1 ? 8.344 28.188 18.109 1 51.69 1 MET B N 1
ATOM 2718 C CA . MET B 1 1 ? 8.461 26.75 18.219 1 51.69 1 MET B CA 1
ATOM 2719 C C . MET B 1 1 ? 8.039 26.062 16.938 1 51.69 1 MET B C 1
ATOM 2721 O O . MET B 1 1 ? 7.184 26.562 16.203 1 51.69 1 MET B O 1
ATOM 2725 N N . THR B 1 2 ? 8.938 25.141 16.375 1 81.75 2 THR B N 1
ATOM 2726 C CA . THR B 1 2 ? 8.664 24.469 15.117 1 81.75 2 THR B CA 1
ATOM 2727 C C . THR B 1 2 ? 7.43 23.578 15.234 1 81.75 2 THR B C 1
ATOM 2729 O O . THR B 1 2 ? 7.188 22.969 16.281 1 81.75 2 THR B O 1
ATOM 2732 N N . ALA B 1 3 ? 6.395 23.766 14.453 1 94.5 3 ALA B N 1
ATOM 2733 C CA . ALA B 1 3 ? 5.164 22.984 14.445 1 94.5 3 ALA B CA 1
ATOM 2734 C C . ALA B 1 3 ? 5.465 21.5 14.562 1 94.5 3 ALA B C 1
ATOM 2736 O O . ALA B 1 3 ? 6.301 20.969 13.836 1 94.5 3 ALA B O 1
ATOM 2737 N N . PRO B 1 4 ? 4.883 20.891 15.68 1 97.5 4 PRO B N 1
ATOM 2738 C CA . PRO B 1 4 ? 5.102 19.453 15.75 1 97.5 4 PRO B CA 1
ATOM 2739 C C . PRO B 1 4 ? 4.633 18.719 14.492 1 97.5 4 PRO B C 1
ATOM 2741 O O . PRO B 1 4 ? 3.607 19.078 13.914 1 97.5 4 PRO B O 1
ATOM 2744 N N . ILE B 1 5 ? 5.395 17.75 14.086 1 98.31 5 ILE B N 1
ATOM 2745 C CA . ILE B 1 5 ? 5.059 16.859 12.977 1 98.31 5 ILE B CA 1
ATOM 2746 C C . ILE B 1 5 ? 4.582 15.516 13.508 1 98.31 5 ILE B C 1
ATOM 2748 O O . ILE B 1 5 ? 5.352 14.781 14.133 1 98.31 5 ILE B O 1
ATOM 2752 N N . ILE B 1 6 ? 3.307 15.156 13.266 1 98.69 6 ILE B N 1
ATOM 2753 C CA . ILE B 1 6 ? 2.691 13.938 13.781 1 98.69 6 ILE B CA 1
ATOM 2754 C C . ILE B 1 6 ? 2.373 12.984 12.625 1 98.69 6 ILE B C 1
ATOM 2756 O O . ILE B 1 6 ? 1.604 13.328 11.727 1 98.69 6 ILE B O 1
ATOM 2760 N N . ALA B 1 7 ? 2.969 11.828 12.695 1 98.62 7 ALA B N 1
ATOM 2761 C CA . ALA B 1 7 ? 2.719 10.812 11.672 1 98.62 7 ALA B CA 1
ATOM 2762 C C . ALA B 1 7 ? 1.739 9.758 12.172 1 98.62 7 ALA B C 1
ATOM 2764 O O . ALA B 1 7 ? 1.748 9.398 13.352 1 98.62 7 ALA B O 1
ATOM 2765 N N . PHE B 1 8 ? 0.878 9.328 11.32 1 98.06 8 PHE B N 1
ATOM 2766 C CA . PHE B 1 8 ? -0.02 8.211 11.562 1 98.06 8 PHE B CA 1
ATOM 2767 C C . PHE B 1 8 ? 0.427 6.98 10.773 1 98.06 8 PHE B C 1
ATOM 2769 O O . PHE B 1 8 ? 0.409 6.988 9.539 1 98.06 8 PHE B O 1
ATOM 2776 N N . PHE B 1 9 ? 0.823 5.945 11.586 1 96.31 9 PHE B N 1
ATOM 2777 C CA . PHE B 1 9 ? 1.509 4.898 10.836 1 96.31 9 PHE B CA 1
ATOM 2778 C C . PHE B 1 9 ? 1.194 3.523 11.414 1 96.31 9 PHE B C 1
ATOM 2780 O O . PHE B 1 9 ? 1.109 3.361 12.633 1 96.31 9 PHE B O 1
ATOM 2787 N N . ASN B 1 10 ? 1 2.691 10.578 1 92.94 10 ASN B N 1
ATOM 2788 C CA . ASN B 1 10 ? 0.947 1.243 10.734 1 92.94 10 ASN B CA 1
ATOM 2789 C C . ASN B 1 10 ? 1.304 0.52 9.445 1 92.94 10 ASN B C 1
ATOM 2791 O O . ASN B 1 10 ? 0.949 0.976 8.352 1 92.94 10 ASN B O 1
ATOM 2795 N N . ASN B 1 11 ? 1.999 -0.543 9.547 1 91.19 11 ASN B N 1
ATOM 2796 C CA . ASN B 1 11 ? 2.434 -1.213 8.32 1 91.19 11 ASN B CA 1
ATOM 2797 C C . ASN B 1 11 ? 1.328 -2.09 7.742 1 91.19 11 ASN B C 1
ATOM 2799 O O . ASN B 1 11 ? 1.567 -2.865 6.816 1 91.19 11 ASN B O 1
ATOM 2803 N N . LYS B 1 12 ? 0.248 -1.983 8.312 1 89.81 12 LYS B N 1
ATOM 2804 C CA . LYS B 1 12 ? -0.931 -2.6 7.711 1 89.81 12 LYS B CA 1
ATOM 2805 C C . LYS B 1 12 ? -1.79 -1.561 6.996 1 89.81 12 LYS B C 1
ATOM 2807 O O . LYS B 1 12 ? -1.986 -0.454 7.504 1 89.81 12 LYS B O 1
ATOM 2812 N N . GLY B 1 13 ? -2.262 -1.952 5.801 1 86.12 13 GLY B N 1
ATOM 2813 C CA . GLY B 1 13 ? -3.178 -1.099 5.062 1 86.12 13 GLY B CA 1
ATOM 2814 C C . GLY B 1 13 ? -4.613 -1.212 5.539 1 86.12 13 GLY B C 1
ATOM 2815 O O . GLY B 1 13 ? -4.984 -2.199 6.176 1 86.12 13 GLY B O 1
ATOM 2816 N N . GLY B 1 14 ? -5.375 -0.204 5.359 1 84.56 14 GLY B N 1
ATOM 2817 C CA . GLY B 1 14 ? -6.805 -0.271 5.617 1 84.56 14 GLY B CA 1
ATOM 2818 C C . GLY B 1 14 ? -7.156 -0.092 7.082 1 84.56 14 GLY B C 1
ATOM 2819 O O . GLY B 1 14 ? -8.281 -0.38 7.496 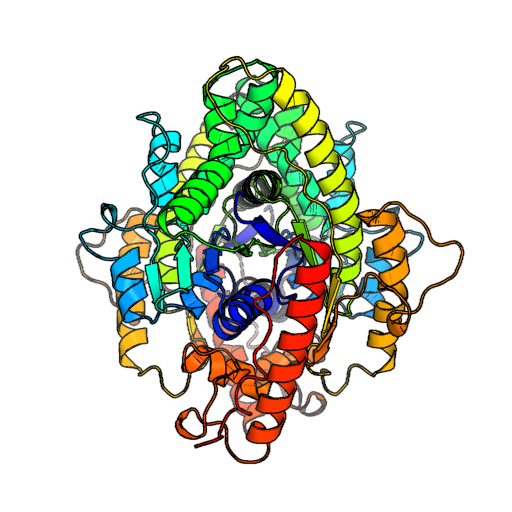1 84.56 14 GLY B O 1
ATOM 2820 N N . VAL B 1 15 ? -6.223 0.424 7.852 1 87.81 15 VAL B N 1
ATOM 2821 C CA . VAL B 1 15 ? -6.465 0.518 9.289 1 87.81 15 VAL B CA 1
ATOM 2822 C C . VAL B 1 15 ? -6.992 1.908 9.633 1 87.81 15 VAL B C 1
ATOM 2824 O O . VAL B 1 15 ? -7.184 2.232 10.812 1 87.81 15 VAL B O 1
ATOM 2827 N N . GLY B 1 16 ? -7.078 2.82 8.641 1 89.88 16 GLY B N 1
ATOM 2828 C CA . GLY B 1 16 ? -7.723 4.102 8.875 1 89.88 16 GLY B CA 1
ATOM 2829 C C . GLY B 1 16 ? -6.742 5.258 8.961 1 89.88 16 GLY B C 1
ATOM 2830 O O . GLY B 1 16 ? -7.09 6.34 9.438 1 89.88 16 GLY B O 1
ATOM 2831 N N . LYS B 1 17 ? -5.543 5.078 8.547 1 94.69 17 LYS B N 1
ATOM 2832 C CA . LYS B 1 17 ? -4.516 6.113 8.617 1 94.69 17 LYS B CA 1
ATOM 2833 C C . LYS B 1 17 ? -4.973 7.387 7.91 1 94.69 17 LYS B C 1
ATOM 2835 O O . LYS B 1 17 ? -4.988 8.461 8.508 1 94.69 17 LYS B O 1
ATOM 2840 N N . THR B 1 18 ? -5.371 7.219 6.668 1 95.31 18 THR B N 1
ATOM 2841 C CA . THR B 1 18 ? -5.762 8.352 5.84 1 95.31 18 THR B CA 1
ATOM 2842 C C . THR B 1 18 ? -6.992 9.047 6.418 1 95.31 18 THR B C 1
ATOM 2844 O O . THR B 1 18 ? -7.023 10.273 6.531 1 95.31 18 THR B O 1
ATOM 2847 N N . SER B 1 19 ? -7.953 8.25 6.832 1 92.81 19 SER B N 1
ATOM 2848 C CA . SER B 1 19 ? -9.18 8.805 7.395 1 92.81 19 SER B CA 1
ATOM 2849 C C . SER B 1 19 ? -8.906 9.586 8.672 1 92.81 19 SER B C 1
ATOM 2851 O O . SER B 1 19 ? -9.477 10.656 8.883 1 92.81 19 SER B O 1
ATOM 2853 N N . LEU B 1 20 ? -8.039 9.047 9.461 1 95.38 20 LEU B N 1
ATOM 2854 C CA . LEU B 1 20 ? -7.695 9.719 10.711 1 95.38 20 LEU B CA 1
ATOM 2855 C C . LEU B 1 20 ? -7.016 11.055 10.438 1 95.38 20 LEU B C 1
ATOM 2857 O O . LEU B 1 20 ? -7.383 12.078 11.016 1 95.38 20 LEU B O 1
ATOM 2861 N N . VAL B 1 21 ? -6.062 11.055 9.562 1 98.12 21 VAL B N 1
ATOM 2862 C CA . VAL B 1 21 ? -5.336 12.281 9.242 1 98.12 21 VAL B CA 1
ATOM 2863 C C . VAL B 1 21 ? -6.297 13.32 8.672 1 98.12 21 VAL B C 1
ATOM 2865 O O . VAL B 1 21 ? -6.273 14.484 9.07 1 98.12 21 VAL B O 1
ATOM 2868 N N . TYR B 1 22 ? -7.16 12.891 7.77 1 97.88 22 TYR B N 1
ATOM 2869 C CA . TYR B 1 22 ? -8.125 13.789 7.141 1 97.88 22 TYR B CA 1
ATOM 2870 C C . TYR B 1 22 ? -9.031 14.438 8.18 1 97.88 22 TYR B C 1
ATOM 2872 O O . TYR B 1 22 ? -9.172 15.656 8.211 1 97.88 22 TYR B O 1
ATOM 2880 N N . HIS B 1 23 ? -9.625 13.656 9.055 1 96.88 23 HIS B N 1
ATOM 2881 C CA . HIS B 1 23 ? -10.602 14.148 10.031 1 96.88 23 HIS B CA 1
ATOM 2882 C C . HIS B 1 23 ? -9.922 14.953 11.133 1 96.88 23 HIS B C 1
ATOM 2884 O O . HIS B 1 23 ? -10.469 15.969 11.586 1 96.88 23 HIS B O 1
ATOM 2890 N N . LEU B 1 24 ? -8.75 14.531 11.516 1 98.31 24 LEU B N 1
ATOM 2891 C CA . LEU B 1 24 ? -8.039 15.273 12.555 1 98.31 24 LEU B CA 1
ATOM 2892 C C . LEU B 1 24 ? -7.555 16.625 12.031 1 98.31 24 LEU B C 1
ATOM 2894 O O . LEU B 1 24 ? -7.508 17.594 12.781 1 98.31 24 LEU B O 1
ATOM 2898 N N . ALA B 1 25 ? -7.145 16.656 10.75 1 98.69 25 ALA B N 1
ATOM 2899 C CA . ALA B 1 25 ? -6.781 17.938 10.156 1 98.69 25 ALA B CA 1
ATOM 2900 C C . ALA B 1 25 ? -7.934 18.938 10.258 1 98.69 25 ALA B C 1
ATOM 2902 O O . ALA B 1 25 ? -7.746 20.062 10.711 1 98.69 25 ALA B O 1
ATOM 2903 N N . TRP B 1 26 ? -9.078 18.5 9.898 1 98.19 26 TRP B N 1
ATOM 2904 C CA . TRP B 1 26 ? -10.258 19.344 9.969 1 98.19 26 TRP B CA 1
ATOM 2905 C C . TRP B 1 26 ? -10.602 19.688 11.414 1 98.19 26 TRP B C 1
ATOM 2907 O O . TRP B 1 26 ? -11 20.828 11.711 1 98.19 26 TRP B O 1
ATOM 2917 N N . MET B 1 27 ? -10.492 18.719 12.289 1 98 27 MET B N 1
ATOM 2918 C CA . MET B 1 27 ? -10.836 18.938 13.688 1 98 27 MET B CA 1
ATOM 2919 C C . MET B 1 27 ? -9.914 20 14.305 1 98 27 MET B C 1
ATOM 2921 O O . MET B 1 27 ? -10.383 20.922 14.961 1 98 27 MET B O 1
ATOM 2925 N N . TYR B 1 28 ? -8.617 19.859 14.109 1 98.31 28 TYR B N 1
ATOM 2926 C CA . TYR B 1 28 ? -7.684 20.844 14.633 1 98.31 28 TYR B CA 1
ATOM 2927 C C . TYR B 1 28 ? -7.934 22.219 14.016 1 98.31 28 TYR B C 1
ATOM 2929 O O . TYR B 1 28 ? -7.816 23.234 14.695 1 98.31 28 TYR B O 1
ATOM 2937 N N . PHE B 1 29 ? -8.289 22.234 12.742 1 98.06 29 PHE B N 1
ATOM 2938 C CA . PHE B 1 29 ? -8.68 23.484 12.094 1 98.06 29 PHE B CA 1
ATOM 2939 C C . PHE B 1 29 ? -9.891 24.094 12.789 1 98.06 29 PHE B C 1
ATOM 2941 O O . PHE B 1 29 ? -9.898 25.281 13.094 1 98.06 29 PHE B O 1
ATOM 2948 N N . ASP B 1 30 ? -10.914 23.266 13.078 1 97.06 30 ASP B N 1
ATOM 2949 C CA . ASP B 1 30 ? -12.125 23.719 13.75 1 97.06 30 ASP B CA 1
ATOM 2950 C C . ASP B 1 30 ? -11.82 24.25 15.141 1 97.06 30 ASP B C 1
ATOM 2952 O O . ASP B 1 30 ? -12.523 25.125 15.641 1 97.06 30 ASP B O 1
ATOM 2956 N N . LEU B 1 31 ? -10.812 23.703 15.703 1 96.75 31 LEU B N 1
ATOM 2957 C CA . LEU B 1 31 ? -10.43 24.109 17.047 1 96.75 31 LEU B CA 1
ATOM 2958 C C . LEU B 1 31 ? -9.578 25.375 17.016 1 96.75 31 LEU B C 1
ATOM 2960 O O . LEU B 1 31 ? -9.094 25.828 18.062 1 96.75 31 LEU B O 1
ATOM 2964 N N . GLY B 1 32 ? -9.25 25.875 15.82 1 96.44 32 GLY B N 1
ATOM 2965 C CA . GLY B 1 32 ? -8.641 27.188 15.68 1 96.44 32 GLY B CA 1
ATOM 2966 C C . GLY B 1 32 ? -7.16 27.141 15.367 1 96.44 32 GLY B C 1
ATOM 2967 O O . GLY B 1 32 ? -6.461 28.141 15.469 1 96.44 32 GLY B O 1
ATOM 2968 N N . LEU B 1 33 ? -6.711 26 14.992 1 97.81 33 LEU B N 1
ATOM 2969 C CA . LEU B 1 33 ? -5.289 25.875 14.695 1 97.81 33 LEU B CA 1
ATOM 2970 C C . LEU B 1 33 ? -5.031 26.031 13.203 1 97.81 33 LEU B C 1
ATOM 2972 O O . LEU B 1 33 ? -5.926 25.812 12.383 1 97.81 33 LEU B O 1
ATOM 2976 N N . LYS B 1 34 ? -3.859 26.469 12.898 1 98 34 LYS B N 1
ATOM 2977 C CA . LYS B 1 34 ? -3.357 26.391 11.531 1 98 34 LYS B CA 1
ATOM 2978 C C . LYS B 1 34 ? -2.703 25.031 11.266 1 98 34 LYS B C 1
ATOM 2980 O O . LYS B 1 34 ? -1.768 24.641 11.969 1 98 34 LYS B O 1
ATOM 2985 N N . VAL B 1 35 ? -3.252 24.359 10.266 1 98.5 35 VAL B N 1
ATOM 2986 C CA . VAL B 1 35 ? -2.908 22.953 10.102 1 98.5 35 VAL B CA 1
ATOM 2987 C C . VAL B 1 35 ? -2.373 22.703 8.688 1 98.5 35 VAL B C 1
ATOM 2989 O O . VAL B 1 35 ? -2.902 23.25 7.715 1 98.5 35 VAL B O 1
ATOM 2992 N N . ILE B 1 36 ? -1.317 21.906 8.594 1 98.5 36 ILE B N 1
ATOM 2993 C CA . ILE B 1 36 ? -0.884 21.344 7.32 1 98.5 36 ILE B CA 1
ATOM 2994 C C . ILE B 1 36 ? -1.088 19.828 7.336 1 98.5 36 ILE B C 1
ATOM 2996 O O . ILE B 1 36 ? -0.625 19.141 8.25 1 98.5 36 ILE B O 1
ATOM 3000 N N . ALA B 1 37 ? -1.876 19.328 6.445 1 98.75 37 ALA B N 1
ATOM 3001 C CA . ALA B 1 37 ? -1.928 17.891 6.156 1 98.75 37 ALA B CA 1
ATOM 3002 C C . ALA B 1 37 ? -0.986 17.531 5.016 1 98.75 37 ALA B C 1
ATOM 3004 O O . ALA B 1 37 ? -1.012 18.172 3.955 1 98.75 37 ALA B O 1
ATOM 3005 N N . ALA B 1 38 ? -0.146 16.562 5.23 1 98.75 38 ALA B N 1
ATOM 3006 C CA . ALA B 1 38 ? 0.847 16.188 4.223 1 98.75 38 ALA B CA 1
ATOM 3007 C C . ALA B 1 38 ? 0.646 14.758 3.754 1 98.75 38 ALA B C 1
ATOM 3009 O O . ALA B 1 38 ? 0.621 13.828 4.566 1 98.75 38 ALA B O 1
ATOM 3010 N N . ASP B 1 39 ? 0.487 14.586 2.482 1 98.25 39 ASP B N 1
ATOM 3011 C CA . ASP B 1 39 ? 0.303 13.273 1.865 1 98.25 39 ASP B CA 1
ATOM 3012 C C . ASP B 1 39 ? 1.635 12.703 1.387 1 98.25 39 ASP B C 1
ATOM 3014 O O . ASP B 1 39 ? 2.072 12.984 0.269 1 98.25 39 ASP B O 1
ATOM 3018 N N . LEU B 1 40 ? 2.236 11.844 2.234 1 98 40 LEU B N 1
ATOM 3019 C CA . LEU B 1 40 ? 3.525 11.258 1.893 1 98 40 LEU B CA 1
ATOM 3020 C C . LEU B 1 40 ? 3.363 9.797 1.471 1 98 40 LEU B C 1
ATOM 3022 O O . LEU B 1 40 ? 4.348 9.062 1.373 1 98 40 LEU B O 1
ATOM 3026 N N . ASP B 1 41 ? 2.123 9.375 1.276 1 96.31 41 ASP B N 1
ATOM 3027 C CA . ASP B 1 41 ? 1.83 8.086 0.665 1 96.31 41 ASP B CA 1
ATOM 3028 C C . ASP B 1 41 ? 1.776 8.195 -0.857 1 96.31 41 ASP B C 1
ATOM 3030 O O . ASP B 1 41 ? 0.917 8.891 -1.404 1 96.31 41 ASP B O 1
ATOM 3034 N N . PRO B 1 42 ? 2.623 7.387 -1.511 1 93.88 42 PRO B N 1
ATOM 3035 C CA . PRO B 1 42 ? 2.6 7.453 -2.975 1 93.88 42 PRO B CA 1
ATOM 3036 C C . PRO B 1 42 ? 1.214 7.184 -3.555 1 93.88 42 PRO B C 1
ATOM 3038 O O . PRO B 1 42 ? 0.905 7.641 -4.66 1 93.88 42 PRO B O 1
ATOM 3041 N N . GLN B 1 43 ? 0.32 6.539 -2.82 1 92.56 43 GLN B N 1
ATOM 3042 C CA . GLN B 1 43 ? -1.034 6.277 -3.299 1 92.56 43 GLN B CA 1
ATOM 3043 C C . GLN B 1 43 ? -1.878 7.551 -3.281 1 92.56 43 GLN B C 1
ATOM 3045 O O . GLN B 1 43 ? -2.91 7.625 -3.949 1 92.56 43 GLN B O 1
ATOM 3050 N N . ALA B 1 44 ? -1.513 8.562 -2.529 1 94.06 44 ALA B N 1
ATOM 3051 C CA . ALA B 1 44 ? -2.086 9.906 -2.504 1 94.06 44 ALA B CA 1
ATOM 3052 C C . ALA B 1 44 ? -3.568 9.867 -2.146 1 94.06 44 ALA B C 1
ATOM 3054 O O . ALA B 1 44 ? -4.367 10.633 -2.691 1 94.06 44 ALA B O 1
ATOM 3055 N N . ASN B 1 45 ? -3.938 8.977 -1.228 1 92.81 45 ASN B N 1
ATOM 3056 C CA . ASN B 1 45 ? -5.34 8.875 -0.836 1 92.81 45 ASN B CA 1
ATOM 3057 C C . ASN B 1 45 ? -5.793 10.094 -0.046 1 92.81 45 ASN B C 1
ATOM 3059 O O . ASN B 1 45 ? -6.949 10.508 -0.146 1 92.81 45 ASN B O 1
ATOM 3063 N N . LEU B 1 46 ? -4.898 10.617 0.741 1 96.69 46 LEU B N 1
ATOM 3064 C CA . LEU B 1 46 ? -5.242 11.828 1.487 1 96.69 46 LEU B CA 1
ATOM 3065 C C . LEU B 1 46 ? -5.547 12.984 0.542 1 96.69 46 LEU B C 1
ATOM 3067 O O . LEU B 1 46 ? -6.516 13.719 0.743 1 96.69 46 LEU B O 1
ATOM 3071 N N . THR B 1 47 ? -4.711 13.133 -0.46 1 95.75 47 THR B N 1
ATOM 3072 C CA . THR B 1 47 ? -4.906 14.172 -1.47 1 95.75 47 THR B CA 1
ATOM 3073 C C . THR B 1 47 ? -6.273 14.031 -2.133 1 95.75 47 THR B C 1
ATOM 3075 O O . THR B 1 47 ? -7.004 15.016 -2.273 1 95.75 47 THR B O 1
ATOM 3078 N N . ALA B 1 48 ? -6.625 12.82 -2.453 1 91.44 48 ALA B N 1
ATOM 3079 C CA . ALA B 1 48 ? -7.902 12.555 -3.109 1 91.44 48 ALA B CA 1
ATOM 3080 C C . ALA B 1 48 ? -9.07 12.844 -2.172 1 91.44 48 ALA B C 1
ATOM 3082 O O . ALA B 1 48 ? -10.188 13.094 -2.625 1 91.44 48 ALA B O 1
ATOM 3083 N N . ALA B 1 49 ? -8.852 12.719 -0.912 1 93.44 49 ALA B N 1
ATOM 3084 C CA . ALA B 1 49 ? -9.891 13.031 0.065 1 93.44 49 ALA B CA 1
ATOM 3085 C C . ALA B 1 49 ? -10.164 14.531 0.126 1 93.44 49 ALA B C 1
ATOM 3087 O O . ALA B 1 49 ? -11.305 14.953 0.309 1 93.44 49 ALA B O 1
ATOM 3088 N N . PHE B 1 50 ? -9.141 15.352 -0.085 1 96 50 PHE B N 1
ATOM 3089 C CA . PHE B 1 50 ? -9.25 16.797 0.075 1 96 50 PHE B CA 1
ATOM 3090 C C . PHE B 1 50 ? -9.688 17.453 -1.23 1 96 50 PHE B C 1
ATOM 3092 O O . PHE B 1 50 ? -10.367 18.484 -1.218 1 96 50 PHE B O 1
ATOM 3099 N N . LEU B 1 51 ? -9.211 16.875 -2.346 1 92.5 51 LEU B N 1
ATOM 3100 C CA . LEU B 1 51 ? -9.367 17.578 -3.613 1 92.5 51 LEU B CA 1
ATOM 3101 C C . LEU B 1 51 ? -10.414 16.891 -4.492 1 92.5 51 LEU B C 1
ATOM 3103 O O . LEU B 1 51 ? -10.477 15.664 -4.531 1 92.5 51 LEU B O 1
ATOM 3107 N N . ASN B 1 52 ? -11.117 17.703 -5.211 1 88.12 52 ASN B N 1
ATOM 3108 C CA . ASN B 1 52 ? -12.078 17.125 -6.148 1 88.12 52 ASN B CA 1
ATOM 3109 C C . ASN B 1 52 ? -11.391 16.672 -7.43 1 88.12 52 ASN B C 1
ATOM 3111 O O . ASN B 1 52 ? -10.211 16.969 -7.652 1 88.12 52 ASN B O 1
ATOM 3115 N N . GLU B 1 53 ? -12.078 16.047 -8.211 1 83.31 53 GLU B N 1
ATOM 3116 C CA . GLU B 1 53 ? -11.547 15.398 -9.406 1 83.31 53 GLU B CA 1
ATOM 3117 C C . GLU B 1 53 ? -10.961 16.422 -10.383 1 83.31 53 GLU B C 1
ATOM 3119 O O . GLU B 1 53 ? -9.922 16.172 -10.992 1 83.31 53 GLU B O 1
ATOM 3124 N N . ASP B 1 54 ? -11.664 17.484 -10.562 1 85.06 54 ASP B N 1
ATOM 3125 C CA . ASP B 1 54 ? -11.195 18.5 -11.484 1 85.06 54 ASP B CA 1
ATOM 3126 C C . ASP B 1 54 ? -9.836 19.047 -11.055 1 85.06 54 ASP B C 1
ATOM 3128 O O . ASP B 1 54 ? -8.945 19.234 -11.891 1 85.06 54 ASP B O 1
ATOM 3132 N N . ARG B 1 55 ? -9.75 19.297 -9.742 1 88.5 55 ARG B N 1
ATOM 3133 C CA . ARG B 1 55 ? -8.492 19.812 -9.227 1 88.5 55 ARG B CA 1
ATOM 3134 C C . ARG B 1 55 ? -7.383 18.781 -9.328 1 88.5 55 ARG B C 1
ATOM 3136 O O . ARG B 1 55 ? -6.238 19.109 -9.656 1 88.5 55 ARG B O 1
ATOM 3143 N N . LEU B 1 56 ? -7.715 17.594 -9.078 1 87.81 56 LEU B N 1
ATOM 3144 C CA . LEU B 1 56 ? -6.746 16.5 -9.195 1 87.81 56 LEU B CA 1
ATOM 3145 C C . LEU B 1 56 ? -6.238 16.391 -10.633 1 87.81 56 LEU B C 1
ATOM 3147 O O . LEU B 1 56 ? -5.043 16.172 -10.852 1 87.81 56 LEU B O 1
ATOM 3151 N N . GLU B 1 57 ? -7.133 16.469 -11.539 1 84.31 57 GLU B N 1
ATOM 3152 C CA . GLU B 1 57 ? -6.746 16.422 -12.953 1 84.31 57 GLU B CA 1
ATOM 3153 C C . GLU B 1 57 ? -5.793 17.562 -13.305 1 84.31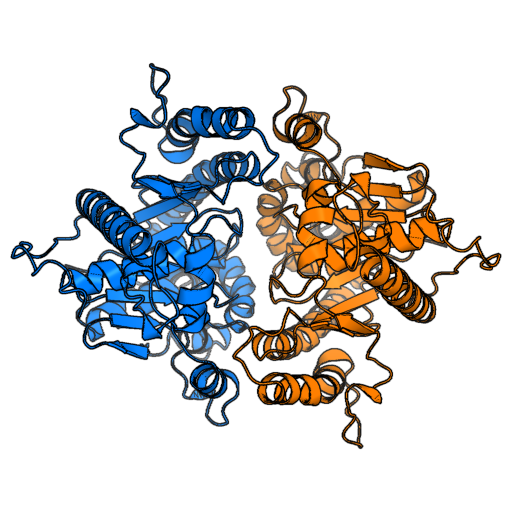 57 GLU B C 1
ATOM 3155 O O . GLU B 1 57 ? -4.832 17.359 -14.047 1 84.31 57 GLU B O 1
ATOM 3160 N N . GLU B 1 58 ? -6.074 18.672 -12.789 1 86.38 58 GLU B N 1
ATOM 3161 C CA . GLU B 1 58 ? -5.227 19.844 -13.023 1 86.38 58 GLU B CA 1
ATOM 3162 C C . GLU B 1 58 ? -3.826 19.625 -12.453 1 86.38 58 GLU B C 1
ATOM 3164 O O . GLU B 1 58 ? -2.83 19.969 -13.102 1 86.38 58 GLU B O 1
ATOM 3169 N N . VAL B 1 59 ? -3.785 19.062 -11.312 1 86.19 59 VAL B N 1
ATOM 3170 C CA . VAL B 1 59 ? -2.527 18.938 -10.586 1 86.19 59 VAL B CA 1
ATOM 3171 C C . VAL B 1 59 ? -1.693 17.812 -11.203 1 86.19 59 VAL B C 1
ATOM 3173 O O . VAL B 1 59 ? -0.475 17.938 -11.344 1 86.19 59 VAL B O 1
ATOM 3176 N N . TRP B 1 60 ? -2.338 16.781 -11.609 1 82.38 60 TRP B N 1
ATOM 3177 C CA . TRP B 1 60 ? -1.596 15.586 -11.977 1 82.38 60 TRP B CA 1
ATOM 3178 C C . TRP B 1 60 ? -1.5 15.453 -13.492 1 82.38 60 TRP B C 1
ATOM 3180 O O . TRP B 1 60 ? -0.625 14.758 -14.008 1 82.38 60 TRP B O 1
ATOM 3190 N N . GLU B 1 61 ? -2.391 15.945 -14.32 1 74 61 GLU B N 1
ATOM 3191 C CA . GLU B 1 61 ? -2.42 15.758 -15.773 1 74 61 GLU B CA 1
ATOM 3192 C C . GLU B 1 61 ? -2.238 17.078 -16.5 1 74 61 GLU B C 1
ATOM 3194 O O . GLU B 1 61 ? -2.012 17.094 -17.719 1 74 61 GLU B O 1
ATOM 3199 N N . GLY B 1 62 ? -2.406 18.109 -15.836 1 65.69 62 GLY B N 1
ATOM 3200 C CA . GLY B 1 62 ? -2.404 19.391 -16.531 1 65.69 62 GLY B CA 1
ATOM 3201 C C . GLY B 1 62 ? -1.062 19.734 -17.141 1 65.69 62 GLY B C 1
ATOM 3202 O O . GLY B 1 62 ? -0.053 19.094 -16.844 1 65.69 62 GLY B O 1
ATOM 3203 N N . SER B 1 63 ? -1.108 20.484 -18.328 1 57.56 63 SER B N 1
ATOM 3204 C CA . SER B 1 63 ? 0.017 20.891 -19.156 1 57.56 63 SER B CA 1
ATOM 3205 C C . SER B 1 63 ? 1.11 21.547 -18.312 1 57.56 63 SER B C 1
ATOM 3207 O O . SER B 1 63 ? 2.279 21.547 -18.703 1 57.56 63 SER B O 1
ATOM 3209 N N . ASN B 1 64 ? 0.783 22.141 -17.266 1 56.06 64 ASN B N 1
ATOM 3210 C CA . ASN B 1 64 ? 1.746 22.844 -16.406 1 56.06 64 ASN B CA 1
ATOM 3211 C C . ASN B 1 64 ? 2.1 22.016 -15.18 1 56.06 64 ASN B C 1
ATOM 3213 O O . ASN B 1 64 ? 2.164 22.547 -14.07 1 56.06 64 ASN B O 1
ATOM 3217 N N . THR B 1 65 ? 2.184 20.75 -15.375 1 54.03 65 THR B N 1
ATOM 3218 C CA . THR B 1 65 ? 2.379 19.828 -14.258 1 54.03 65 THR B CA 1
ATOM 3219 C C . THR B 1 65 ? 3.631 20.203 -13.469 1 54.03 65 THR B C 1
ATOM 3221 O O . THR B 1 65 ? 3.693 19.969 -12.258 1 54.03 65 THR B O 1
ATOM 3224 N N . HIS B 1 66 ? 4.613 20.781 -14.172 1 55.44 66 HIS B N 1
ATOM 3225 C CA . HIS B 1 66 ? 5.84 21.141 -13.477 1 55.44 66 HIS B CA 1
ATOM 3226 C C . HIS B 1 66 ? 5.605 22.297 -12.516 1 55.44 66 HIS B C 1
ATOM 3228 O O . HIS B 1 66 ? 6.43 22.562 -11.633 1 55.44 66 HIS B O 1
ATOM 3234 N N . SER B 1 67 ? 4.52 22.922 -12.82 1 55.03 67 SER B N 1
ATOM 3235 C CA . SER B 1 67 ? 4.199 24.031 -11.938 1 55.03 67 SER B CA 1
ATOM 3236 C C . SER B 1 67 ? 3.467 23.562 -10.688 1 55.03 67 SER B C 1
ATOM 3238 O O . SER B 1 67 ? 3.197 24.344 -9.781 1 55.03 67 SER B O 1
ATOM 3240 N N . TYR B 1 68 ? 3.238 22.219 -10.688 1 61.69 68 TYR B N 1
ATOM 3241 C CA . TYR B 1 68 ? 2.395 21.875 -9.547 1 61.69 68 TYR B CA 1
ATOM 3242 C C . TYR B 1 68 ? 3.236 21.438 -8.359 1 61.69 68 TYR B C 1
ATOM 3244 O O . TYR B 1 68 ? 4.375 21 -8.523 1 61.69 68 TYR B O 1
ATOM 3252 N N . ASN B 1 69 ? 2.748 21.75 -7.105 1 80 69 ASN B N 1
ATOM 3253 C CA . ASN B 1 69 ? 3.197 21.859 -5.719 1 80 69 ASN B CA 1
ATOM 3254 C C . ASN B 1 69 ? 3.023 20.531 -4.969 1 80 69 ASN B C 1
ATOM 3256 O O . ASN B 1 69 ? 2.594 20.531 -3.814 1 80 69 ASN B O 1
ATOM 3260 N N . THR B 1 70 ? 3.361 19.328 -5.785 1 92.5 70 THR B N 1
ATOM 3261 C CA . THR B 1 70 ? 3.246 18.078 -5.035 1 92.5 70 THR B CA 1
ATOM 3262 C C . THR B 1 70 ? 4.516 17.828 -4.227 1 92.5 70 THR B C 1
ATOM 3264 O O . THR B 1 70 ? 5.539 18.469 -4.441 1 92.5 70 THR B O 1
ATOM 3267 N N . ILE B 1 71 ? 4.41 16.906 -3.355 1 95.44 71 ILE B N 1
ATOM 3268 C CA . ILE B 1 71 ? 5.562 16.5 -2.555 1 95.44 71 ILE B CA 1
ATOM 3269 C C . ILE B 1 71 ? 6.668 15.984 -3.469 1 95.44 71 ILE B C 1
ATOM 3271 O O . ILE B 1 71 ? 7.852 16.219 -3.215 1 95.44 71 ILE B O 1
ATOM 3275 N N . PHE B 1 72 ? 6.301 15.32 -4.531 1 93.44 72 PHE B N 1
ATOM 3276 C CA . PHE B 1 72 ? 7.301 14.781 -5.449 1 93.44 72 PHE B CA 1
ATOM 3277 C C . PHE B 1 72 ? 8.047 15.906 -6.16 1 93.44 72 PHE B C 1
ATOM 3279 O O . PHE B 1 72 ? 9.266 15.852 -6.312 1 93.44 72 PHE B O 1
ATOM 3286 N N . GLN B 1 73 ? 7.32 16.875 -6.582 1 92 73 GLN B N 1
ATOM 3287 C CA . GLN B 1 73 ? 7.953 18 -7.266 1 92 73 GLN B CA 1
ATOM 3288 C C . GLN B 1 73 ? 8.938 18.719 -6.352 1 92 73 GLN B C 1
ATOM 3290 O O . GLN B 1 73 ? 9.945 19.25 -6.812 1 92 73 GLN B O 1
ATOM 3295 N N . CYS B 1 74 ? 8.68 18.672 -5.051 1 95.19 74 CYS B N 1
ATOM 3296 C CA . CYS B 1 74 ? 9.578 19.297 -4.086 1 95.19 74 CYS B CA 1
ATOM 3297 C C . CYS B 1 74 ? 10.891 18.547 -3.998 1 95.19 74 CYS B C 1
ATOM 3299 O O . CYS B 1 74 ? 11.953 19.141 -3.814 1 95.19 74 CYS B O 1
ATOM 3301 N N . VAL B 1 75 ? 10.805 17.203 -4.195 1 95.62 75 VAL B N 1
ATOM 3302 C CA . VAL B 1 75 ? 12.016 16.422 -3.98 1 95.62 75 VAL B CA 1
ATOM 3303 C C . VAL B 1 75 ? 12.633 16.031 -5.324 1 95.62 75 VAL B C 1
ATOM 3305 O O . VAL B 1 75 ? 13.734 15.5 -5.379 1 95.62 75 VAL B O 1
ATOM 3308 N N . ARG B 1 76 ? 12.031 16.312 -6.41 1 93.06 76 ARG B N 1
ATOM 3309 C CA . ARG B 1 76 ? 12.438 15.914 -7.75 1 93.06 76 ARG B CA 1
ATOM 3310 C C . ARG B 1 76 ? 13.836 16.422 -8.078 1 93.06 76 ARG B C 1
ATOM 3312 O O . ARG B 1 76 ? 14.641 15.695 -8.672 1 93.06 76 ARG B O 1
ATOM 3319 N N . PRO B 1 77 ? 14.203 17.641 -7.68 1 93.69 77 PRO B N 1
ATOM 3320 C CA . PRO B 1 77 ? 15.547 18.125 -7.996 1 93.69 77 PRO B CA 1
ATOM 3321 C C . PRO B 1 77 ? 16.641 17.25 -7.383 1 93.69 77 PRO B C 1
ATOM 3323 O O . PRO B 1 77 ? 17.734 17.109 -7.961 1 93.69 77 PRO B O 1
ATOM 3326 N N . LEU B 1 78 ? 16.391 16.672 -6.254 1 93.75 78 LEU B N 1
ATOM 3327 C CA . LEU B 1 78 ? 17.359 15.773 -5.625 1 93.75 78 LEU B CA 1
ATOM 3328 C C . LEU B 1 78 ? 17.547 14.508 -6.457 1 93.75 78 LEU B C 1
ATOM 3330 O O . LEU B 1 78 ? 18.656 13.992 -6.578 1 93.75 78 LEU B O 1
ATOM 3334 N N . LEU B 1 79 ? 16.453 14.016 -6.992 1 89.12 79 LEU B N 1
ATOM 3335 C CA . LEU B 1 79 ? 16.484 12.797 -7.793 1 89.12 79 LEU B CA 1
ATOM 3336 C C . LEU B 1 79 ? 17.266 13.008 -9.078 1 89.12 79 LEU B C 1
ATOM 3338 O O . LEU B 1 79 ? 18.016 12.117 -9.516 1 89.12 79 LEU B O 1
ATOM 3342 N N . SER B 1 80 ? 17.141 14.227 -9.664 1 87.44 80 SER B N 1
ATOM 3343 C CA . SER B 1 80 ? 17.797 14.531 -10.93 1 87.44 80 SER B CA 1
ATOM 3344 C C . SER B 1 80 ? 19.234 14.984 -10.711 1 87.44 80 SER B C 1
ATOM 3346 O O . SER B 1 80 ? 20.016 15.109 -11.672 1 87.44 80 SER B O 1
ATOM 3348 N N . GLY B 1 81 ? 19.594 15.227 -9.484 1 85.75 81 GLY B N 1
ATOM 3349 C CA . GLY B 1 81 ? 20.938 15.688 -9.164 1 85.75 81 GLY B CA 1
ATOM 3350 C C . GLY B 1 81 ? 21.188 17.125 -9.594 1 85.75 81 GLY B C 1
ATOM 3351 O O . GLY B 1 81 ? 22.328 17.531 -9.781 1 85.75 81 GLY B O 1
ATOM 3352 N N . ILE B 1 82 ? 20.156 17.922 -9.797 1 86 82 ILE B N 1
ATOM 3353 C CA . ILE B 1 82 ? 20.312 19.25 -10.367 1 86 82 ILE B CA 1
ATOM 3354 C C . ILE B 1 82 ? 20.156 20.312 -9.273 1 86 82 ILE B C 1
ATOM 3356 O O . ILE B 1 82 ? 20.234 21.516 -9.539 1 86 82 ILE B O 1
ATOM 3360 N N . GLY B 1 83 ? 19.875 19.828 -8.047 1 89.81 83 GLY B N 1
ATOM 3361 C CA . GLY B 1 83 ? 19.703 20.797 -6.977 1 89.81 83 GLY B CA 1
ATOM 3362 C C . GLY B 1 83 ? 19.188 20.188 -5.688 1 89.81 83 GLY B C 1
ATOM 3363 O O . GLY B 1 83 ? 19.344 18.969 -5.473 1 89.81 83 GLY B O 1
ATOM 3364 N N . ASP B 1 84 ? 18.797 21.094 -4.852 1 93.81 84 ASP B N 1
ATOM 3365 C CA . ASP B 1 84 ? 18.219 20.703 -3.574 1 93.81 84 ASP B CA 1
ATOM 3366 C C . ASP B 1 84 ? 16.688 20.719 -3.652 1 93.81 84 ASP B C 1
ATOM 3368 O O . ASP B 1 84 ? 16.109 20.688 -4.742 1 93.81 84 ASP B O 1
ATOM 3372 N N . ILE B 1 85 ? 16.016 20.641 -2.506 1 94.69 85 ILE B N 1
ATOM 3373 C CA . ILE B 1 85 ? 14.547 20.562 -2.525 1 94.69 85 ILE B CA 1
ATOM 3374 C C . ILE B 1 85 ? 13.984 21.875 -3.096 1 94.69 85 ILE B C 1
ATOM 3376 O O . ILE B 1 85 ? 14.555 22.938 -2.893 1 94.69 85 ILE B O 1
ATOM 3380 N N . ALA B 1 86 ? 12.898 21.797 -3.852 1 93.75 86 ALA B N 1
ATOM 3381 C CA . ALA B 1 86 ? 12.156 22.969 -4.309 1 93.75 86 ALA B CA 1
ATOM 3382 C C . ALA B 1 86 ? 11.281 23.531 -3.189 1 93.75 86 ALA B C 1
ATOM 3384 O O . ALA B 1 86 ? 10.883 22.797 -2.279 1 93.75 86 ALA B O 1
ATOM 3385 N N . THR B 1 87 ? 11.023 24.797 -3.246 1 92.31 87 THR B N 1
ATOM 3386 C CA . THR B 1 87 ? 10.164 25.422 -2.25 1 92.31 87 THR B CA 1
ATOM 3387 C C . THR B 1 87 ? 8.766 24.828 -2.287 1 92.31 87 THR B C 1
ATOM 3389 O O . THR B 1 87 ? 8.125 24.781 -3.342 1 92.31 87 THR B O 1
ATOM 3392 N N . PRO B 1 88 ? 8.352 24.359 -1.142 1 93 88 PRO B N 1
ATOM 3393 C CA . PRO B 1 88 ? 7.008 23.766 -1.13 1 93 88 PRO B CA 1
ATOM 3394 C C . PRO B 1 88 ? 5.906 24.812 -1.245 1 93 88 PRO B C 1
ATOM 3396 O O . PRO B 1 88 ? 6.031 25.922 -0.698 1 93 88 PRO B O 1
ATOM 3399 N N . ASN B 1 89 ? 4.938 24.516 -2.043 1 87.81 89 ASN B N 1
ATOM 3400 C CA . ASN B 1 89 ? 3.707 25.297 -2.141 1 87.81 89 ASN B CA 1
ATOM 3401 C C . ASN B 1 89 ? 2.484 24.469 -1.761 1 87.81 89 ASN B C 1
ATOM 3403 O O . ASN B 1 89 ? 2.027 23.641 -2.545 1 87.81 89 ASN B O 1
ATOM 3407 N N . SER B 1 90 ? 1.921 24.797 -0.596 1 91.81 90 SER B N 1
ATOM 3408 C CA . SER B 1 90 ? 0.801 24 -0.09 1 91.81 90 SER B CA 1
ATOM 3409 C C . SER B 1 90 ? -0.511 24.422 -0.743 1 91.81 90 SER B C 1
ATOM 3411 O O . SER B 1 90 ? -0.703 25.609 -1.058 1 91.81 90 SER B O 1
ATOM 3413 N N . GLU B 1 91 ? -1.343 23.484 -0.996 1 94.62 91 GLU B N 1
ATOM 3414 C CA . GLU B 1 91 ? -2.701 23.734 -1.471 1 94.62 91 GLU B CA 1
ATOM 3415 C C . GLU B 1 91 ? -3.588 24.266 -0.351 1 94.62 91 GLU B C 1
ATOM 3417 O O . GLU B 1 91 ? -3.742 23.609 0.688 1 94.62 91 GLU B O 1
ATOM 3422 N N . LYS B 1 92 ? -4.102 25.438 -0.6 1 95.12 92 LYS B N 1
ATOM 3423 C CA . LYS B 1 92 ? -4.992 26.016 0.403 1 95.12 92 LYS B CA 1
ATOM 3424 C C . LYS B 1 92 ? -6.379 25.375 0.341 1 95.12 92 LYS B C 1
ATOM 3426 O O . LYS B 1 92 ? -7.059 25.469 -0.682 1 95.12 92 LYS B O 1
ATOM 3431 N N . ILE B 1 93 ? -6.781 24.703 1.399 1 96.38 93 ILE B N 1
ATOM 3432 C CA . ILE B 1 93 ? -8.109 24.109 1.508 1 96.38 93 ILE B CA 1
ATOM 3433 C C . ILE B 1 93 ? -9.07 25.109 2.15 1 96.38 93 ILE B C 1
ATOM 3435 O O . ILE B 1 93 ? -10.156 25.359 1.623 1 96.38 93 ILE B O 1
ATOM 3439 N N . GLU B 1 94 ? -8.688 25.641 3.244 1 96.69 94 GLU B N 1
ATOM 3440 C CA . GLU B 1 94 ? -9.281 26.75 3.979 1 96.69 94 GLU B CA 1
ATOM 3441 C C . GLU B 1 94 ? -8.211 27.688 4.523 1 96.69 94 GLU B C 1
ATOM 3443 O O . GLU B 1 94 ? -7.023 27.359 4.512 1 96.69 94 GLU B O 1
ATOM 3448 N N . ASP B 1 95 ? -8.688 28.891 4.902 1 96.44 95 ASP B N 1
ATOM 3449 C CA . ASP B 1 95 ? -7.758 29.781 5.59 1 96.44 95 ASP B CA 1
ATOM 3450 C C . ASP B 1 95 ? -7.32 29.188 6.93 1 96.44 95 ASP B C 1
ATOM 3452 O O . ASP B 1 95 ? -8.016 29.344 7.938 1 96.44 95 ASP B O 1
ATOM 3456 N N . GLY B 1 96 ? -6.238 28.562 6.945 1 97.06 96 GLY B N 1
ATOM 3457 C CA . GLY B 1 96 ? -5.734 27.922 8.148 1 97.06 96 GLY B CA 1
ATOM 3458 C C . GLY B 1 96 ? -5.559 26.422 7.988 1 97.06 96 GLY B C 1
ATOM 3459 O O . GLY B 1 96 ? -5.023 25.75 8.883 1 97.06 96 GLY B O 1
ATOM 3460 N N . LEU B 1 97 ? -6.008 25.891 6.883 1 98.12 97 LEU B N 1
ATOM 3461 C CA . LEU B 1 97 ? -5.848 24.484 6.555 1 98.12 97 LEU B CA 1
ATOM 3462 C C . LEU B 1 97 ? -5.238 24.312 5.168 1 98.12 97 LEU B C 1
ATOM 3464 O O . LEU B 1 97 ? -5.816 24.75 4.172 1 98.12 97 LEU B O 1
ATOM 3468 N N . SER B 1 98 ? -4.082 23.672 5.16 1 97.75 98 SER B N 1
ATOM 3469 C CA . SER B 1 98 ? -3.377 23.484 3.898 1 97.75 98 SER B CA 1
ATOM 3470 C C . SER B 1 98 ? -3.01 22.016 3.686 1 97.75 98 SER B C 1
ATOM 3472 O O . SER B 1 98 ? -2.926 21.25 4.645 1 97.75 98 SER B O 1
ATOM 3474 N N . LEU B 1 99 ? -2.885 21.672 2.414 1 97.88 99 LEU B N 1
ATOM 3475 C CA . LEU B 1 99 ? -2.533 20.312 2.018 1 97.88 99 LEU B CA 1
ATOM 3476 C C . LEU B 1 99 ? -1.247 20.297 1.199 1 97.88 99 LEU B C 1
ATOM 3478 O O . LEU B 1 99 ? -1.104 21.062 0.247 1 97.88 99 LEU B O 1
ATOM 3482 N N . LEU B 1 100 ? -0.266 19.578 1.669 1 97.81 100 LEU B N 1
ATOM 3483 C CA . LEU B 1 100 ? 0.823 19.203 0.773 1 97.81 100 LEU B CA 1
ATOM 3484 C C . LEU B 1 100 ? 0.432 18 -0.086 1 97.81 100 LEU B C 1
ATOM 3486 O O . LEU B 1 100 ? 0.294 16.891 0.422 1 97.81 100 LEU B O 1
ATOM 3490 N N . ILE B 1 101 ? 0.328 18.234 -1.299 1 96.75 101 ILE B N 1
ATOM 3491 C CA . ILE B 1 101 ? -0.306 17.312 -2.24 1 96.75 101 ILE B CA 1
ATOM 3492 C C . ILE B 1 101 ? 0.604 16.109 -2.479 1 96.75 101 ILE B C 1
ATOM 3494 O O . ILE B 1 101 ? 1.809 16.266 -2.689 1 96.75 101 ILE B O 1
ATOM 3498 N N . GLY B 1 102 ? -0.024 14.922 -2.371 1 95.25 102 GLY B N 1
ATOM 3499 C CA . GLY B 1 102 ? 0.685 13.688 -2.684 1 95.25 102 GLY B CA 1
ATOM 3500 C C . GLY B 1 102 ? 0.861 13.461 -4.172 1 95.25 102 GLY B C 1
ATOM 3501 O O . GLY B 1 102 ? 0.346 14.227 -4.988 1 95.25 102 GLY B O 1
ATOM 3502 N N . ASP B 1 103 ? 1.639 12.43 -4.434 1 92.38 103 ASP B N 1
ATOM 3503 C CA . ASP B 1 103 ? 1.992 12.141 -5.82 1 92.38 103 ASP B CA 1
ATOM 3504 C C . ASP B 1 103 ? 2.406 10.68 -5.988 1 92.38 103 ASP B C 1
ATOM 3506 O O . ASP B 1 103 ? 3.309 10.203 -5.297 1 92.38 103 ASP B O 1
ATOM 3510 N N . LEU B 1 104 ? 1.771 10.039 -6.953 1 88.81 104 LEU B N 1
ATOM 3511 C CA . LEU B 1 104 ? 2.111 8.648 -7.23 1 88.81 104 LEU B CA 1
ATOM 3512 C C . LEU B 1 104 ? 3.576 8.523 -7.633 1 88.81 104 LEU B C 1
ATOM 3514 O O . LEU B 1 104 ? 4.203 7.484 -7.383 1 88.81 104 LEU B O 1
ATOM 3518 N N . GLN B 1 105 ? 4.137 9.531 -8.203 1 89 105 GLN B N 1
ATOM 3519 C CA . GLN B 1 105 ? 5.52 9.516 -8.672 1 89 105 GLN B CA 1
ATOM 3520 C C . GLN B 1 105 ? 6.496 9.469 -7.504 1 89 105 GLN B C 1
ATOM 3522 O O . GLN B 1 105 ? 7.684 9.195 -7.691 1 89 105 GLN B O 1
ATOM 3527 N N . LEU B 1 106 ? 5.977 9.711 -6.336 1 92.88 106 LEU B N 1
ATOM 3528 C CA . LEU B 1 106 ? 6.824 9.664 -5.148 1 92.88 106 LEU B CA 1
ATOM 3529 C C . LEU B 1 106 ? 7.445 8.281 -4.984 1 92.88 106 LEU B C 1
ATOM 3531 O O . LEU B 1 106 ? 8.508 8.141 -4.379 1 92.88 106 LEU B O 1
ATOM 3535 N N . SER B 1 107 ? 6.836 7.266 -5.543 1 88.94 107 SER B N 1
ATOM 3536 C CA . SER B 1 107 ? 7.363 5.906 -5.48 1 88.94 107 SER B CA 1
ATOM 3537 C C . SER B 1 107 ? 8.742 5.816 -6.129 1 88.94 107 SER B C 1
ATOM 3539 O O . SER B 1 107 ? 9.57 4.996 -5.727 1 88.94 107 SER B O 1
ATOM 3541 N N . GLY B 1 108 ? 9 6.641 -7.117 1 85.44 108 GLY B N 1
ATOM 3542 C CA . GLY B 1 108 ? 10.281 6.668 -7.809 1 85.44 108 GLY B CA 1
ATOM 3543 C C . GLY B 1 108 ? 11.414 7.191 -6.949 1 85.44 108 GLY B C 1
ATOM 3544 O O . GLY B 1 108 ? 12.586 7.016 -7.281 1 85.44 108 GLY B O 1
ATOM 3545 N N . PHE B 1 109 ? 11.039 7.816 -5.82 1 91.06 109 PHE B N 1
ATOM 3546 C CA . PHE B 1 109 ? 12.031 8.391 -4.918 1 91.06 109 PHE B CA 1
ATOM 3547 C C . PHE B 1 109 ? 12.547 7.34 -3.939 1 91.06 109 PHE B C 1
ATOM 3549 O O . PHE B 1 109 ? 13.555 7.555 -3.26 1 91.06 109 PHE B O 1
ATOM 3556 N N . GLU B 1 110 ? 11.906 6.176 -3.895 1 89.69 110 GLU B N 1
ATOM 3557 C CA . GLU B 1 110 ? 12.18 5.152 -2.895 1 89.69 110 GLU B CA 1
ATOM 3558 C C . GLU B 1 110 ? 13.594 4.594 -3.053 1 89.69 110 GLU B C 1
ATOM 3560 O O . GLU B 1 110 ? 14.312 4.426 -2.066 1 89.69 110 GLU B O 1
ATOM 3565 N N . ASP B 1 111 ? 13.969 4.336 -4.277 1 84.44 111 ASP B N 1
ATOM 3566 C CA . ASP B 1 111 ? 15.289 3.766 -4.527 1 84.44 111 ASP B CA 1
ATOM 3567 C C . ASP B 1 111 ? 16.391 4.723 -4.082 1 84.44 111 ASP B C 1
ATOM 3569 O O . ASP B 1 111 ? 17.406 4.293 -3.52 1 84.44 111 ASP B O 1
ATOM 3573 N N . GLU B 1 112 ? 16.172 5.969 -4.375 1 89.81 112 GLU B N 1
ATOM 3574 C CA . GLU B 1 112 ? 17.141 6.977 -3.979 1 89.81 112 GLU B CA 1
ATOM 3575 C C . GLU B 1 112 ? 17.266 7.062 -2.461 1 89.81 112 GLU B C 1
ATOM 3577 O O . GLU B 1 112 ? 18.375 7.086 -1.92 1 89.81 112 GLU B O 1
ATOM 3582 N N . LEU B 1 113 ? 16.188 7.074 -1.775 1 93.81 113 LEU B N 1
ATOM 3583 C CA . LEU B 1 113 ? 16.172 7.109 -0.317 1 93.81 113 LEU B CA 1
ATOM 3584 C C . LEU B 1 113 ? 16.891 5.895 0.264 1 93.81 113 LEU B C 1
ATOM 3586 O O . LEU B 1 113 ? 17.641 6.012 1.235 1 93.81 113 LEU B O 1
ATOM 3590 N N . SER B 1 114 ? 16.672 4.801 -0.325 1 89.5 114 SER B N 1
ATOM 3591 C CA . SER B 1 114 ? 17.266 3.562 0.158 1 89.5 114 SER B CA 1
ATOM 3592 C C . SER B 1 114 ? 18.781 3.59 0.005 1 89.5 114 SER B C 1
ATOM 3594 O O . SER B 1 114 ? 19.516 3.293 0.954 1 89.5 114 SER B O 1
ATOM 3596 N N . SER B 1 115 ? 19.266 3.982 -1.17 1 87.69 115 SER B N 1
ATOM 3597 C CA . SER B 1 115 ? 20.703 3.992 -1.45 1 87.69 115 SER B CA 1
ATOM 3598 C C . SER B 1 115 ? 21.422 5.031 -0.599 1 87.69 115 SER B C 1
ATOM 3600 O O . SER B 1 115 ? 22.516 4.773 -0.094 1 87.69 115 SER B O 1
ATOM 3602 N N . GLN B 1 116 ? 20.797 6.164 -0.378 1 93.31 116 GLN B N 1
ATOM 3603 C CA . GLN B 1 116 ? 21.453 7.262 0.336 1 93.31 116 GLN B CA 1
ATOM 3604 C C . GLN B 1 116 ? 21.5 6.988 1.837 1 93.31 116 GLN B C 1
ATOM 3606 O O . GLN B 1 116 ? 22.281 7.598 2.561 1 93.31 116 GLN B O 1
ATOM 3611 N N . TRP B 1 117 ? 20.641 6.086 2.264 1 93.06 117 TRP B N 1
ATOM 3612 C CA . TRP B 1 117 ? 20.672 5.703 3.672 1 93.06 117 TRP B CA 1
ATOM 3613 C C . TRP B 1 117 ? 22.031 5.098 4.043 1 93.06 117 TRP B C 1
ATOM 3615 O O . TRP B 1 117 ? 22.625 5.473 5.055 1 93.06 117 TRP B O 1
ATOM 3625 N N . SER B 1 118 ? 22.5 4.223 3.236 1 88.94 118 SER B N 1
ATOM 3626 C CA . SER B 1 118 ? 23.812 3.607 3.463 1 88.94 118 SER B CA 1
ATOM 3627 C C . SER B 1 118 ? 24.938 4.617 3.277 1 88.94 118 SER B C 1
ATOM 3629 O O . SER B 1 118 ? 25.938 4.574 3.992 1 88.94 118 SER B O 1
ATOM 3631 N N . ASP B 1 119 ? 24.75 5.527 2.406 1 92.81 119 ASP B N 1
ATOM 3632 C CA . ASP B 1 119 ? 25.781 6.5 2.059 1 92.81 119 ASP B CA 1
ATOM 3633 C C . ASP B 1 119 ? 25.984 7.508 3.188 1 92.81 119 ASP B C 1
ATOM 3635 O O . ASP B 1 119 ? 27.016 8.188 3.24 1 92.81 119 ASP B O 1
ATOM 3639 N N . CYS B 1 120 ? 25.016 7.621 4.035 1 94.44 120 CYS B N 1
ATOM 3640 C CA . CYS B 1 120 ? 25.188 8.469 5.211 1 94.44 120 CYS B CA 1
ATOM 3641 C C . CYS B 1 120 ? 26.359 7.988 6.059 1 94.44 120 CYS B C 1
ATOM 3643 O O . CYS B 1 120 ? 27.078 8.797 6.648 1 94.44 120 CYS B O 1
ATOM 3645 N N . LEU B 1 121 ? 26.609 6.742 6.105 1 93.06 121 LEU B N 1
ATOM 3646 C CA . LEU B 1 121 ? 27.703 6.18 6.887 1 93.06 121 LEU B CA 1
ATOM 3647 C C . LEU B 1 121 ? 29.047 6.578 6.297 1 93.06 121 LEU B C 1
ATOM 3649 O O . LEU B 1 121 ? 30.062 6.629 7.012 1 93.06 121 LEU B O 1
ATOM 3653 N N . ASP B 1 122 ? 29.016 6.914 5.023 1 93.44 122 ASP B N 1
ATOM 3654 C CA . ASP B 1 122 ? 30.234 7.332 4.332 1 93.44 122 ASP B CA 1
ATOM 3655 C C . ASP B 1 122 ? 30.391 8.852 4.367 1 93.44 122 ASP B C 1
ATOM 3657 O O . ASP B 1 122 ? 31.203 9.414 3.631 1 93.44 122 ASP B O 1
ATOM 3661 N N . ARG B 1 123 ? 29.547 9.523 5.043 1 94.06 123 ARG B N 1
ATOM 3662 C CA . ARG B 1 123 ? 29.625 10.961 5.297 1 94.06 123 ARG B CA 1
ATOM 3663 C C . ARG B 1 123 ? 29.438 11.75 4.004 1 94.06 123 ARG B C 1
ATOM 3665 O O . ARG B 1 123 ? 30.125 12.75 3.775 1 94.06 123 ARG B O 1
ATOM 3672 N N . LYS B 1 124 ? 28.609 11.242 3.18 1 93.81 124 LYS B N 1
ATOM 3673 C CA . LYS B 1 124 ? 28.312 11.969 1.947 1 93.81 124 LYS B CA 1
ATOM 3674 C C . LYS B 1 124 ? 27.234 13.031 2.178 1 93.81 124 LYS B C 1
ATOM 3676 O O . LYS B 1 124 ? 26.125 12.719 2.611 1 93.81 124 LYS B O 1
ATOM 3681 N N . GLU B 1 125 ? 27.531 14.211 1.846 1 94.38 125 GLU B N 1
ATOM 3682 C CA . GLU B 1 125 ? 26.609 15.328 2.055 1 94.38 125 GLU B CA 1
ATOM 3683 C C . GLU B 1 125 ? 25.281 15.07 1.359 1 94.38 125 GLU B C 1
ATOM 3685 O O . GLU B 1 125 ? 24.219 15.297 1.945 1 94.38 125 GLU B O 1
ATOM 3690 N N . ARG B 1 126 ? 25.312 14.625 0.141 1 94.25 126 ARG B N 1
ATOM 3691 C CA . ARG B 1 126 ? 24.109 14.391 -0.65 1 94.25 126 ARG B CA 1
ATOM 3692 C C . ARG B 1 126 ? 23.172 13.414 0.057 1 94.25 126 ARG B C 1
ATOM 3694 O O . ARG B 1 126 ? 21.953 13.555 -0.011 1 94.25 126 ARG B O 1
ATOM 3701 N N . ALA B 1 127 ? 23.734 12.477 0.716 1 95.75 127 ALA B N 1
ATOM 3702 C CA . ALA B 1 127 ? 22.953 11.453 1.409 1 95.75 127 ALA B CA 1
ATOM 3703 C C . ALA B 1 127 ? 22.078 12.078 2.492 1 95.75 127 ALA B C 1
ATOM 3705 O O . ALA B 1 127 ? 20.891 11.781 2.58 1 95.75 127 ALA B O 1
ATOM 3706 N N . PHE B 1 128 ? 22.641 13.016 3.213 1 96.81 128 PHE B N 1
ATOM 3707 C CA . PHE B 1 128 ? 21.906 13.672 4.289 1 96.81 128 PHE B CA 1
ATOM 3708 C C . PHE B 1 128 ? 20.828 14.594 3.73 1 96.81 128 PHE B C 1
ATOM 3710 O O . PHE B 1 128 ? 19.75 14.727 4.316 1 96.81 128 PHE B O 1
ATOM 3717 N N . ARG B 1 129 ? 21.109 15.195 2.582 1 96.44 129 ARG B N 1
ATOM 3718 C CA . ARG B 1 129 ? 20.141 16.062 1.935 1 96.44 129 ARG B CA 1
ATOM 3719 C C . ARG B 1 129 ? 18.938 15.266 1.446 1 96.44 129 ARG B C 1
ATOM 3721 O O . ARG B 1 129 ? 17.797 15.711 1.563 1 96.44 129 ARG B O 1
ATOM 3728 N N . VAL B 1 130 ? 19.172 14.078 1.004 1 97.06 130 VAL B N 1
ATOM 3729 C CA . VAL B 1 130 ? 18.109 13.227 0.491 1 97.06 130 VAL B CA 1
ATOM 3730 C C . VAL B 1 130 ? 17.281 12.672 1.651 1 97.06 130 VAL B C 1
ATOM 3732 O O . VAL B 1 130 ? 16.047 12.766 1.648 1 97.06 130 VAL B O 1
ATOM 3735 N N . ILE B 1 131 ? 17.922 12.227 2.662 1 97.31 131 ILE B N 1
ATOM 3736 C CA . ILE B 1 131 ? 17.234 11.562 3.762 1 97.31 131 ILE B CA 1
ATOM 3737 C C . ILE B 1 131 ? 16.406 12.578 4.543 1 97.31 131 ILE B C 1
ATOM 3739 O O . ILE B 1 131 ? 15.328 12.258 5.047 1 97.31 131 ILE B O 1
ATOM 3743 N N . SER B 1 132 ? 16.891 13.867 4.621 1 97.69 132 SER B N 1
ATOM 3744 C CA . SER B 1 132 ? 16.203 14.891 5.402 1 97.69 132 SER B CA 1
ATOM 3745 C C . SER B 1 132 ? 15.227 15.68 4.535 1 97.69 132 SER B C 1
ATOM 3747 O O . SER B 1 132 ? 14.617 16.641 5.004 1 97.69 132 SER B O 1
ATOM 3749 N N . ALA B 1 133 ? 15.031 15.312 3.312 1 97.56 133 ALA B N 1
ATOM 3750 C CA . ALA B 1 133 ? 14.266 16.094 2.346 1 97.56 133 ALA B CA 1
ATOM 3751 C C . ALA B 1 133 ? 12.828 16.297 2.814 1 97.56 133 ALA B C 1
ATOM 3753 O O . ALA B 1 133 ? 12.312 17.422 2.789 1 97.56 133 ALA B O 1
ATOM 3754 N N . PHE B 1 134 ? 12.172 15.211 3.262 1 98.31 134 PHE B N 1
ATOM 3755 C CA . PHE B 1 134 ? 10.789 15.32 3.711 1 98.31 134 PHE B CA 1
ATOM 3756 C C . PHE B 1 134 ? 10.68 16.281 4.887 1 98.31 134 PHE B C 1
ATOM 3758 O O . PHE B 1 134 ? 9.773 17.125 4.93 1 98.31 134 PHE B O 1
ATOM 3765 N N . TRP B 1 135 ? 11.609 16.188 5.805 1 98.44 135 TRP B N 1
ATOM 3766 C CA . TRP B 1 135 ? 11.594 17.078 6.969 1 98.44 135 TRP B CA 1
ATOM 3767 C C . TRP B 1 135 ? 11.742 18.531 6.547 1 98.44 135 TRP B C 1
ATOM 3769 O O . TRP B 1 135 ? 11.039 19.406 7.055 1 98.44 135 TRP B O 1
ATOM 3779 N N . ARG B 1 136 ? 12.648 18.75 5.684 1 97.44 136 ARG B N 1
ATOM 3780 C CA . ARG B 1 136 ? 12.898 20.109 5.23 1 97.44 136 ARG B CA 1
ATOM 3781 C C . ARG B 1 136 ? 11.688 20.672 4.48 1 97.44 136 ARG B C 1
ATOM 3783 O O . ARG B 1 136 ? 11.328 21.828 4.66 1 97.44 136 ARG B O 1
ATOM 3790 N N . VAL B 1 137 ? 11.047 19.859 3.664 1 97.19 137 VAL B N 1
ATOM 3791 C CA . VAL B 1 137 ? 9.844 20.281 2.947 1 97.19 137 VAL B CA 1
ATOM 3792 C C . VAL B 1 137 ? 8.734 20.594 3.945 1 97.19 137 VAL B C 1
ATOM 3794 O O . VAL B 1 137 ? 8.102 21.656 3.859 1 97.19 137 VAL B O 1
ATOM 3797 N N . LEU B 1 138 ? 8.516 19.719 4.902 1 98.06 138 LEU B N 1
ATOM 3798 C CA . LEU B 1 138 ? 7.469 19.891 5.898 1 98.06 138 LEU B CA 1
ATOM 3799 C C . LEU B 1 138 ? 7.734 21.125 6.762 1 98.06 138 LEU B C 1
ATOM 3801 O O . LEU B 1 138 ? 6.82 21.891 7.051 1 98.06 138 LEU B O 1
ATOM 3805 N N . SER B 1 139 ? 8.953 21.312 7.133 1 97.38 139 SER B N 1
ATOM 3806 C CA . SER B 1 139 ? 9.336 22.422 7.98 1 97.38 139 SER B CA 1
ATOM 3807 C C . SER B 1 139 ? 9.172 23.75 7.254 1 97.38 139 SER B C 1
ATOM 3809 O O . SER B 1 139 ? 8.656 24.719 7.824 1 97.38 139 SER B O 1
ATOM 3811 N N . GLN B 1 140 ? 9.625 23.781 6.031 1 96.44 140 GLN B N 1
ATOM 3812 C CA . GLN B 1 140 ? 9.484 25 5.238 1 96.44 140 GLN B CA 1
ATOM 3813 C C . GLN B 1 140 ? 8.008 25.344 5.02 1 96.44 140 GLN B C 1
ATOM 3815 O O . GLN B 1 140 ? 7.613 26.5 5.125 1 96.44 140 GLN B O 1
ATOM 3820 N N . ALA B 1 141 ? 7.25 24.328 4.703 1 96.38 141 ALA B N 1
ATOM 3821 C CA . ALA B 1 141 ? 5.82 24.547 4.52 1 96.38 141 ALA B CA 1
ATOM 3822 C C . ALA B 1 141 ? 5.176 25.062 5.805 1 96.38 141 ALA B C 1
ATOM 3824 O O . ALA B 1 141 ? 4.355 25.984 5.773 1 96.38 141 ALA B O 1
ATOM 3825 N N . ALA B 1 142 ? 5.531 24.453 6.883 1 97.19 142 ALA B N 1
ATOM 3826 C CA . ALA B 1 142 ? 4.984 24.844 8.18 1 97.19 142 ALA B CA 1
ATOM 3827 C C . ALA B 1 142 ? 5.34 26.281 8.508 1 97.19 142 ALA B C 1
ATOM 3829 O O . ALA B 1 142 ? 4.492 27.047 8.977 1 97.19 142 ALA B O 1
ATOM 3830 N N . SER B 1 143 ? 6.562 26.609 8.273 1 96.31 143 SER B N 1
ATOM 3831 C CA . SER B 1 143 ? 7.02 27.969 8.539 1 96.31 143 SER B CA 1
ATOM 3832 C C . SER B 1 143 ? 6.289 28.984 7.656 1 96.31 143 SER B C 1
ATOM 3834 O O . SER B 1 143 ? 5.809 30 8.141 1 96.31 143 SER B O 1
ATOM 3836 N N . SER B 1 144 ? 6.195 28.656 6.406 1 94.62 144 SER B N 1
ATOM 3837 C CA . SER B 1 144 ? 5.555 29.562 5.445 1 94.62 144 SER B CA 1
ATOM 3838 C C . SER B 1 144 ? 4.09 29.781 5.801 1 94.62 144 SER B C 1
ATOM 3840 O O . SER B 1 144 ? 3.57 30.891 5.629 1 94.62 144 SER B O 1
ATOM 3842 N N . ALA B 1 145 ? 3.438 28.797 6.367 1 94.94 145 ALA B N 1
ATOM 3843 C CA . ALA B 1 145 ? 2.016 28.891 6.688 1 94.94 145 ALA B CA 1
ATOM 3844 C C . ALA B 1 145 ? 1.808 29.266 8.148 1 94.94 145 ALA B C 1
ATOM 3846 O O . ALA B 1 145 ? 0.67 29.375 8.617 1 94.94 145 ALA B O 1
ATOM 3847 N N . SER B 1 146 ? 2.887 29.422 8.891 1 95.94 146 SER B N 1
ATOM 3848 C CA . SER B 1 146 ? 2.797 29.609 10.336 1 95.94 146 SER B CA 1
ATOM 3849 C C . SER B 1 146 ? 1.906 28.547 10.969 1 95.94 146 SER B C 1
ATOM 3851 O O . SER B 1 146 ? 1.006 28.875 11.75 1 95.94 146 SER B O 1
ATOM 3853 N N . ALA B 1 147 ? 2.15 27.328 10.539 1 97.38 147 ALA B N 1
ATOM 3854 C CA . ALA B 1 147 ? 1.311 26.219 10.992 1 97.38 147 ALA B CA 1
ATOM 3855 C C . ALA B 1 147 ? 1.574 25.891 12.461 1 97.38 147 ALA B C 1
ATOM 3857 O O . ALA B 1 147 ? 2.705 26.016 12.938 1 97.38 147 ALA B O 1
ATOM 3858 N N . ASP B 1 148 ? 0.5 25.5 13.148 1 97.62 148 ASP B N 1
ATOM 3859 C CA . ASP B 1 148 ? 0.608 25.031 14.531 1 97.62 148 ASP B CA 1
ATOM 3860 C C . ASP B 1 148 ? 0.958 23.547 14.594 1 97.62 148 ASP B C 1
ATOM 3862 O O . ASP B 1 148 ? 1.553 23.094 15.57 1 97.62 148 ASP B O 1
ATOM 3866 N N . VAL B 1 149 ? 0.584 22.828 13.547 1 98.38 149 VAL B N 1
ATOM 3867 C CA . VAL B 1 149 ? 0.795 21.391 13.547 1 98.38 149 VAL B CA 1
ATOM 3868 C C . VAL B 1 149 ? 0.834 20.875 12.109 1 98.38 149 VAL B C 1
ATOM 3870 O O . VAL B 1 149 ? 0.177 21.438 11.227 1 98.38 149 VAL B O 1
ATOM 3873 N N . VAL B 1 150 ? 1.646 19.859 11.844 1 98.56 150 VAL B N 1
ATOM 3874 C CA . VAL B 1 150 ? 1.697 19.141 10.578 1 98.56 150 VAL B CA 1
ATOM 3875 C C . VAL B 1 150 ? 1.283 17.688 10.805 1 98.56 150 VAL B C 1
ATOM 3877 O O . VAL B 1 150 ? 1.851 16.984 11.656 1 98.56 150 VAL B O 1
ATOM 3880 N N . LEU B 1 151 ? 0.234 17.234 10.133 1 98.81 151 LEU B N 1
ATOM 3881 C CA . LEU B 1 151 ? -0.199 15.836 10.164 1 98.81 151 LEU B CA 1
ATOM 3882 C C . LEU B 1 151 ? 0.235 15.109 8.891 1 98.81 151 LEU B C 1
ATOM 3884 O O . LEU B 1 151 ? -0.02 15.578 7.785 1 98.81 151 LEU B O 1
ATOM 3888 N N . VAL B 1 152 ? 0.852 13.961 9.07 1 98.81 152 VAL B N 1
ATOM 3889 C CA . VAL B 1 152 ? 1.464 13.273 7.934 1 98.81 152 VAL B CA 1
ATOM 3890 C C . VAL B 1 152 ? 0.78 11.93 7.715 1 98.81 152 VAL B C 1
ATOM 3892 O O . VAL B 1 152 ? 0.667 11.125 8.641 1 98.81 152 VAL B O 1
ATOM 3895 N N . ASP B 1 153 ? 0.308 11.695 6.477 1 98.44 153 ASP B N 1
ATOM 3896 C CA . ASP B 1 153 ? -0.264 10.422 6.055 1 98.44 153 ASP B CA 1
ATOM 3897 C C . ASP B 1 153 ? 0.784 9.555 5.359 1 98.44 153 ASP B C 1
ATOM 3899 O O . ASP B 1 153 ? 1.431 9.992 4.406 1 98.44 153 ASP B O 1
ATOM 3903 N N . LEU B 1 154 ? 0.919 8.352 5.816 1 97.62 154 LEU B N 1
ATOM 3904 C CA . LEU B 1 154 ? 1.943 7.445 5.305 1 97.62 154 LEU B CA 1
ATOM 3905 C C . LEU B 1 154 ? 1.315 6.172 4.746 1 97.62 154 LEU B C 1
ATOM 3907 O O . LEU B 1 154 ? 0.198 5.809 5.121 1 97.62 154 LEU B O 1
ATOM 3911 N N . GLY B 1 155 ? 2.041 5.512 3.859 1 94.12 155 GLY B N 1
ATOM 3912 C CA . GLY B 1 155 ? 1.609 4.219 3.348 1 94.12 155 GLY B CA 1
ATOM 3913 C C . GLY B 1 155 ? 1.89 3.076 4.301 1 94.12 155 GLY B C 1
ATOM 3914 O O . GLY B 1 155 ? 2.531 3.266 5.336 1 94.12 155 GLY B O 1
ATOM 3915 N N . PRO B 1 156 ? 1.459 1.909 3.986 1 90.75 156 PRO B N 1
ATOM 3916 C CA . PRO B 1 156 ? 1.538 0.77 4.902 1 90.75 156 PRO B CA 1
ATOM 3917 C C . PRO B 1 156 ? 2.852 0 4.777 1 90.75 156 PRO B C 1
ATOM 3919 O O . PRO B 1 156 ? 2.967 -1.116 5.289 1 90.75 156 PRO B O 1
ATOM 3922 N N . ASN B 1 157 ? 3.828 0.487 4.203 1 87.12 157 ASN B N 1
ATOM 3923 C CA . ASN B 1 157 ? 5.055 -0.279 4.012 1 87.12 157 ASN B CA 1
ATOM 3924 C C . ASN B 1 157 ? 6.145 0.157 4.984 1 87.12 157 ASN B C 1
ATOM 3926 O O . ASN B 1 157 ? 6 1.168 5.672 1 87.12 157 ASN B O 1
ATOM 3930 N N . LEU B 1 158 ? 7.152 -0.712 5.137 1 89.25 158 LEU B N 1
ATOM 3931 C CA . LEU B 1 158 ? 8.312 -0.41 5.969 1 89.25 158 LEU B CA 1
ATOM 3932 C C . LEU B 1 158 ? 9.531 -0.104 5.105 1 89.25 158 LEU B C 1
ATOM 3934 O O . LEU B 1 158 ? 10.633 -0.582 5.387 1 89.25 158 LEU B O 1
ATOM 3938 N N . GLY B 1 159 ? 9.258 0.62 4.035 1 89.06 159 GLY B N 1
ATOM 3939 C CA . GLY B 1 159 ? 10.312 0.929 3.084 1 89.06 159 GLY B CA 1
ATOM 3940 C C . GLY B 1 159 ? 10.977 2.268 3.346 1 89.06 159 GLY B C 1
ATOM 3941 O O . GLY B 1 159 ? 10.734 2.896 4.375 1 89.06 159 GLY B O 1
ATOM 3942 N N . ALA B 1 160 ? 11.75 2.686 2.387 1 93.06 160 ALA B N 1
ATOM 3943 C CA . ALA B 1 160 ? 12.641 3.836 2.551 1 93.06 160 ALA B CA 1
ATOM 3944 C C . ALA B 1 160 ? 11.836 5.133 2.639 1 93.06 160 ALA B C 1
ATOM 3946 O O . ALA B 1 160 ? 12.234 6.062 3.346 1 93.06 160 ALA B O 1
ATOM 3947 N N . ILE B 1 161 ? 10.719 5.191 1.959 1 95.12 161 ILE B N 1
ATOM 3948 C CA . ILE B 1 161 ? 9.898 6.398 1.998 1 95.12 161 ILE B CA 1
ATOM 3949 C C . ILE B 1 161 ? 9.352 6.602 3.408 1 95.12 161 ILE B C 1
ATOM 3951 O O . ILE B 1 161 ? 9.477 7.688 3.982 1 95.12 161 ILE B O 1
ATOM 3955 N N . ASN B 1 162 ? 8.812 5.527 3.93 1 96 162 ASN B N 1
ATOM 3956 C CA . ASN B 1 162 ? 8.25 5.637 5.27 1 96 162 ASN B CA 1
ATOM 3957 C C . ASN B 1 162 ? 9.336 5.844 6.32 1 96 162 ASN B C 1
ATOM 3959 O O . ASN B 1 162 ? 9.125 6.539 7.316 1 96 162 ASN B O 1
ATOM 3963 N N . ARG B 1 163 ? 10.492 5.273 6.09 1 95.94 163 ARG B N 1
ATOM 3964 C CA . ARG B 1 163 ? 11.602 5.535 7 1 95.94 163 ARG B CA 1
ATOM 3965 C C . ARG B 1 163 ? 11.945 7.023 7.031 1 95.94 163 ARG B C 1
ATOM 3967 O O . ARG B 1 163 ? 12.023 7.625 8.102 1 95.94 163 ARG B O 1
ATOM 3974 N N . ALA B 1 164 ? 12.102 7.609 5.883 1 97.81 164 ALA B N 1
ATOM 3975 C CA . ALA B 1 164 ? 12.438 9.023 5.797 1 97.81 164 ALA B CA 1
ATOM 3976 C C . ALA B 1 164 ? 11.328 9.898 6.383 1 97.81 164 ALA B C 1
ATOM 3978 O O . ALA B 1 164 ? 11.609 10.898 7.047 1 97.81 164 ALA B O 1
ATOM 3979 N N . ALA B 1 165 ? 10.109 9.516 6.141 1 98.38 165 ALA B N 1
ATOM 3980 C CA . ALA B 1 165 ? 8.969 10.258 6.66 1 98.38 165 ALA B CA 1
ATOM 3981 C C . ALA B 1 165 ? 8.898 10.18 8.18 1 98.38 165 ALA B C 1
ATOM 3983 O O . ALA B 1 165 ? 8.594 11.172 8.852 1 98.38 165 ALA B O 1
ATOM 3984 N N . LEU B 1 166 ? 9.164 9.016 8.695 1 98.19 166 LEU B N 1
ATOM 3985 C CA . LEU B 1 166 ? 9.141 8.844 10.141 1 98.19 166 LEU B CA 1
ATOM 3986 C C . LEU B 1 166 ? 10.312 9.57 10.789 1 98.19 166 LEU B C 1
ATOM 3988 O O . LEU B 1 166 ? 10.156 10.172 11.859 1 98.19 166 LEU B O 1
ATOM 3992 N N . ILE B 1 167 ? 11.43 9.555 10.148 1 98.06 167 ILE B N 1
ATOM 3993 C CA . ILE B 1 167 ? 12.57 10.328 10.625 1 98.06 167 ILE B CA 1
ATOM 3994 C C . ILE B 1 167 ? 12.195 11.805 10.695 1 98.06 167 ILE B C 1
ATOM 3996 O O . ILE B 1 167 ? 12.625 12.516 11.602 1 98.06 167 ILE B O 1
ATOM 4000 N N . ALA B 1 168 ? 11.375 12.234 9.797 1 98.25 168 ALA B N 1
ATOM 4001 C CA . ALA B 1 168 ? 10.938 13.625 9.711 1 98.25 168 ALA B CA 1
ATOM 4002 C C . ALA B 1 168 ? 9.898 13.938 10.781 1 98.25 168 ALA B C 1
ATOM 4004 O O . ALA B 1 168 ? 9.57 15.102 11.008 1 98.25 168 ALA B O 1
ATOM 4005 N N . SER B 1 169 ? 9.367 12.93 11.453 1 98.06 169 SER B N 1
ATOM 4006 C CA . SER B 1 169 ? 8.242 13.117 12.359 1 98.06 169 SER B CA 1
ATOM 4007 C C . SER B 1 169 ? 8.703 13.172 13.812 1 98.06 169 SER B C 1
ATOM 4009 O O . SER B 1 169 ? 9.68 12.516 14.18 1 98.06 169 SER B O 1
ATOM 4011 N N . ASP B 1 170 ? 8.023 13.945 14.586 1 97.75 170 ASP B N 1
ATOM 4012 C CA . ASP B 1 170 ? 8.281 14.031 16.016 1 97.75 170 ASP B CA 1
ATOM 4013 C C . ASP B 1 170 ? 7.523 12.938 16.781 1 97.75 170 ASP B C 1
ATOM 4015 O O . ASP B 1 170 ? 8.062 12.328 17.703 1 97.75 170 ASP B O 1
ATOM 4019 N N . TYR B 1 171 ? 6.336 12.75 16.344 1 98 171 TYR B N 1
ATOM 4020 C CA . TYR B 1 171 ? 5.434 11.852 17.062 1 98 171 TYR B CA 1
ATOM 4021 C C . TYR B 1 171 ? 4.785 10.859 16.109 1 98 171 TYR B C 1
ATOM 4023 O O . TYR B 1 171 ? 4.641 11.141 14.914 1 98 171 TYR B O 1
ATOM 4031 N N . ILE B 1 172 ? 4.41 9.719 16.672 1 98.06 172 ILE B N 1
ATOM 4032 C CA . ILE B 1 172 ? 3.73 8.68 15.906 1 98.06 172 ILE B CA 1
ATOM 4033 C C . ILE B 1 172 ? 2.449 8.258 16.625 1 98.06 172 ILE B C 1
ATOM 4035 O O . ILE B 1 172 ? 2.471 7.945 17.812 1 98.06 172 ILE B O 1
ATOM 4039 N N . VAL B 1 17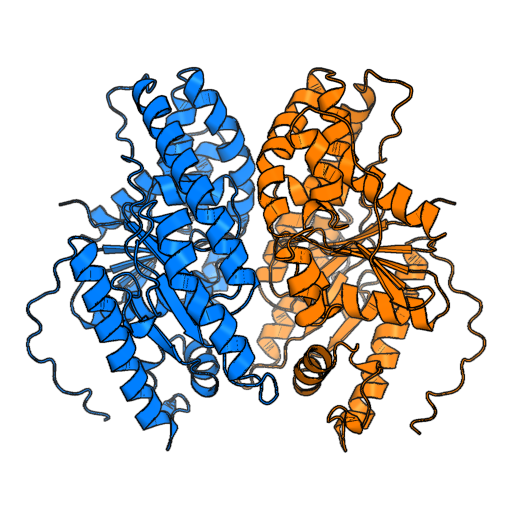3 ? 1.337 8.359 15.938 1 98.19 173 VAL B N 1
ATOM 4040 C CA . VAL B 1 173 ? 0.079 7.75 16.359 1 98.19 173 VAL B CA 1
ATOM 4041 C C . VAL B 1 173 ? -0.15 6.457 15.57 1 98.19 173 VAL B C 1
ATOM 4043 O O . VAL B 1 173 ? 0.03 6.426 14.352 1 98.19 173 VAL B O 1
ATOM 4046 N N . VAL B 1 174 ? -0.602 5.414 16.266 1 97.25 174 VAL B N 1
ATOM 4047 C CA . VAL B 1 174 ? -0.701 4.113 15.617 1 97.25 174 VAL B CA 1
ATOM 4048 C C . VAL B 1 174 ? -2.17 3.713 15.484 1 97.25 174 VAL B C 1
ATOM 4050 O O . VAL B 1 174 ? -2.789 3.268 16.453 1 97.25 174 VAL B O 1
ATOM 4053 N N . PRO B 1 175 ? -2.695 3.846 14.289 1 95.81 175 PRO B N 1
ATOM 4054 C CA . PRO B 1 175 ? -4.039 3.318 14.047 1 95.81 175 PRO B CA 1
ATOM 4055 C C . PRO B 1 175 ? -4.066 1.794 13.945 1 95.81 175 PRO B C 1
ATOM 4057 O O . PRO B 1 175 ? -3.174 1.194 13.344 1 95.81 175 PRO B O 1
ATOM 4060 N N . LEU B 1 176 ? -5.098 1.199 14.555 1 92.69 176 LEU B N 1
ATOM 4061 C CA . LEU B 1 176 ? -5.23 -0.254 14.57 1 92.69 176 LEU B CA 1
ATOM 4062 C C . LEU B 1 176 ? -6.664 -0.673 14.273 1 92.69 176 LEU B C 1
ATOM 4064 O O . LEU B 1 176 ? -7.609 0.015 14.664 1 92.69 176 LEU B O 1
ATOM 4068 N N . SER B 1 177 ? -6.734 -1.721 13.523 1 87.94 177 SER B N 1
ATOM 4069 C CA . SER B 1 177 ? -7.988 -2.465 13.453 1 87.94 177 SER B CA 1
ATOM 4070 C C . SER B 1 177 ? -7.973 -3.664 14.398 1 87.94 177 SER B C 1
ATOM 4072 O O . SER B 1 177 ? -6.91 -4.199 14.711 1 87.94 177 SER B O 1
ATOM 4074 N N . PRO B 1 178 ? -9.094 -4.059 14.945 1 83.88 178 PRO B N 1
ATOM 4075 C CA . PRO B 1 178 ? -9.141 -5.191 15.875 1 83.88 178 PRO B CA 1
ATOM 4076 C C . PRO B 1 178 ? -9.031 -6.539 15.164 1 83.88 178 PRO B C 1
ATOM 4078 O O . PRO B 1 178 ? -9.953 -7.359 15.258 1 83.88 178 PRO B O 1
ATOM 4081 N N . ASP B 1 179 ? -7.996 -6.738 14.594 1 83.75 179 ASP B N 1
ATOM 4082 C CA . ASP B 1 179 ? -7.773 -7.984 13.875 1 83.75 179 ASP B CA 1
ATOM 4083 C C . ASP B 1 179 ? -6.32 -8.438 13.992 1 83.75 179 ASP B C 1
ATOM 4085 O O . ASP B 1 179 ? -5.48 -7.715 14.523 1 83.75 179 ASP B O 1
ATOM 4089 N N . ILE B 1 180 ? -6.125 -9.578 13.562 1 83.44 180 ILE B N 1
ATOM 4090 C CA . ILE B 1 180 ? -4.832 -10.234 13.719 1 83.44 180 ILE B CA 1
ATOM 4091 C C . ILE B 1 180 ? -3.777 -9.492 12.898 1 83.44 180 ILE B C 1
ATOM 4093 O O . ILE B 1 180 ? -2.611 -9.422 13.297 1 83.44 180 ILE B O 1
ATOM 4097 N N . PHE B 1 181 ? -4.09 -8.93 11.781 1 83 181 PHE B N 1
ATOM 4098 C CA . PHE B 1 181 ? -3.156 -8.219 10.914 1 83 181 PHE B CA 1
ATOM 4099 C C . PHE B 1 181 ? -2.607 -6.98 11.609 1 83 181 PHE B C 1
ATOM 4101 O O . PHE B 1 181 ? -1.416 -6.68 11.508 1 83 181 PHE B O 1
ATOM 4108 N N . SER B 1 182 ? -3.477 -6.336 12.281 1 85.75 182 SER B N 1
ATOM 4109 C CA . SER B 1 182 ? -3.057 -5.152 13.023 1 85.75 182 SER B CA 1
ATOM 4110 C C . SER B 1 182 ? -2.084 -5.516 14.141 1 85.75 182 SER B C 1
ATOM 4112 O O . SER B 1 182 ? -1.14 -4.773 14.414 1 85.75 182 SER B O 1
ATOM 4114 N N . LEU B 1 183 ? -2.383 -6.605 14.75 1 85.81 183 LEU B N 1
ATOM 4115 C CA . LEU B 1 183 ? -1.484 -7.051 15.812 1 85.81 183 LEU B CA 1
ATOM 4116 C C . LEU B 1 183 ? -0.105 -7.383 15.25 1 85.81 183 LEU B C 1
ATOM 4118 O O . LEU B 1 183 ? 0.914 -7.004 15.828 1 85.81 183 LEU B O 1
ATOM 4122 N N . GLN B 1 184 ? -0.105 -8.062 14.148 1 84.94 184 GLN B N 1
ATOM 4123 C CA . GLN B 1 184 ? 1.159 -8.375 13.492 1 84.94 184 GLN B CA 1
ATOM 4124 C C . GLN B 1 184 ? 1.889 -7.098 13.07 1 84.94 184 GLN B C 1
ATOM 4126 O O . GLN B 1 184 ? 3.111 -7.008 13.195 1 84.94 184 GLN B O 1
ATOM 4131 N N . GLY B 1 185 ? 1.097 -6.215 12.578 1 87.25 185 GLY B N 1
ATOM 4132 C CA . GLY B 1 185 ? 1.67 -4.93 12.211 1 87.25 185 GLY B CA 1
ATOM 4133 C C . GLY B 1 185 ? 2.359 -4.23 13.367 1 87.25 185 GLY B C 1
ATOM 4134 O O . GLY B 1 185 ? 3.443 -3.668 13.195 1 87.25 185 GLY B O 1
ATOM 4135 N N . LEU B 1 186 ? 1.749 -4.328 14.508 1 88.62 186 LEU B N 1
ATOM 4136 C CA . LEU B 1 186 ? 2.303 -3.709 15.703 1 88.62 186 LEU B CA 1
ATOM 4137 C C . LEU B 1 186 ? 3.615 -4.375 16.109 1 88.62 186 LEU B C 1
ATOM 4139 O O . LEU B 1 186 ? 4.562 -3.697 16.5 1 88.62 186 LEU B O 1
ATOM 4143 N N . LYS B 1 187 ? 3.658 -5.641 15.984 1 87.12 187 LYS B N 1
ATOM 4144 C CA . LYS B 1 187 ? 4.84 -6.414 16.359 1 87.12 187 LYS B CA 1
ATOM 4145 C C . LYS B 1 187 ? 6.027 -6.066 15.461 1 87.12 187 LYS B C 1
ATOM 4147 O O . LYS B 1 187 ? 7.176 -6.121 15.898 1 87.12 187 LYS B O 1
ATOM 4152 N N . ASN B 1 188 ? 5.715 -5.711 14.266 1 87.38 188 ASN B N 1
ATOM 4153 C CA . ASN B 1 188 ? 6.758 -5.34 13.32 1 87.38 188 ASN B CA 1
ATOM 4154 C C . ASN B 1 188 ? 7.152 -3.873 13.461 1 87.38 188 ASN B C 1
ATOM 4156 O O . ASN B 1 188 ? 8.328 -3.523 13.32 1 87.38 188 ASN B O 1
ATOM 4160 N N . LEU B 1 189 ? 6.211 -3.084 13.734 1 92.06 189 LEU B N 1
ATOM 4161 C CA . LEU B 1 189 ? 6.395 -1.638 13.781 1 92.06 189 LEU B CA 1
ATOM 4162 C C . LEU B 1 189 ? 7.352 -1.245 14.906 1 92.06 189 LEU B C 1
ATOM 4164 O O . LEU B 1 189 ? 8.297 -0.492 14.68 1 92.06 189 LEU B O 1
ATOM 4168 N N . GLY B 1 190 ? 7.152 -1.721 16.094 1 93.12 190 GLY B N 1
ATOM 4169 C CA . GLY B 1 190 ? 7.938 -1.338 17.25 1 93.12 190 GLY B CA 1
ATOM 4170 C C . GLY B 1 190 ? 9.43 -1.506 17.047 1 93.12 190 GLY B C 1
ATOM 4171 O O . GLY B 1 190 ? 10.18 -0.523 17.031 1 93.12 190 GLY B O 1
ATOM 4172 N N . PRO B 1 191 ? 9.844 -2.709 16.766 1 91.44 191 PRO B N 1
ATOM 4173 C CA . PRO B 1 191 ? 11.273 -2.955 16.562 1 91.44 191 PRO B CA 1
ATOM 4174 C C . PRO B 1 191 ? 11.844 -2.18 15.383 1 91.44 191 PRO B C 1
ATOM 4176 O O . PRO B 1 191 ? 12.992 -1.719 15.438 1 91.44 191 PRO B O 1
ATOM 4179 N N . THR B 1 192 ? 11.086 -2.061 14.383 1 91.75 192 THR B N 1
ATOM 4180 C CA . THR B 1 192 ? 11.562 -1.366 13.188 1 91.75 192 THR B CA 1
ATOM 4181 C C . THR B 1 192 ? 11.797 0.112 13.484 1 91.75 192 THR B C 1
ATOM 4183 O O . THR B 1 192 ? 12.852 0.658 13.141 1 91.75 192 THR B O 1
ATOM 4186 N N . VAL B 1 193 ? 10.891 0.754 14.117 1 95.06 193 VAL B N 1
ATOM 4187 C CA . VAL B 1 193 ? 11 2.174 14.43 1 95.06 193 VAL B CA 1
ATOM 4188 C C . VAL B 1 193 ? 12.172 2.402 15.391 1 95.06 193 VAL B C 1
ATOM 4190 O O . VAL B 1 193 ? 12.93 3.361 15.234 1 95.06 193 VAL B O 1
ATOM 4193 N N . ARG B 1 194 ? 12.312 1.515 16.312 1 94.81 194 ARG B N 1
ATOM 4194 C CA . ARG B 1 194 ? 13.43 1.62 17.234 1 94.81 194 ARG B CA 1
ATOM 4195 C C . ARG B 1 194 ? 14.766 1.521 16.5 1 94.81 194 ARG B C 1
ATOM 4197 O O . ARG B 1 194 ? 15.68 2.311 16.75 1 94.81 194 ARG B O 1
ATOM 4204 N N . ARG B 1 195 ? 14.789 0.584 15.633 1 93.88 195 ARG B N 1
ATOM 4205 C CA . ARG B 1 195 ? 16 0.406 14.844 1 93.88 195 ARG B CA 1
ATOM 4206 C C . ARG B 1 195 ? 16.297 1.639 14 1 93.88 195 ARG B C 1
ATOM 4208 O O . ARG B 1 195 ? 17.422 2.117 13.953 1 93.88 195 ARG B O 1
ATOM 4215 N N . TRP B 1 196 ? 15.289 2.111 13.32 1 95.38 196 TRP B N 1
ATOM 4216 C CA . TRP B 1 196 ? 15.461 3.293 12.484 1 95.38 196 TRP B CA 1
ATOM 4217 C C . TRP B 1 196 ? 15.922 4.488 13.312 1 95.38 196 TRP B C 1
ATOM 4219 O O . TRP B 1 196 ? 16.781 5.262 12.875 1 95.38 196 TRP B O 1
ATOM 4229 N N . ARG B 1 197 ? 15.375 4.664 14.477 1 96.75 197 ARG B N 1
ATOM 4230 C CA . ARG B 1 197 ? 15.75 5.754 15.375 1 96.75 197 ARG B CA 1
ATOM 4231 C C . ARG B 1 197 ? 17.219 5.652 15.766 1 96.75 197 ARG B C 1
ATOM 4233 O O . ARG B 1 197 ? 17.969 6.629 15.664 1 96.75 197 ARG B O 1
ATOM 4240 N N . GLU B 1 198 ? 17.625 4.453 16.156 1 96.31 198 GLU B N 1
ATOM 4241 C CA . GLU B 1 198 ? 19 4.223 16.578 1 96.31 198 GLU B CA 1
ATOM 4242 C C . GLU B 1 198 ? 19.984 4.449 15.43 1 96.31 198 GLU B C 1
ATOM 4244 O O . GLU B 1 198 ? 21 5.121 15.594 1 96.31 198 GLU B O 1
ATOM 4249 N N . GLU B 1 199 ? 19.609 3.9 14.344 1 96.12 199 GLU B N 1
ATOM 4250 C CA . GLU B 1 199 ? 20.469 4.039 13.18 1 96.12 199 GLU B CA 1
ATOM 4251 C C . GLU B 1 199 ? 20.594 5.496 12.75 1 96.12 199 GLU B C 1
ATOM 4253 O O . GLU B 1 199 ? 21.672 5.941 12.344 1 96.12 199 GLU B O 1
ATOM 4258 N N . TRP B 1 200 ? 19.516 6.238 12.852 1 97.56 200 TRP B N 1
ATOM 4259 C CA . TRP B 1 200 ? 19.562 7.645 12.477 1 97.56 200 TRP B CA 1
ATOM 4260 C C . TRP B 1 200 ? 20.422 8.445 13.445 1 97.56 200 TRP B C 1
ATOM 4262 O O . TRP B 1 200 ? 21.203 9.305 13.031 1 97.56 200 TRP B O 1
ATOM 4272 N N . GLN B 1 201 ? 20.344 8.156 14.719 1 96.69 201 GLN B N 1
ATOM 4273 C CA . GLN B 1 201 ? 21.141 8.844 15.719 1 96.69 201 GLN B CA 1
ATOM 4274 C C . GLN B 1 201 ? 22.641 8.641 15.453 1 96.69 201 GLN B C 1
ATOM 4276 O O . GLN B 1 201 ? 23.438 9.562 15.656 1 96.69 201 GLN B O 1
ATOM 4281 N N . GLU B 1 202 ? 22.953 7.477 14.945 1 96.69 202 GLU B N 1
ATOM 4282 C CA . GLU B 1 202 ? 24.344 7.195 14.578 1 96.69 202 GLU B CA 1
ATOM 4283 C C . GLU B 1 202 ? 24.75 7.992 13.344 1 96.69 202 GLU B C 1
ATOM 4285 O O . GLU B 1 202 ? 25.875 8.492 13.273 1 96.69 202 GLU B O 1
ATOM 4290 N N . ARG B 1 203 ? 23.859 8.141 12.438 1 96.25 203 ARG B N 1
ATOM 4291 C CA . ARG B 1 203 ? 24.156 8.781 11.164 1 96.25 203 ARG B CA 1
ATOM 4292 C C . ARG B 1 203 ? 24.25 10.289 11.312 1 96.25 203 ARG B C 1
ATOM 4294 O O . ARG B 1 203 ? 25.047 10.938 10.625 1 96.25 203 ARG B O 1
ATOM 4301 N N . ILE B 1 204 ? 23.438 10.852 12.219 1 95.69 204 ILE B N 1
ATOM 4302 C CA . ILE B 1 204 ? 23.438 12.297 12.422 1 95.69 204 ILE B CA 1
ATOM 4303 C C . ILE B 1 204 ? 24.844 12.766 12.758 1 95.69 204 ILE B C 1
ATOM 4305 O O . ILE B 1 204 ? 25.281 13.828 12.289 1 95.69 204 ILE B O 1
ATOM 4309 N N . LEU B 1 205 ? 25.562 11.984 13.477 1 94.44 205 LEU B N 1
ATOM 4310 C CA . LEU B 1 205 ? 26.891 12.344 13.953 1 94.44 205 LEU B CA 1
ATOM 4311 C C . LEU B 1 205 ? 27.891 12.344 12.797 1 94.44 205 LEU B C 1
ATOM 4313 O O . LEU B 1 205 ? 28.984 12.914 12.922 1 94.44 205 LEU B O 1
ATOM 4317 N N . LYS B 1 206 ? 27.531 11.789 11.719 1 94.75 206 LYS B N 1
ATOM 4318 C CA . LYS B 1 206 ? 28.438 11.656 10.586 1 94.75 206 LYS B CA 1
ATOM 4319 C C . LYS B 1 206 ? 28.156 12.727 9.531 1 94.75 206 LYS B C 1
ATOM 4321 O O . LYS B 1 206 ? 28.766 12.719 8.453 1 94.75 206 LYS B O 1
ATOM 4326 N N . ASN B 1 207 ? 27.219 13.625 9.852 1 94.12 207 ASN B N 1
ATOM 4327 C CA . ASN B 1 207 ? 26.906 14.719 8.93 1 94.12 207 ASN B CA 1
ATOM 4328 C C . ASN B 1 207 ? 28.109 15.609 8.68 1 94.12 207 ASN B C 1
ATOM 4330 O O . ASN B 1 207 ? 28.625 16.234 9.602 1 94.12 207 ASN B O 1
ATOM 4334 N N . PRO B 1 208 ? 28.578 15.734 7.43 1 93.12 208 PRO B N 1
ATOM 4335 C CA . PRO B 1 208 ? 29.797 16.516 7.152 1 93.12 208 PRO B CA 1
ATOM 4336 C C . PRO B 1 208 ? 29.516 18.016 7.02 1 93.12 208 PRO B C 1
ATOM 4338 O O . PRO B 1 208 ? 30.438 18.812 7.004 1 93.12 208 PRO B O 1
ATOM 4341 N N . VAL B 1 209 ? 28.266 18.344 6.852 1 90.5 209 VAL B N 1
ATOM 4342 C CA . VAL B 1 209 ? 27.906 19.734 6.594 1 90.5 209 VAL B CA 1
ATOM 4343 C C . VAL B 1 209 ? 27.312 20.359 7.852 1 90.5 209 VAL B C 1
ATOM 4345 O O . VAL B 1 209 ? 26.234 19.953 8.297 1 90.5 209 VAL B O 1
ATOM 4348 N N . SER B 1 210 ? 27.891 21.359 8.328 1 85.62 210 SER B N 1
ATOM 4349 C CA . SER B 1 210 ? 27.469 21.969 9.586 1 85.62 210 SER B CA 1
ATOM 4350 C C . SER B 1 210 ? 26.219 22.828 9.375 1 85.62 210 SER B C 1
ATOM 4352 O O . SER B 1 210 ? 25.438 23.016 10.305 1 85.62 210 SER B O 1
ATOM 4354 N N . ASN B 1 211 ? 26 23.312 8.156 1 88.56 211 ASN B N 1
ATOM 4355 C CA . ASN B 1 211 ? 24.906 24.25 7.922 1 88.56 211 ASN B CA 1
ATOM 4356 C C . ASN B 1 211 ? 23.641 23.531 7.438 1 88.56 211 ASN B C 1
ATOM 4358 O O . ASN B 1 211 ? 22.672 24.188 7.039 1 88.56 211 ASN B O 1
ATOM 4362 N N . LEU B 1 212 ? 23.609 22.266 7.512 1 91.44 212 LEU B N 1
ATOM 4363 C CA . LEU B 1 212 ? 22.422 21.531 7.121 1 91.44 212 LEU B CA 1
ATOM 4364 C C . LEU B 1 212 ? 21.625 21.094 8.352 1 91.44 212 LEU B C 1
ATOM 4366 O O . LEU B 1 212 ? 22.078 20.25 9.125 1 91.44 212 LEU B O 1
ATOM 4370 N N . ALA B 1 213 ? 20.547 21.75 8.508 1 91.94 213 ALA B N 1
ATOM 4371 C CA . ALA B 1 213 ? 19.672 21.328 9.602 1 91.94 213 ALA B CA 1
ATOM 4372 C C . ALA B 1 213 ? 19.094 19.938 9.344 1 91.94 213 ALA B C 1
ATOM 4374 O O . ALA B 1 213 ? 18.703 19.625 8.227 1 91.94 213 ALA B O 1
ATOM 4375 N N . LEU B 1 214 ? 19.109 19.078 10.344 1 96.38 214 LEU B N 1
ATOM 4376 C CA . LEU B 1 214 ? 18.625 17.703 10.242 1 96.38 214 LEU B CA 1
ATOM 4377 C C . LEU B 1 214 ? 17.531 17.438 11.266 1 96.38 214 LEU B C 1
ATOM 4379 O O . LEU B 1 214 ? 17.516 18.047 12.336 1 96.38 214 LEU B O 1
ATOM 4383 N N . PRO B 1 215 ? 16.578 16.578 10.914 1 96.94 215 PRO B N 1
ATOM 4384 C CA . PRO B 1 215 ? 15.594 16.156 11.914 1 96.94 215 PRO B CA 1
ATOM 4385 C C . PRO B 1 215 ? 16.219 15.336 13.047 1 96.94 215 PRO B C 1
ATOM 4387 O O . PRO B 1 215 ? 17.203 14.625 12.828 1 96.94 215 PRO B O 1
ATOM 4390 N N . THR B 1 216 ? 15.625 15.398 14.172 1 95.56 216 THR B N 1
ATOM 4391 C CA . THR B 1 216 ? 16.125 14.664 15.32 1 95.56 216 THR B CA 1
ATOM 4392 C C . THR B 1 216 ? 15.805 13.172 15.195 1 95.56 216 THR B C 1
ATOM 4394 O O . THR B 1 216 ? 16.516 12.336 15.758 1 95.56 216 THR B O 1
ATOM 4397 N N . GLY B 1 217 ? 14.773 12.875 14.469 1 96.38 217 GLY B N 1
ATOM 4398 C CA . GLY B 1 217 ? 14.352 11.492 14.359 1 96.38 217 GLY B CA 1
ATOM 4399 C C . GLY B 1 217 ? 13.75 10.953 15.648 1 96.38 217 GLY B C 1
ATOM 4400 O O . GLY B 1 217 ? 13.961 9.789 16 1 96.38 217 GLY B O 1
ATOM 4401 N N . LYS B 1 218 ? 13.023 11.781 16.359 1 94.75 218 LYS B N 1
ATOM 4402 C CA . LYS B 1 218 ? 12.469 11.414 17.656 1 94.75 218 LYS B CA 1
ATOM 4403 C C . LYS B 1 218 ? 11.461 10.266 17.531 1 94.75 218 LYS B C 1
ATOM 4405 O O . LYS B 1 218 ? 11.516 9.297 18.281 1 94.75 218 LYS B O 1
ATOM 4410 N N . MET B 1 219 ? 10.602 10.305 16.625 1 96.44 219 MET B N 1
ATOM 4411 C CA . MET B 1 219 ? 9.602 9.281 16.312 1 96.44 219 MET B CA 1
ATOM 4412 C C . MET B 1 219 ? 8.953 8.758 17.578 1 96.44 219 MET B C 1
ATOM 4414 O O . MET B 1 219 ? 8.828 7.543 17.766 1 96.44 219 MET B O 1
ATOM 4418 N N . GLN B 1 220 ? 8.555 9.648 18.422 1 96.31 220 GLN B N 1
ATOM 4419 C CA . GLN B 1 220 ? 8.008 9.227 19.719 1 96.31 220 GLN B CA 1
ATOM 4420 C C . GLN B 1 220 ? 6.582 8.703 19.562 1 96.31 220 GLN B C 1
ATOM 4422 O O . GLN B 1 220 ? 5.688 9.438 19.141 1 96.31 220 GLN B O 1
ATOM 4427 N N . PRO B 1 221 ? 6.352 7.438 19.906 1 96.25 221 PRO B N 1
ATOM 4428 C CA . PRO B 1 221 ? 4.969 6.957 19.922 1 96.25 221 PRO B CA 1
ATOM 4429 C C . PRO B 1 221 ? 4.117 7.625 21 1 96.25 221 PRO B C 1
ATOM 4431 O O . PRO B 1 221 ? 4.547 7.73 22.141 1 96.25 221 PRO B O 1
ATOM 4434 N N . VAL B 1 222 ? 2.961 8.055 20.625 1 96.38 222 VAL B N 1
ATOM 4435 C CA . VAL B 1 222 ? 2.168 8.797 21.594 1 96.38 222 VAL B CA 1
ATOM 4436 C C . VAL B 1 222 ? 0.904 8.016 21.938 1 96.38 222 VAL B C 1
ATOM 4438 O O . VAL B 1 222 ? 0.171 8.383 22.859 1 96.38 222 VAL B O 1
ATOM 4441 N N . GLY B 1 223 ? 0.572 6.953 21.219 1 96.62 223 GLY B N 1
ATOM 4442 C CA . GLY B 1 223 ? -0.585 6.117 21.5 1 96.62 223 GLY B CA 1
ATOM 4443 C C . GLY B 1 223 ? -1.165 5.461 20.266 1 96.62 223 GLY B C 1
ATOM 4444 O O . GLY B 1 223 ? -0.646 5.637 19.156 1 96.62 223 GLY B O 1
ATOM 4445 N N . TYR B 1 224 ? -2.197 4.617 20.531 1 96.5 224 TYR B N 1
ATOM 4446 C CA . TYR B 1 224 ? -2.838 3.922 19.422 1 96.5 224 TYR B CA 1
ATOM 4447 C C . TYR B 1 224 ? -4.336 4.211 19.391 1 96.5 224 TYR B C 1
ATOM 4449 O O . TYR B 1 224 ? -4.922 4.598 20.406 1 96.5 224 TYR B O 1
ATOM 4457 N N . VAL B 1 225 ? -4.867 4.195 18.234 1 95.56 225 VAL B N 1
ATOM 4458 C CA . VAL B 1 225 ? -6.297 4.359 17.984 1 95.56 225 VAL B CA 1
ATOM 4459 C C . VAL B 1 225 ? -6.875 3.066 17.406 1 95.56 225 VAL B C 1
ATOM 4461 O O . VAL B 1 225 ? -6.332 2.506 16.453 1 95.56 225 VAL B O 1
ATOM 4464 N N . ILE B 1 226 ? -7.934 2.578 18.016 1 91.81 226 ILE B N 1
ATOM 4465 C CA . ILE B 1 226 ? -8.594 1.388 17.484 1 91.81 226 ILE B CA 1
ATOM 4466 C C . ILE B 1 226 ? -9.82 1.793 16.672 1 91.81 226 ILE B C 1
ATOM 4468 O O . ILE B 1 226 ? -10.719 2.459 17.188 1 91.81 226 ILE B O 1
ATOM 4472 N N . LEU B 1 227 ? -9.734 1.495 15.414 1 86.56 227 LEU B N 1
ATOM 4473 C CA . LEU B 1 227 ? -10.875 1.745 14.547 1 86.56 227 LEU B CA 1
ATOM 4474 C C . LEU B 1 227 ? -11.656 0.461 14.297 1 86.56 227 LEU B C 1
ATOM 4476 O O . LEU B 1 227 ? -11.102 -0.533 13.828 1 86.56 227 LEU B O 1
ATOM 4480 N N . GLN B 1 228 ? -12.82 0.446 14.75 1 73.38 228 GLN B N 1
ATOM 4481 C CA . GLN B 1 228 ? -13.656 -0.74 14.617 1 73.38 228 GLN B CA 1
ATOM 4482 C C . GLN B 1 228 ? -14.391 -0.745 13.281 1 73.38 228 GLN B C 1
ATOM 4484 O O . GLN B 1 228 ? -15.133 0.19 12.969 1 73.38 228 GLN B O 1
ATOM 4489 N N . HIS B 1 229 ? -13.906 -1.475 12.375 1 59.06 229 HIS B N 1
ATOM 4490 C CA . HIS B 1 229 ? -14.625 -1.592 11.109 1 59.06 229 HIS B CA 1
ATOM 4491 C C . HIS B 1 229 ? -16 -2.236 11.312 1 59.06 229 HIS B C 1
ATOM 4493 O O . HIS B 1 229 ? -16.188 -2.996 12.266 1 59.06 229 HIS B O 1
ATOM 4499 N N . GLY B 1 230 ? -17.125 -1.653 10.836 1 50.41 230 GLY B N 1
ATOM 4500 C CA . GLY B 1 230 ? -18.438 -2.242 10.945 1 50.41 230 GLY B CA 1
ATOM 4501 C C . GLY B 1 230 ? -18.422 -3.752 11.078 1 50.41 230 GLY B C 1
ATOM 4502 O O . GLY B 1 230 ? -17.516 -4.41 10.555 1 50.41 230 GLY B O 1
ATOM 4503 N N . VAL B 1 231 ? -18.875 -4.242 12.234 1 42.5 231 VAL B N 1
ATOM 4504 C CA . VAL B 1 231 ? -19.094 -5.664 12.484 1 42.5 231 VAL B CA 1
ATOM 4505 C C . VAL B 1 231 ? -19.469 -6.363 11.18 1 42.5 231 VAL B C 1
ATOM 4507 O O . VAL B 1 231 ? -20.484 -6.035 10.555 1 42.5 231 VAL B O 1
ATOM 4510 N N . ARG B 1 232 ? -18.656 -6.676 10.297 1 43.12 232 ARG B N 1
ATOM 4511 C CA . ARG B 1 232 ? -19.297 -7.742 9.531 1 43.12 232 ARG B CA 1
ATOM 4512 C C . ARG B 1 232 ? -20.312 -8.492 10.375 1 43.12 232 ARG B C 1
ATOM 4514 O O . ARG B 1 232 ? -20.109 -8.672 11.586 1 43.12 232 ARG B O 1
ATOM 4521 N N . PHE B 1 233 ? -21.578 -8.461 9.984 1 36.88 233 PHE B N 1
ATOM 4522 C CA . PHE B 1 233 ? -22.688 -9.109 10.68 1 36.88 233 PHE B CA 1
ATOM 4523 C C . PHE B 1 233 ? -22.219 -10.352 11.414 1 36.88 233 PHE B C 1
ATOM 4525 O O . PHE B 1 233 ? -22.703 -10.656 12.508 1 36.88 233 PHE B O 1
ATOM 4532 N N . ASP B 1 234 ? -21.531 -11.344 10.641 1 39.47 234 ASP B N 1
ATOM 4533 C CA . ASP B 1 234 ? -21.375 -12.688 11.188 1 39.47 234 ASP B CA 1
ATOM 4534 C C . ASP B 1 234 ? -20.125 -12.797 12.047 1 39.47 234 ASP B C 1
ATOM 4536 O O . ASP B 1 234 ? -19.766 -13.891 12.492 1 39.47 234 ASP B O 1
ATOM 4540 N N . ARG B 1 235 ? -19.156 -12.039 11.82 1 46.78 235 ARG B N 1
ATOM 4541 C CA . ARG B 1 235 ? -18.016 -12.336 12.695 1 46.78 235 ARG B CA 1
ATOM 4542 C C . ARG B 1 235 ? -18.328 -11.938 14.133 1 46.78 235 ARG B C 1
ATOM 4544 O O . ARG B 1 235 ? -18.359 -10.75 14.461 1 46.78 235 ARG B O 1
ATOM 4551 N N . PRO B 1 236 ? -18.719 -12.711 14.836 1 47.72 236 PRO B N 1
ATOM 4552 C CA . PRO B 1 236 ? -19.156 -12.57 16.234 1 47.72 236 PRO B CA 1
ATOM 4553 C C . PRO B 1 236 ? -18.234 -11.672 17.047 1 47.72 236 PRO B C 1
ATOM 4555 O O . PRO B 1 236 ? -17.031 -11.594 16.766 1 47.72 236 PRO B O 1
ATOM 4558 N N . VAL B 1 237 ? -18.672 -10.648 17.891 1 56.25 237 VAL B N 1
ATOM 4559 C CA . VAL B 1 237 ? -18.281 -9.797 19.016 1 56.25 237 VAL B CA 1
ATOM 4560 C C . VAL B 1 237 ? -17.109 -10.422 19.75 1 56.25 237 VAL B C 1
ATOM 4562 O O . VAL B 1 237 ? -16.156 -9.734 20.109 1 56.25 237 VAL B O 1
ATOM 4565 N N . LYS B 1 238 ? -17 -11.75 19.625 1 60.22 238 LYS B N 1
ATOM 4566 C CA . LYS B 1 238 ? -16 -12.391 20.484 1 60.22 238 LYS B CA 1
ATOM 4567 C C . LYS B 1 238 ? -14.625 -12.375 19.844 1 60.22 238 LYS B C 1
ATOM 4569 O O . LYS B 1 238 ? -13.617 -12.141 20.516 1 60.22 238 LYS B O 1
ATOM 4574 N N . ALA B 1 239 ? -14.633 -12.484 18.484 1 63.59 239 ALA B N 1
ATOM 4575 C CA . ALA B 1 239 ? -13.336 -12.555 17.812 1 63.59 239 ALA B CA 1
ATOM 4576 C C . ALA B 1 239 ? -12.633 -11.203 17.844 1 63.59 239 ALA B C 1
ATOM 4578 O O . ALA B 1 239 ? -11.414 -11.141 18.062 1 63.59 239 ALA B O 1
ATOM 4579 N N . PHE B 1 240 ? -13.391 -10.211 17.734 1 72 240 PHE B N 1
ATOM 4580 C CA . PHE B 1 240 ? -12.828 -8.875 17.812 1 72 240 PHE B CA 1
ATOM 4581 C C . PHE B 1 240 ? -12.281 -8.594 19.203 1 72 240 PHE B C 1
ATOM 4583 O O . PHE B 1 240 ? -11.203 -8.008 19.344 1 72 240 PHE B O 1
ATOM 4590 N N . GLN B 1 241 ? -13 -9.133 20.078 1 77.25 241 GLN B N 1
ATOM 4591 C CA . GLN B 1 241 ? -12.633 -8.859 21.453 1 77.25 241 GLN B CA 1
ATOM 4592 C C . GLN B 1 241 ? -11.312 -9.523 21.828 1 77.25 241 GLN B C 1
ATOM 4594 O O . GLN B 1 241 ? -10.508 -8.961 22.562 1 77.25 241 GLN B O 1
ATOM 4599 N N . LYS B 1 242 ? -11.156 -10.664 21.203 1 81.38 242 LYS B N 1
ATOM 4600 C CA . LYS B 1 242 ? -9.914 -11.391 21.469 1 81.38 242 LYS B CA 1
ATOM 4601 C C . LYS B 1 242 ? -8.703 -10.586 21.031 1 81.38 242 LYS B C 1
ATOM 4603 O O . LYS B 1 242 ? -7.691 -10.531 21.734 1 81.38 242 LYS B O 1
ATOM 4608 N N . TRP B 1 243 ? -8.812 -9.938 19.938 1 83.38 243 TRP B N 1
ATOM 4609 C CA . TRP B 1 243 ? -7.688 -9.188 19.391 1 83.38 243 TRP B CA 1
ATOM 4610 C C . TRP B 1 243 ? -7.512 -7.863 20.125 1 83.38 243 TRP B C 1
ATOM 4612 O O . TRP B 1 243 ? -6.387 -7.469 20.453 1 83.38 243 TRP B O 1
ATOM 4622 N N . ILE B 1 244 ? -8.625 -7.273 20.438 1 84.38 244 ILE B N 1
ATOM 4623 C CA . ILE B 1 244 ? -8.586 -5.984 21.125 1 84.38 244 ILE B CA 1
ATOM 4624 C C . ILE B 1 244 ? -7.883 -6.137 22.469 1 84.38 244 ILE B C 1
ATOM 4626 O O . ILE B 1 244 ? -7.098 -5.27 22.859 1 84.38 244 ILE B O 1
ATOM 4630 N N . GLU B 1 245 ? -8.062 -7.18 23.078 1 87.81 245 GLU B N 1
ATOM 4631 C CA . GLU B 1 245 ? -7.539 -7.406 24.422 1 87.81 245 GLU B CA 1
ATOM 4632 C C . GLU B 1 245 ? -6.027 -7.605 24.406 1 87.81 245 GLU B C 1
ATOM 4634 O O . GLU B 1 245 ? -5.359 -7.438 25.422 1 87.81 245 GLU B O 1
ATOM 4639 N N . ARG B 1 246 ? -5.539 -7.918 23.281 1 88.56 246 ARG B N 1
ATOM 4640 C CA . ARG B 1 246 ? -4.109 -8.195 23.172 1 88.56 246 ARG B CA 1
ATOM 4641 C C . ARG B 1 246 ? -3.336 -6.934 22.797 1 88.56 246 ARG B C 1
ATOM 4643 O O . ARG B 1 246 ? -2.111 -6.891 22.922 1 88.56 246 ARG B O 1
ATOM 4650 N N . ILE B 1 247 ? -4.008 -5.93 22.375 1 90.31 247 ILE B N 1
ATOM 4651 C CA . ILE B 1 247 ? -3.379 -4.746 21.797 1 90.31 247 ILE B CA 1
ATOM 4652 C C . ILE B 1 247 ? -2.535 -4.047 22.859 1 90.31 247 ILE B C 1
ATOM 4654 O O . ILE B 1 247 ? -1.371 -3.717 22.625 1 90.31 247 ILE B O 1
ATOM 4658 N N . PRO B 1 248 ? -3.1 -3.844 24.094 1 90.88 248 PRO B N 1
ATOM 4659 C CA . PRO B 1 248 ? -2.316 -3.111 25.094 1 90.88 248 PRO B CA 1
ATOM 4660 C C . PRO B 1 248 ? -0.981 -3.783 25.406 1 90.88 248 PRO B C 1
ATOM 4662 O O . PRO B 1 248 ? 0.056 -3.117 25.438 1 90.88 248 PRO B O 1
ATOM 4665 N N . ASP B 1 249 ? -1.029 -5.039 25.531 1 90.75 249 ASP B N 1
ATOM 4666 C CA . ASP B 1 249 ? 0.192 -5.77 25.859 1 90.75 249 ASP B CA 1
ATOM 4667 C C . ASP B 1 249 ? 1.217 -5.66 24.734 1 90.75 249 ASP B C 1
ATOM 4669 O O . ASP B 1 249 ? 2.393 -5.383 24.984 1 90.75 249 ASP B O 1
ATOM 4673 N N . ILE B 1 250 ? 0.761 -5.875 23.578 1 89.94 250 ILE B N 1
ATOM 4674 C CA . ILE B 1 250 ? 1.663 -5.859 22.438 1 89.94 250 ILE B CA 1
ATOM 4675 C C . ILE B 1 250 ? 2.199 -4.449 22.219 1 89.94 250 ILE B C 1
ATOM 4677 O O . ILE B 1 250 ? 3.395 -4.258 21.984 1 89.94 250 ILE B O 1
ATOM 4681 N N . TYR B 1 251 ? 1.379 -3.467 22.312 1 92.94 251 TYR B N 1
ATOM 4682 C CA . TYR B 1 251 ? 1.818 -2.084 22.141 1 92.94 251 TYR B CA 1
ATOM 4683 C C . TYR B 1 251 ? 2.855 -1.715 23.203 1 92.94 251 TYR B C 1
ATOM 4685 O O . TYR B 1 251 ? 3.906 -1.156 22.875 1 92.94 251 TYR B O 1
ATOM 4693 N N . ASN B 1 252 ? 2.588 -2.031 24.422 1 91.94 252 ASN B N 1
ATOM 4694 C CA . ASN B 1 252 ? 3.455 -1.639 25.531 1 91.94 252 ASN B CA 1
ATOM 4695 C C . ASN B 1 252 ? 4.789 -2.375 25.484 1 91.94 252 ASN B C 1
ATOM 4697 O O . ASN B 1 252 ? 5.832 -1.802 25.812 1 91.94 252 ASN B O 1
ATOM 4701 N N . THR B 1 253 ? 4.777 -3.574 24.984 1 90.88 253 THR B N 1
ATOM 4702 C CA . THR B 1 253 ? 6 -4.371 24.953 1 90.88 253 THR B CA 1
ATOM 4703 C C . THR B 1 253 ? 6.805 -4.074 23.688 1 90.88 253 THR B C 1
ATOM 4705 O O . THR B 1 253 ? 8.016 -3.873 23.766 1 90.88 253 THR B O 1
ATOM 4708 N N . GLN B 1 254 ? 6.082 -4.008 22.547 1 89.75 254 GLN B N 1
ATOM 4709 C CA . GLN B 1 254 ? 6.789 -3.943 21.266 1 89.75 254 GLN B CA 1
ATOM 4710 C C . GLN B 1 254 ? 7.062 -2.498 20.859 1 89.75 254 GLN B C 1
ATOM 4712 O O . GLN B 1 254 ? 8.055 -2.211 20.188 1 89.75 254 GLN B O 1
ATOM 4717 N N . VAL B 1 255 ? 6.258 -1.571 21.281 1 90.38 255 VAL B N 1
ATOM 4718 C CA . VAL B 1 255 ? 6.371 -0.203 20.797 1 90.38 255 VAL B CA 1
ATOM 4719 C C . VAL B 1 255 ? 7.012 0.682 21.859 1 90.38 255 VAL B C 1
ATOM 4721 O O . VAL B 1 255 ? 8.008 1.36 21.594 1 90.38 255 VAL B O 1
ATOM 4724 N N . ILE B 1 256 ? 6.48 0.605 23.062 1 89.44 256 ILE B N 1
ATOM 4725 C CA . ILE B 1 256 ? 6.945 1.495 24.125 1 89.44 256 ILE B CA 1
ATOM 4726 C C . ILE B 1 256 ? 8.047 0.811 24.922 1 89.44 256 ILE B C 1
ATOM 4728 O O . ILE B 1 256 ? 8.789 1.468 25.656 1 89.44 256 ILE B O 1
ATOM 4732 N N . GLN B 1 257 ? 8.219 -0.509 24.797 1 85.19 257 GLN B N 1
ATOM 4733 C CA . GLN B 1 257 ? 9.203 -1.307 25.516 1 85.19 257 GLN B CA 1
ATOM 4734 C C . GLN B 1 257 ? 9.016 -1.173 27.031 1 85.19 257 GLN B C 1
ATOM 4736 O O . GLN B 1 257 ? 9.992 -1.016 27.766 1 85.19 257 GLN B O 1
ATOM 4741 N N . GLU B 1 258 ? 7.906 -0.922 27.453 1 78.62 258 GLU B N 1
ATOM 4742 C CA . GLU B 1 258 ? 7.551 -0.923 28.875 1 78.62 258 GLU B CA 1
ATOM 4743 C C . GLU B 1 258 ? 6.492 -1.979 29.172 1 78.62 258 GLU B C 1
ATOM 4745 O O . GLU B 1 258 ? 5.301 -1.671 29.234 1 78.62 258 GLU B O 1
ATOM 4750 N N . PRO B 1 259 ? 7.109 -3.203 29.297 1 71.81 259 PRO B N 1
ATOM 4751 C CA . PRO B 1 259 ? 6.133 -4.246 29.625 1 71.81 259 PRO B CA 1
ATOM 4752 C C . PRO B 1 259 ? 5.43 -4.008 30.953 1 71.81 259 PRO B C 1
ATOM 4754 O O . PRO B 1 259 ? 6.043 -3.494 31.906 1 71.81 259 PRO B O 1
ATOM 4757 N N . ASN B 1 260 ? 4.094 -3.949 30.891 1 66.12 260 ASN B N 1
ATOM 4758 C CA . ASN B 1 260 ? 3.34 -3.752 32.125 1 66.12 260 ASN B CA 1
ATOM 4759 C C . ASN B 1 260 ? 3.244 -5.043 32.938 1 66.12 260 ASN B C 1
ATOM 4761 O O . ASN B 1 260 ? 3.141 -6.129 32.375 1 66.12 260 ASN B O 1
ATOM 4765 N N . GLU B 1 261 ? 3.553 -4.867 34.094 1 61.22 261 GLU B N 1
ATOM 4766 C CA . GLU B 1 261 ? 3.402 -6.008 35 1 61.22 261 GLU B CA 1
ATOM 4767 C C . GLU B 1 261 ? 1.957 -6.492 35.062 1 61.22 261 GLU B C 1
ATOM 4769 O O . GLU B 1 261 ? 1.702 -7.684 35.25 1 61.22 261 GLU B O 1
ATOM 4774 N N . ILE B 1 262 ? 1.028 -5.57 34.875 1 60.91 262 ILE B N 1
ATOM 4775 C CA . ILE B 1 262 ? -0.386 -5.922 34.938 1 60.91 262 ILE B CA 1
ATOM 4776 C C . ILE B 1 262 ? -0.965 -5.953 33.531 1 60.91 262 ILE B C 1
ATOM 4778 O O . ILE B 1 262 ? -0.616 -5.121 32.688 1 60.91 262 ILE B O 1
ATOM 4782 N N . ILE B 1 263 ? -1.731 -7.047 33.375 1 62.38 263 ILE B N 1
ATOM 4783 C CA . ILE B 1 263 ? -2.447 -7.176 32.094 1 62.38 263 ILE B CA 1
ATOM 4784 C C . ILE B 1 263 ? -3.424 -6.016 31.938 1 62.38 263 ILE B C 1
ATOM 4786 O O . ILE B 1 263 ? -4.367 -5.871 32.719 1 62.38 263 ILE B O 1
ATOM 4790 N N . LEU B 1 264 ? -3.131 -5.129 31.078 1 70.19 264 LEU B N 1
ATOM 4791 C CA . LEU B 1 264 ? -4.012 -3.994 30.828 1 70.19 264 LEU B CA 1
ATOM 4792 C C . LEU B 1 264 ? -5.078 -4.348 29.797 1 70.19 264 LEU B C 1
ATOM 4794 O O . LEU B 1 264 ? -4.824 -5.121 28.875 1 70.19 264 LEU B O 1
ATOM 4798 N N . THR B 1 265 ? -6.34 -3.959 30.125 1 77.5 265 THR B N 1
ATOM 4799 C CA . THR B 1 265 ? -7.406 -3.98 29.141 1 77.5 265 THR B CA 1
ATOM 4800 C C . THR B 1 265 ? -7.379 -2.715 28.281 1 77.5 265 THR B C 1
ATOM 4802 O O . THR B 1 265 ? -6.781 -1.71 28.672 1 77.5 265 THR B O 1
ATOM 4805 N N . PRO B 1 266 ? -7.926 -2.82 27.109 1 76.5 266 PRO B N 1
ATOM 4806 C CA . PRO B 1 266 ? -7.957 -1.629 26.266 1 76.5 266 PRO B CA 1
ATOM 4807 C C . PRO B 1 266 ? -8.562 -0.416 26.969 1 76.5 266 PRO B C 1
ATOM 4809 O O . PRO B 1 266 ? -8.094 0.708 26.781 1 76.5 266 PRO B O 1
ATOM 4812 N N . SER B 1 267 ? -9.484 -0.684 27.781 1 80.88 267 SER B N 1
ATOM 4813 C CA . SER B 1 267 ? -10.156 0.429 28.453 1 80.88 267 SER B CA 1
ATOM 4814 C C . SER B 1 267 ? -9.273 1.042 29.531 1 80.88 267 SER B C 1
ATOM 4816 O O . SER B 1 267 ? -9.398 2.227 29.844 1 80.88 267 SER B O 1
ATOM 4818 N N . SER B 1 268 ? -8.328 0.306 29.984 1 83.25 268 SER B N 1
ATOM 4819 C CA . SER B 1 268 ? -7.508 0.783 31.094 1 83.25 268 SER B CA 1
ATOM 4820 C C . SER B 1 268 ? -6.125 1.208 30.609 1 83.25 268 SER B C 1
ATOM 4822 O O . SER B 1 268 ? -5.32 1.714 31.391 1 83.25 268 SER B O 1
ATOM 4824 N N . ASP B 1 269 ? -5.91 0.984 29.391 1 89.31 269 ASP B N 1
ATOM 4825 C CA . ASP B 1 269 ? -4.59 1.325 28.859 1 89.31 269 ASP B CA 1
ATOM 4826 C C . ASP B 1 269 ? -4.484 2.82 28.578 1 89.31 269 ASP B C 1
ATOM 4828 O O . ASP B 1 269 ? -5.195 3.346 27.719 1 89.31 269 ASP B O 1
ATOM 4832 N N . PRO B 1 270 ? -3.602 3.529 29.297 1 89.62 270 PRO B N 1
ATOM 4833 C CA . PRO B 1 270 ? -3.455 4.969 29.062 1 89.62 270 PRO B CA 1
ATOM 4834 C C . PRO B 1 270 ? -2.971 5.285 27.641 1 89.62 270 PRO B C 1
ATOM 4836 O O . PRO B 1 270 ? -3.131 6.414 27.172 1 89.62 270 PRO B O 1
ATOM 4839 N N . ASN B 1 271 ? -2.426 4.316 26.953 1 93.56 271 ASN B N 1
ATOM 4840 C CA . ASN B 1 271 ? -1.891 4.547 25.625 1 93.56 271 ASN B CA 1
ATOM 4841 C C . ASN B 1 271 ? -2.975 4.422 24.547 1 93.56 271 ASN B C 1
ATOM 4843 O O . ASN B 1 271 ? -2.736 4.723 23.391 1 93.56 271 ASN B O 1
ATOM 4847 N N . ARG B 1 272 ? -4.102 3.961 24.953 1 93.94 272 ARG B N 1
ATOM 4848 C CA . ARG B 1 272 ? -5.223 3.994 24.031 1 93.94 272 ARG B CA 1
ATOM 4849 C C . ARG B 1 272 ? -5.781 5.406 23.891 1 93.94 272 ARG B C 1
ATOM 4851 O O . ARG B 1 272 ? -6.324 5.961 24.844 1 93.94 272 ARG B O 1
ATOM 4858 N N . LEU B 1 273 ? -5.703 5.922 22.781 1 95.88 273 LEU B N 1
ATOM 4859 C CA . LEU B 1 273 ? -6.156 7.289 22.562 1 95.88 273 LEU B CA 1
ATOM 4860 C C . LEU B 1 273 ? -7.656 7.328 22.281 1 95.88 273 LEU B C 1
ATOM 4862 O O . LEU B 1 273 ? -8.336 8.273 22.688 1 95.88 273 LEU B O 1
ATOM 4866 N N . ALA B 1 274 ? -8.117 6.328 21.562 1 92.81 274 ALA B N 1
ATOM 4867 C CA . ALA B 1 274 ? -9.539 6.305 21.234 1 92.81 274 ALA B CA 1
ATOM 4868 C C . ALA B 1 274 ? -9.961 4.938 20.703 1 92.81 274 ALA B C 1
ATOM 4870 O O . ALA B 1 274 ? -9.133 4.172 20.203 1 92.81 274 ALA B O 1
ATOM 4871 N N . LEU B 1 275 ? -11.125 4.641 20.969 1 88.62 275 LEU B N 1
ATOM 4872 C CA . LEU B 1 275 ? -11.859 3.584 20.297 1 88.62 275 LEU B CA 1
ATOM 4873 C C . LEU B 1 275 ? -12.953 4.168 19.406 1 88.62 275 LEU B C 1
ATOM 4875 O O . LEU B 1 275 ? -13.961 4.68 19.906 1 88.62 275 LEU B O 1
ATOM 4879 N N . LEU B 1 276 ? -12.719 4.141 18.125 1 87.12 276 LEU B N 1
ATOM 4880 C CA . LEU B 1 276 ? -13.641 4.793 17.188 1 87.12 276 LEU B CA 1
ATOM 4881 C C . LEU B 1 276 ? -14.492 3.764 16.469 1 87.12 276 LEU B C 1
ATOM 4883 O O . LEU B 1 276 ? -14 2.701 16.078 1 87.12 276 LEU B O 1
ATOM 4887 N N . LYS B 1 277 ? -15.734 4.055 16.344 1 77.19 277 LYS B N 1
ATOM 4888 C CA . LYS B 1 277 ? -16.656 3.195 15.594 1 77.19 277 LYS B CA 1
ATOM 4889 C C . LYS B 1 277 ? -16.531 3.43 14.094 1 77.19 277 LYS B C 1
ATOM 4891 O O . LYS B 1 277 ? -16.078 4.492 13.656 1 77.19 277 LYS B O 1
ATOM 4896 N N . HIS B 1 278 ? -16.828 2.311 13.414 1 66.62 278 HIS B N 1
ATOM 4897 C CA . HIS B 1 278 ? -16.844 2.484 11.969 1 66.62 278 HIS B CA 1
ATOM 4898 C C . HIS B 1 278 ? -18.047 3.309 11.523 1 66.62 278 HIS B C 1
ATOM 4900 O O . HIS B 1 278 ? -19.172 3.055 11.953 1 66.62 278 HIS B O 1
ATOM 4906 N N . TYR B 1 279 ? -17.828 4.406 10.938 1 68.62 279 TYR B N 1
ATOM 4907 C CA . TYR B 1 279 ? -18.906 5.277 10.5 1 68.62 279 TYR B CA 1
ATOM 4908 C C . TYR B 1 279 ? -19.406 4.883 9.117 1 68.62 279 TYR B C 1
ATOM 4910 O O . TYR B 1 279 ? -19.391 5.703 8.188 1 68.62 279 TYR B O 1
ATOM 4918 N N . GLN B 1 280 ? -19.703 3.604 8.961 1 62.12 280 GLN B N 1
ATOM 4919 C CA . GLN B 1 280 ? -19.938 2.936 7.684 1 62.12 280 GLN B CA 1
ATOM 4920 C C . GLN B 1 280 ? -20.828 3.775 6.777 1 62.12 280 GLN B C 1
ATOM 4922 O O . GLN B 1 280 ? -20.453 4.086 5.645 1 62.12 280 GLN B O 1
ATOM 4927 N N . SER B 1 281 ? -21.969 4.242 7.164 1 70 281 SER B N 1
ATOM 4928 C CA . SER B 1 281 ? -22.891 4.914 6.25 1 70 281 SER B CA 1
ATOM 4929 C C . SER B 1 281 ? -22.469 6.359 6.012 1 70 281 SER B C 1
ATOM 4931 O O . SER B 1 281 ? -22.812 6.953 4.988 1 70 281 SER B O 1
ATOM 4933 N N . LEU B 1 282 ? -21.578 6.836 6.867 1 81 282 LEU B N 1
ATOM 4934 C CA . LEU B 1 282 ? -21.234 8.25 6.793 1 81 282 LEU B CA 1
ATOM 4935 C C . LEU B 1 282 ? -19.969 8.461 5.969 1 81 282 LEU B C 1
ATOM 4937 O O . LEU B 1 282 ? -19.781 9.523 5.363 1 81 282 LEU B O 1
ATOM 4941 N N . MET B 1 283 ? -19.188 7.43 5.844 1 80.19 283 MET B N 1
ATOM 4942 C CA . MET B 1 283 ? -17.891 7.562 5.195 1 80.19 283 MET B CA 1
ATOM 4943 C C . MET B 1 283 ? -18.047 7.832 3.703 1 80.19 283 MET B C 1
ATOM 4945 O O . MET B 1 283 ? -17.438 8.758 3.164 1 80.19 283 MET B O 1
ATOM 4949 N N . PRO B 1 284 ? -18.938 7.051 3.055 1 75.44 284 PRO B N 1
ATOM 4950 C CA . PRO B 1 284 ? -19.141 7.348 1.637 1 75.44 284 PRO B CA 1
ATOM 4951 C C . PRO B 1 284 ? -19.656 8.766 1.401 1 75.44 284 PRO B C 1
ATOM 4953 O O . PRO B 1 284 ? -19.25 9.422 0.439 1 75.44 284 PRO B O 1
ATOM 4956 N N . MET B 1 285 ? -20.5 9.242 2.283 1 82 285 MET B N 1
ATOM 4957 C CA . MET B 1 285 ? -21.016 10.602 2.174 1 82 285 MET B CA 1
ATOM 4958 C C . MET B 1 285 ? -19.906 11.633 2.352 1 82 285 MET B C 1
ATOM 4960 O O . MET B 1 285 ? -19.859 12.625 1.621 1 82 285 MET B O 1
ATOM 4964 N N . ALA B 1 286 ? -19.094 11.359 3.291 1 86.69 286 ALA B N 1
ATOM 4965 C CA . ALA B 1 286 ? -17.953 12.242 3.557 1 86.69 286 ALA B CA 1
ATOM 4966 C C . ALA B 1 286 ? -17.016 12.312 2.355 1 86.69 286 ALA B C 1
ATOM 4968 O O . ALA B 1 286 ? -16.578 13.398 1.959 1 86.69 286 ALA B O 1
ATOM 4969 N N . GLN B 1 287 ? -16.766 11.219 1.805 1 80.56 287 GLN B N 1
ATOM 4970 C CA . GLN B 1 287 ? -15.852 11.125 0.667 1 80.56 287 GLN B CA 1
ATOM 4971 C C . GLN B 1 287 ? -16.438 11.836 -0.557 1 80.56 287 GLN B C 1
ATOM 4973 O O . GLN B 1 287 ? -15.727 12.578 -1.243 1 80.56 287 GLN B O 1
ATOM 4978 N N . GLU B 1 288 ? -17.719 11.672 -0.721 1 79.12 288 GLU B N 1
ATOM 4979 C CA . GLU B 1 288 ? -18.391 12.266 -1.875 1 79.12 288 GLU B CA 1
ATOM 4980 C C . GLU B 1 288 ? -18.438 13.789 -1.76 1 79.12 288 GLU B C 1
ATOM 4982 O O . GLU B 1 288 ? -18.312 14.492 -2.76 1 79.12 288 GLU B O 1
ATOM 4987 N N . SER B 1 289 ? -18.594 14.211 -0.602 1 85.56 289 SER B N 1
ATOM 4988 C CA . SER B 1 289 ? -18.75 15.648 -0.392 1 85.56 289 SER B CA 1
ATOM 4989 C C . SER B 1 289 ? -17.422 16.312 -0.088 1 85.56 289 SER B C 1
ATOM 4991 O O . SER B 1 289 ? -17.344 17.547 0.029 1 85.56 289 SER B O 1
ATOM 4993 N N . HIS B 1 290 ? -16.344 15.523 0.034 1 88 290 HIS B N 1
ATOM 4994 C CA . HIS B 1 290 ? -15.031 16 0.435 1 88 290 HIS B CA 1
ATOM 4995 C C . HIS B 1 290 ? -15.117 16.828 1.722 1 88 290 HIS B C 1
ATOM 4997 O O . HIS B 1 290 ? -14.586 17.938 1.791 1 88 290 HIS B O 1
ATOM 5003 N N . LYS B 1 291 ? -15.883 16.266 2.631 1 92.44 291 LYS B N 1
ATOM 5004 C CA . LYS B 1 291 ? -16.031 16.828 3.973 1 92.44 291 LYS B CA 1
ATOM 5005 C C . LYS B 1 291 ? -15.789 15.766 5.039 1 92.44 291 LYS B C 1
ATOM 5007 O O . LYS B 1 291 ? -16.047 14.578 4.816 1 92.44 291 LYS B O 1
ATOM 5012 N N . PRO B 1 292 ? -15.148 16.25 6.117 1 94.75 292 PRO B N 1
ATOM 5013 C CA . PRO B 1 292 ? -15.156 15.266 7.211 1 94.75 292 PRO B CA 1
ATOM 5014 C C . PRO B 1 292 ? -16.578 14.906 7.66 1 94.75 292 PRO B C 1
ATOM 5016 O O . PRO B 1 292 ? -17.516 15.672 7.426 1 94.75 292 PRO B O 1
ATOM 5019 N N . ILE B 1 293 ? -16.672 13.828 8.297 1 91.88 293 ILE B N 1
ATOM 5020 C CA . ILE B 1 293 ? -17.984 13.297 8.688 1 91.88 293 ILE B CA 1
ATOM 5021 C C . ILE B 1 293 ? -18.719 14.312 9.57 1 91.88 293 ILE B C 1
ATOM 5023 O O . ILE B 1 293 ? -19.906 14.547 9.391 1 91.88 293 ILE B O 1
ATOM 5027 N N . PHE B 1 294 ? -18.031 14.977 10.438 1 93.75 294 PHE B N 1
ATOM 5028 C CA . PHE B 1 294 ? -18.672 15.859 11.398 1 93.75 294 PHE B CA 1
ATOM 5029 C C . PHE B 1 294 ? -19.016 17.203 10.758 1 93.75 294 PHE B C 1
ATOM 5031 O O . PHE B 1 294 ? -19.547 18.094 11.43 1 93.75 294 PHE B O 1
ATOM 5038 N N . HIS B 1 295 ? -18.766 17.406 9.516 1 94.31 295 HIS B N 1
ATOM 5039 C CA . HIS B 1 295 ? -19.203 18.578 8.773 1 94.31 295 HIS B CA 1
ATOM 5040 C C . HIS B 1 295 ? -20.359 18.25 7.836 1 94.31 295 HIS B C 1
ATOM 5042 O O . HIS B 1 295 ? -20.844 19.125 7.113 1 94.31 295 HIS B O 1
ATOM 5048 N N . LEU B 1 296 ? -20.75 16.953 7.824 1 92.56 296 LEU B N 1
ATOM 5049 C CA . LEU B 1 296 ? -21.828 16.547 6.926 1 92.56 296 LEU B CA 1
ATOM 5050 C C . LEU B 1 296 ? -23.141 17.234 7.305 1 92.56 296 LEU B C 1
ATOM 5052 O O . LEU B 1 296 ? -23.453 17.359 8.492 1 92.56 296 LEU B O 1
ATOM 5056 N N . LYS B 1 297 ? -23.875 17.688 6.336 1 91 297 LYS B N 1
ATOM 5057 C CA . LYS B 1 297 ? -25.172 18.328 6.465 1 91 297 LYS B CA 1
ATOM 5058 C C . LYS B 1 297 ? -26.266 17.547 5.746 1 91 297 LYS B C 1
ATOM 5060 O O . LYS B 1 297 ? -25.969 16.625 4.969 1 91 297 LYS B O 1
ATOM 5065 N N . PRO B 1 298 ? -27.484 17.906 5.98 1 87.44 298 PRO B N 1
ATOM 5066 C CA . PRO B 1 298 ? -28.578 17.234 5.273 1 87.44 298 PRO B CA 1
ATOM 5067 C C . PRO B 1 298 ? -28.438 17.328 3.754 1 87.44 298 PRO B C 1
ATOM 5069 O O . PRO B 1 298 ? -28.766 16.375 3.041 1 87.44 298 PRO B O 1
ATOM 5072 N N . ALA B 1 299 ? -27.891 18.344 3.293 1 87.31 299 ALA B N 1
ATOM 5073 C CA . ALA B 1 299 ? -27.703 18.547 1.858 1 87.31 299 ALA B CA 1
ATOM 5074 C C . ALA B 1 299 ? -26.719 17.516 1.293 1 87.31 299 ALA B C 1
ATOM 5076 O O . ALA B 1 299 ? -26.734 17.234 0.095 1 87.31 299 ALA B O 1
ATOM 5077 N N . ASP B 1 300 ? -25.938 16.984 2.186 1 86.69 300 ASP B N 1
ATOM 5078 C CA . ASP B 1 300 ? -24.938 15.984 1.78 1 86.69 300 ASP B CA 1
ATOM 5079 C C . ASP B 1 300 ? -25.516 14.57 1.871 1 86.69 300 ASP B C 1
ATOM 5081 O O . ASP B 1 300 ? -24.812 13.594 1.582 1 86.69 300 ASP B O 1
ATOM 5085 N N . GLY B 1 301 ? -26.719 14.438 2.338 1 83.5 301 GLY B N 1
ATOM 5086 C CA . GLY B 1 301 ? -27.375 13.141 2.461 1 83.5 301 GLY B CA 1
ATOM 5087 C C . GLY B 1 301 ? -27.516 12.68 3.898 1 83.5 301 GLY B C 1
ATOM 5088 O O . GLY B 1 301 ? -28.109 11.633 4.164 1 83.5 301 GLY B O 1
ATOM 5089 N N . ALA B 1 302 ? -26.922 13.391 4.789 1 85 302 ALA B N 1
ATOM 5090 C CA . ALA B 1 302 ? -26.984 13.031 6.203 1 85 302 ALA B CA 1
ATOM 5091 C C . ALA B 1 302 ? -28.312 13.469 6.812 1 85 302 ALA B C 1
ATOM 5093 O O . ALA B 1 302 ? -28.422 14.586 7.332 1 85 302 ALA B O 1
ATOM 5094 N N . ILE B 1 303 ? -29.234 12.547 6.699 1 82.75 303 ILE B N 1
ATOM 5095 C CA . ILE B 1 303 ? -30.578 12.883 7.184 1 82.75 303 ILE B CA 1
ATOM 5096 C C . ILE B 1 303 ? -31 11.867 8.242 1 82.75 303 ILE B C 1
ATOM 5098 O O . ILE B 1 303 ? -30.422 10.781 8.344 1 82.75 303 ILE B O 1
ATOM 5102 N N . GLY B 1 304 ? -31.875 12.258 9.086 1 81.75 304 GLY B N 1
ATOM 5103 C CA . GLY B 1 304 ? -32.438 11.344 10.078 1 81.75 304 GLY B CA 1
ATOM 5104 C C . GLY B 1 304 ? -31.406 10.875 11.094 1 81.75 304 GLY B C 1
ATOM 5105 O O . GLY B 1 304 ? -30.734 11.688 11.734 1 81.75 304 GLY B O 1
ATOM 5106 N N . SER B 1 305 ? -31.281 9.539 11.133 1 80 305 SER B N 1
ATOM 5107 C CA . SER B 1 305 ? -30.375 8.906 12.094 1 80 305 SER B CA 1
ATOM 5108 C C . SER B 1 305 ? -28.922 9.312 11.852 1 80 305 SER B C 1
ATOM 5110 O O . SER B 1 305 ? -28.094 9.227 12.758 1 80 305 SER B O 1
ATOM 5112 N N . HIS B 1 306 ? -28.703 9.812 10.719 1 84.62 306 HIS B N 1
ATOM 5113 C CA . HIS B 1 306 ? -27.344 10.219 10.383 1 84.62 306 HIS B CA 1
ATOM 5114 C C . HIS B 1 306 ? -26.922 11.461 11.164 1 84.62 306 HIS B C 1
ATOM 5116 O O . HIS B 1 306 ? -25.75 11.648 11.445 1 84.62 306 HIS B O 1
ATOM 5122 N N . ILE B 1 307 ? -27.891 12.242 11.57 1 83.81 307 ILE B N 1
ATOM 5123 C CA . ILE B 1 307 ? -27.578 13.508 12.227 1 83.81 307 ILE B CA 1
ATOM 5124 C C . ILE B 1 307 ? -26.984 13.242 13.602 1 83.81 307 ILE B C 1
ATOM 5126 O O . ILE B 1 307 ? -25.969 13.852 13.977 1 83.81 307 ILE B O 1
ATOM 5130 N N . ASP B 1 308 ? -27.516 12.344 14.281 1 85.88 308 ASP B N 1
ATOM 5131 C CA . ASP B 1 308 ? -27 11.984 15.594 1 85.88 308 ASP B CA 1
ATOM 5132 C C . ASP B 1 308 ? -25.609 11.344 15.492 1 85.88 308 ASP B C 1
ATOM 5134 O O . ASP B 1 308 ? -24.734 11.594 16.328 1 85.88 308 ASP B O 1
ATOM 5138 N N . ALA B 1 309 ? -25.484 10.602 14.5 1 85.75 309 ALA B N 1
ATOM 5139 C CA . ALA B 1 309 ? -24.203 9.938 14.281 1 85.75 309 ALA B CA 1
ATOM 5140 C C . ALA B 1 309 ? -23.094 10.953 13.984 1 85.75 309 ALA B C 1
ATOM 5142 O O . ALA B 1 309 ? -21.969 10.812 14.453 1 85.75 309 ALA B O 1
ATOM 5143 N N . VAL B 1 310 ? -23.5 11.93 13.297 1 90.06 310 VAL B N 1
ATOM 5144 C CA . VAL B 1 310 ? -22.562 12.984 12.93 1 90.06 310 VAL B CA 1
ATOM 5145 C C . VAL B 1 310 ? -22.078 13.703 14.18 1 90.06 310 VAL B C 1
ATOM 5147 O O . VAL B 1 310 ? -20.891 13.977 14.328 1 90.06 310 VAL B O 1
ATOM 5150 N N . LYS B 1 311 ? -22.953 13.953 15.07 1 89.5 311 LYS B N 1
ATOM 5151 C CA . LYS B 1 311 ? -22.609 14.625 16.328 1 89.5 311 LYS B CA 1
ATOM 5152 C C . LYS B 1 311 ? -21.688 13.758 17.172 1 89.5 311 LYS B C 1
ATOM 5154 O O . LYS B 1 311 ? -20.75 14.266 17.781 1 89.5 311 LYS B O 1
ATOM 5159 N N . LEU B 1 312 ? -22 12.57 17.188 1 88.75 312 LEU B N 1
ATOM 5160 C CA . LEU B 1 312 ? -21.172 11.648 17.969 1 88.75 312 LEU B CA 1
ATOM 5161 C C . LEU B 1 312 ? -19.75 11.602 17.406 1 88.75 312 LEU B C 1
ATOM 5163 O O . LEU B 1 312 ? -18.797 11.547 18.172 1 88.75 312 LEU B O 1
ATOM 5167 N N . VAL B 1 313 ? -19.672 11.633 16.125 1 91.19 313 VAL B N 1
ATOM 5168 C CA . VAL B 1 313 ? -18.359 11.594 15.469 1 91.19 313 VAL B CA 1
ATOM 5169 C C . VAL B 1 313 ? -17.578 12.852 15.82 1 91.19 313 VAL B C 1
ATOM 5171 O O . VAL B 1 313 ? -16.359 12.797 16.031 1 91.19 313 VAL B O 1
ATOM 5174 N N . TYR B 1 314 ? -18.297 13.961 15.898 1 93.56 314 TYR B N 1
ATOM 5175 C CA . TYR B 1 314 ? -17.641 15.203 16.281 1 93.56 314 TYR B CA 1
ATOM 5176 C C . TYR B 1 314 ? -16.969 15.078 17.641 1 93.56 314 TYR B C 1
ATOM 5178 O O . TYR B 1 314 ? -15.789 15.406 17.797 1 93.56 314 TYR B O 1
ATOM 5186 N N . TRP B 1 315 ? -17.688 14.562 18.547 1 93.94 315 TRP B N 1
ATOM 5187 C CA . TRP B 1 315 ? -17.172 14.469 19.922 1 93.94 315 TRP B CA 1
ATOM 5188 C C . TRP B 1 315 ? -16.047 13.438 20 1 93.94 315 TRP B C 1
ATOM 5190 O O . TRP B 1 315 ? -15.086 13.633 20.734 1 93.94 315 TRP B O 1
ATOM 5200 N N . ASP B 1 316 ? -16.172 12.367 19.297 1 93.5 316 ASP B N 1
ATOM 5201 C CA . ASP B 1 316 ? -15.117 11.352 19.266 1 93.5 316 ASP B CA 1
ATOM 5202 C C . ASP B 1 316 ? -13.805 11.938 18.766 1 93.5 316 ASP B C 1
ATOM 5204 O O . ASP B 1 316 ? -12.75 11.734 19.375 1 93.5 316 ASP B O 1
ATOM 5208 N N . PHE B 1 317 ? -13.906 12.711 17.734 1 95.5 317 PHE B N 1
ATOM 5209 C CA . PHE B 1 317 ? -12.688 13.242 17.125 1 95.5 317 PHE B CA 1
ATOM 5210 C C . PHE B 1 317 ? -12.156 14.414 17.938 1 95.5 317 PHE B C 1
ATOM 5212 O O . PHE B 1 317 ? -10.945 14.633 18 1 95.5 317 PHE B O 1
ATOM 5219 N N . LYS B 1 318 ? -13.047 15.172 18.531 1 96.44 318 LYS B N 1
ATOM 5220 C CA . LYS B 1 318 ? -12.586 16.234 19.422 1 96.44 318 LYS B CA 1
ATOM 5221 C C . LYS B 1 318 ? -11.805 15.672 20.594 1 96.44 318 LYS B C 1
ATOM 5223 O O . LYS B 1 318 ? -10.719 16.156 20.938 1 96.44 318 LYS B O 1
ATOM 5228 N N . ASP B 1 319 ? -12.375 14.633 21.141 1 95.88 319 ASP B N 1
ATOM 5229 C CA . ASP B 1 319 ? -11.703 13.969 22.25 1 95.88 319 ASP B CA 1
ATOM 5230 C C . ASP B 1 319 ? -10.352 13.406 21.828 1 95.88 319 ASP B C 1
ATOM 5232 O O . ASP B 1 319 ? -9.352 13.555 22.547 1 95.88 319 ASP B O 1
ATOM 5236 N N . LEU B 1 320 ? -10.312 12.789 20.734 1 96.69 320 LEU B N 1
ATOM 5237 C CA . LEU B 1 320 ? -9.07 12.234 20.203 1 96.69 320 LEU B CA 1
ATOM 5238 C C . LEU B 1 320 ? -8.039 13.328 19.969 1 96.69 320 LEU B C 1
ATOM 5240 O O . LEU B 1 320 ? -6.875 13.18 20.344 1 96.69 320 LEU B O 1
ATOM 5244 N N . ALA B 1 321 ? -8.484 14.406 19.359 1 97.88 321 ALA B N 1
ATOM 5245 C CA . ALA B 1 321 ? -7.598 15.539 19.094 1 97.88 321 ALA B CA 1
ATOM 5246 C C . ALA B 1 321 ? -6.988 16.078 20.375 1 97.88 321 ALA B C 1
ATOM 5248 O O . ALA B 1 321 ? -5.793 16.375 20.438 1 97.88 321 ALA B O 1
ATOM 5249 N N . GLN B 1 322 ? -7.816 16.156 21.391 1 96.5 322 GLN B N 1
ATOM 5250 C CA . GLN B 1 322 ? -7.352 16.656 22.672 1 96.5 322 GLN B CA 1
ATOM 5251 C C . GLN B 1 322 ? -6.316 15.711 23.281 1 96.5 322 GLN B C 1
ATOM 5253 O O . GLN B 1 322 ? -5.285 16.156 23.797 1 96.5 322 GLN B O 1
ATOM 5258 N N . LYS B 1 323 ? -6.566 14.477 23.234 1 96.44 323 LYS B N 1
ATOM 5259 C CA . LYS B 1 323 ? -5.648 13.5 23.812 1 96.44 323 LYS B CA 1
ATOM 5260 C C . LYS B 1 323 ? -4.301 13.523 23.109 1 96.44 323 LYS B C 1
ATOM 5262 O O . LYS B 1 323 ? -3.252 13.445 23.75 1 96.44 323 LYS B O 1
ATOM 5267 N N . ILE B 1 324 ? -4.336 13.609 21.766 1 97.94 324 ILE B N 1
ATOM 5268 C CA . ILE B 1 324 ? -3.096 13.68 21 1 97.94 324 ILE B CA 1
ATOM 5269 C C . ILE B 1 324 ? -2.352 14.969 21.344 1 97.94 324 ILE B C 1
ATOM 5271 O O . ILE B 1 324 ? -1.136 14.961 21.547 1 97.94 324 ILE B O 1
ATOM 5275 N N . ALA B 1 325 ? -3.078 16.094 21.422 1 97.12 325 ALA B N 1
ATOM 5276 C CA . ALA B 1 325 ? -2.469 17.375 21.75 1 97.12 325 ALA B CA 1
ATOM 5277 C C . ALA B 1 325 ? -1.779 17.328 23.109 1 97.12 325 ALA B C 1
ATOM 5279 O O . ALA B 1 325 ? -0.668 17.844 23.266 1 97.12 325 ALA B O 1
ATOM 5280 N N . ASP B 1 326 ? -2.402 16.688 24.016 1 94.75 326 ASP B N 1
ATOM 5281 C CA . ASP B 1 326 ? -1.871 16.594 25.375 1 94.75 326 ASP B CA 1
ATOM 5282 C C . ASP B 1 326 ? -0.539 15.852 25.391 1 94.75 326 ASP B C 1
ATOM 5284 O O . ASP B 1 326 ? 0.305 16.109 26.266 1 94.75 326 ASP B O 1
ATOM 5288 N N . ARG B 1 327 ? -0.309 15.062 24.406 1 95.38 327 ARG B N 1
ATOM 5289 C CA . ARG B 1 327 ? 0.874 14.203 24.422 1 95.38 327 ARG B CA 1
ATOM 5290 C C . ARG B 1 327 ? 1.935 14.719 23.453 1 95.38 327 ARG B C 1
ATOM 5292 O O . ARG B 1 327 ? 3.037 14.18 23.391 1 95.38 327 ARG B O 1
ATOM 5299 N N . THR B 1 328 ? 1.71 15.672 22.484 1 94.19 328 THR B N 1
ATOM 5300 C CA . THR B 1 328 ? 2.637 16.141 21.469 1 94.19 328 THR B CA 1
ATOM 5301 C C . THR B 1 328 ? 3.002 17.594 21.688 1 94.19 328 THR B C 1
ATOM 5303 O O . THR B 1 328 ? 3.646 18.219 20.844 1 94.19 328 THR B O 1
ATOM 5306 N N . GLU B 1 329 ? 2.76 18.25 22.75 1 82.06 329 GLU B N 1
ATOM 5307 C CA . GLU B 1 329 ? 3.068 19.656 23.047 1 82.06 329 GLU B CA 1
ATOM 5308 C C . GLU B 1 329 ? 2.264 20.594 22.156 1 82.06 329 GLU B C 1
ATOM 5310 O O . GLU B 1 329 ? 2.713 21.703 21.859 1 82.06 329 GLU B O 1
ATOM 5315 N N . LEU B 1 330 ? 1.304 20.078 21.484 1 91.19 330 LEU B N 1
ATOM 5316 C CA . LEU B 1 330 ? 0.413 20.922 20.703 1 91.19 330 LEU B CA 1
ATOM 5317 C C . LEU B 1 330 ? -0.528 21.703 21.625 1 91.19 330 LEU B C 1
ATOM 5319 O O . LEU B 1 330 ? -1.268 21.109 22.406 1 91.19 330 LEU B O 1
ATOM 5323 N N . LEU B 1 331 ? -0.457 23.016 21.547 1 88.12 331 LEU B N 1
ATOM 5324 C CA . LEU B 1 331 ? -1.301 23.859 22.391 1 88.12 331 LEU B CA 1
ATOM 5325 C C . LEU B 1 331 ? -2.629 24.156 21.703 1 88.12 331 LEU B C 1
ATOM 5327 O O . LEU B 1 331 ? -2.65 24.672 20.594 1 88.12 331 LEU B O 1
ATOM 5331 N N . LEU B 1 332 ? -3.65 23.688 22.312 1 91.38 332 LEU B N 1
ATOM 5332 C CA . LEU B 1 332 ? -4.977 24 21.797 1 91.38 332 LEU B CA 1
ATOM 5333 C C . LEU B 1 332 ? -5.461 25.344 22.312 1 91.38 332 LEU B C 1
ATOM 5335 O O . LEU B 1 332 ? -5.242 25.688 23.484 1 91.38 332 LEU B O 1
ATOM 5339 N N . PRO B 1 333 ? -5.828 26.219 21.406 1 83.94 333 PRO B N 1
ATOM 5340 C CA . PRO B 1 333 ? -6.367 27.5 21.875 1 83.94 333 PRO B CA 1
ATOM 5341 C C . PRO B 1 333 ? -7.488 27.312 22.906 1 83.94 333 PRO B C 1
ATOM 5343 O O . PRO B 1 333 ? -8.195 26.312 22.891 1 83.94 333 PRO B O 1
ATOM 5346 N N . ASP B 1 334 ? -7.367 28.047 24 1 64.81 334 ASP B N 1
ATOM 5347 C CA . ASP B 1 334 ? -8.391 28.016 25.031 1 64.81 334 ASP B CA 1
ATOM 5348 C C . ASP B 1 334 ? -9.789 27.953 24.422 1 64.81 334 ASP B C 1
ATOM 5350 O O . ASP B 1 334 ? -10.117 28.75 23.547 1 64.81 334 ASP B O 1
ATOM 5354 N N . SER B 1 335 ? -10.242 26.875 24.141 1 51.59 335 SER B N 1
ATOM 5355 C CA . SER B 1 335 ? -11.547 26.594 23.562 1 51.59 335 SER B CA 1
ATOM 5356 C C . SER B 1 335 ? -12.594 27.578 24.047 1 51.59 335 SER B C 1
ATOM 5358 O O . SER B 1 335 ? -12.906 27.609 25.25 1 51.59 335 SER B O 1
ATOM 5360 N N . GLN B 1 336 ? -12.656 28.828 23.672 1 44.5 336 GLN B N 1
ATOM 5361 C CA . GLN B 1 336 ? -13.992 29.344 23.938 1 44.5 336 GLN B CA 1
ATOM 5362 C C . GLN B 1 336 ? -15.055 28.297 23.625 1 44.5 336 GLN B C 1
ATOM 5364 O O . GLN B 1 336 ? -14.891 27.5 22.688 1 44.5 336 GLN B O 1
ATOM 5369 N N . PRO B 1 337 ? -15.875 27.891 24.641 1 42.12 337 PRO B N 1
ATOM 5370 C CA . PRO B 1 337 ? -16.953 26.938 24.344 1 42.12 337 PRO B CA 1
ATOM 5371 C C . PRO B 1 337 ? -17.516 27.109 22.938 1 42.12 337 PRO B C 1
ATOM 5373 O O . PRO B 1 337 ? -18.078 28.172 22.609 1 42.12 337 PRO B O 1
ATOM 5376 N N . THR B 1 338 ? -16.781 26.953 21.938 1 41.59 338 THR B N 1
ATOM 5377 C CA . THR B 1 338 ? -17.391 27.172 20.641 1 41.59 338 THR B CA 1
ATOM 5378 C C . THR B 1 338 ? -18.859 26.734 20.656 1 41.59 338 THR B C 1
ATOM 5380 O O . THR B 1 338 ? -19.219 25.766 21.328 1 41.59 338 THR B O 1
ATOM 5383 N N . LEU B 1 339 ? -19.75 27.562 20.062 1 38.41 339 LEU B N 1
ATOM 5384 C CA . LEU B 1 339 ? -21.188 27.406 19.875 1 38.41 339 LEU B CA 1
ATOM 5385 C C . LEU B 1 339 ? -21.516 25.984 19.422 1 38.41 339 LEU B C 1
ATOM 5387 O O . LEU B 1 339 ? -20.797 25.406 18.609 1 38.41 339 LEU B O 1
ATOM 5391 N N . GLU B 1 340 ? -22.188 25.109 20.141 1 42.25 340 GLU B N 1
ATOM 5392 C CA . GLU B 1 340 ? -22.875 23.906 19.672 1 42.25 340 GLU B CA 1
ATOM 5393 C C . GLU B 1 340 ? -23.172 23.984 18.188 1 42.25 340 GLU B C 1
ATOM 5395 O O . GLU B 1 340 ? -23.594 25.031 17.688 1 42.25 340 GLU B O 1
ATOM 5400 N N . PRO B 1 341 ? -22.5 23.219 17.281 1 42.91 341 PRO B N 1
ATOM 5401 C CA . PRO B 1 341 ? -22.906 23.344 15.883 1 42.91 341 PRO B CA 1
ATOM 5402 C C . PRO B 1 341 ? -24.375 23.75 15.734 1 42.91 341 PRO B C 1
ATOM 5404 O O . PRO B 1 341 ? -25.25 23.156 16.359 1 42.91 341 PRO B O 1
ATOM 5407 N N . GLU B 1 342 ? -24.75 24.922 15.633 1 37.59 342 GLU B N 1
ATOM 5408 C CA . GLU B 1 342 ? -26.125 25.219 15.227 1 37.59 342 GLU B CA 1
ATOM 5409 C C . GLU B 1 342 ? -26.531 24.391 14.016 1 37.59 342 GLU B C 1
ATOM 5411 O O . GLU B 1 342 ? -25.891 24.469 12.961 1 37.59 342 GLU B O 1
ATOM 5416 N N . LEU B 1 343 ? -26.828 23.141 14.109 1 39.41 343 LEU B N 1
ATOM 5417 C CA . LEU B 1 343 ? -27.469 22.422 13.008 1 39.41 343 LEU B CA 1
ATOM 5418 C C . LEU B 1 343 ? -28.422 23.344 12.25 1 39.41 343 LEU B C 1
ATOM 5420 O O . LEU B 1 343 ? -29.516 23.641 12.734 1 39.41 343 LEU B O 1
ATOM 5424 N N . LYS B 1 344 ? -28 24.531 11.617 1 33.41 344 LYS B N 1
ATOM 5425 C CA . LYS B 1 344 ? -28.953 25.156 10.711 1 33.41 344 LYS B CA 1
ATOM 5426 C C . LYS B 1 344 ? -29.188 24.297 9.469 1 33.41 344 LYS B C 1
ATOM 5428 O O . LYS B 1 344 ? -28.234 23.766 8.898 1 33.41 344 LYS B O 1
#

Radius of gyration: 24.76 Å; Cα contacts (8 Å, |Δi|>4): 1293; chains: 2; bounding box: 63×60×70 Å

Secondary structure (DSSP, 8-state):
----EEEE--SSTTSSHHHHHHHHHHHHHHTT--EEEEE-STT-HHHHHHS-HHHHHHHHTSTTGGG--BHHHHHHHHHHTS-SPPPP-PEEEETTEEEEB--GGGGGGHHHHHHHHHHGGGT-HHHHHHHTHHHHHHHHHHHHHT-SEEEEE--S--SHHHHHHHHT-SEEEEEE-SSHHHHHHHHHHHHHHHHHHHHHHHHHTT---TT--------EEEEEEEE-----TTS-HHHHHHHHTTHHHHIIIIIS----SS---TTT-TTEEEEE---TTHHHHHHHHTS-GGG--GGGT--THHHHHHHHHHHHHHHHHHHHHHHHT---------------/----EEEE--SSTTSSHHHHHHHHHHHHHHTT--EEEEE-STT-HHHHHHS-HHHHHHHHHSTTGGG--BHHHHHHHHHHTS-SPPPP-PEEEETTEEEEB--GGGGGGHHHHHHHHHHGGGT-HHHHHHHTHHHHHHHHHHHHHT-SEEEEE--S--SHHHHHHHHT-SEEEEEE-SSHHHHHHHHHHHHHHHHHHHHHHHHHTT---TT--------EEEEEEEE-----TTS-HHHHHHHHTTHHHHIIIIIS----SS---TTT-TTEEEEE---TTHHHHHHHHTS-GGG--GGGT--THHHHHHHHHHHHHHHHHHHHHHHHTPPPP-----------